Protein AF-0000000076581219 (afdb_homodimer)

Foldseek 3Di:
DVLLVVLLVLCCQFPVVLDDPDPDDLVPHDPSNNVCVFCSLVLSVQCVVCLVQDAAAFAEEEEQDDPSNVSSCCVRRVHLYEYAYQDDDQDWDWTAGNVVRDIDTHHYHHDNLQPDQDPAAFQAGQEYEAEAPQQLDPHDCLSSLLSVLRRHHAQHKYKYKHFACLALQLLVQVVVVHHSDPWDCQPQDPVNDNDSGGPDGYHPVRVCVSLVLQQWDKDKAAAARGPVQVVVVVCCVVCVPPVSVVSLVPDDPVCNDPRRNYRMIIIIITRHGHRHDDPPCVRVPDPVQQDPVRAGPPPDVVCVVVRPDPDPDPPPPPPPPPPPPPPPD/DVLLVVLLVLCCQFPVVLDDPDPDDLVPHDPSNNVCVFCSLVLSVLCVVCLVQAAAAFAEEEEQDDPSNQSSCCVRRVYLYAYAYQDDDQDWDWTAGNVVRDIDTHHYHHHNLQPDQDPAAFQAGQEYEAEAPQQLDPHDCLSSLLSVLRRHHAQHKYKYKHFACLALQLLVQVVVVHHSDPFDCQPQPPVNPNDSGGPDGYHPVRVCVSLVLSQWDKDKAAAARGPVQVVVVVCCVVCVPPVSVVSLVPDDPVCNDPRRNYRMIIIIITRHGHRHDDPDCVNVPDPVQQDPVRAGPPPPVVCVVVRPPPDPDPPPPPPPPPPPPPPPD

Radius of gyration: 28.24 Å; Cα contacts (8 Å, |Δi|>4): 1259; chains: 2; bounding box: 70×116×66 Å

InterPro domains:
  IPR013216 Methyltransferase type 11 [PF08241] (100-160)
  IPR029063 S-adenosyl-L-methionine-dependent methyltransferase superfamily [G3DSA:3.40.50.150] (95-247)
  IPR029063 S-adenosyl-L-methionine-dependent methyltransferase superfamily [SSF53335] (112-271)

Organism: Tetradesmus obliquus (NCBI:txid3088)

Nearest PDB structures (foldseek):
  2p7h-assembly1_A  TM=6.861E-01  e=8.259E-11  Pectobacterium atrosepticum SCRI1043
  2avn-assembly1_A  TM=5.942E-01  e=3.278E-08  Thermotoga maritima MSB8
  2yui-assembly1_A  TM=5.449E-01  e=2.267E-05  Homo sapiens
  3bwb-assembly1_A  TM=5.546E-01  e=1.443E-04  Trypanosoma cruzi strain CL Brener
  5e72-assembly1_A  TM=6.462E-01  e=2.047E-03  Thermococcus kodakarensis KOD1

Secondary structure (DSSP, 8-state):
-HHHHHHHHHHHHH-GGGSPPTT--GGGS-HHHHHHHHHHHHHHHHHHHHGGG--TT-EEEEES--SHHHHHHHHHH--EEEEEESSS--EEEEEEETTTTEEEEEEEEE--TTTS--SS-TT-EEEEEEES-GGG-SS-HHHHHHHHHHHEEEEEEEEEEEEBTTSHHHHHHHHTTS---SS-TT---TTSS-----S--B-HHHHHHHHHHTTEEEEEEEE--SHHHHHHHHHHHHS--HHHHHHHHHS-GGG-SHHHHSSEEEEEEEE-S----SS-HHHHS-GGGB-TTSSB---SHHHHTTTS---------------------/-HHHHHHHHHHHHH-GGGSPPTT--GGGS-HHHHHHHHHHHHHHHHHHHHGGG--TT-EEEEES--SHHHHHHHHHH--EEEEEESSS--EEEEEEETTTTEEEEEEEEE--TTTS--SS-TT-EEEEEEES-GGG-SS-HHHHHHHHHHHEEEEEEEEEEEEBTTSHHHHHHHHTTS---SS-TT---TTSS-----S--B-HHHHHHHHHHTTEEEEEEEE--SHHHHHHHHHHHHS--HHHHHHHHHS-GGG-SHHHHSSEEEEEEEE-S----SS-HHHHS-GGGB-TTSSB---SHHHHTTTS---------------------

Structure (mmCIF, N/CA/C/O backbone):
data_AF-0000000076581219-model_v1
#
loop_
_entity.id
_entity.type
_entity.pdbx_description
1 polymer 'Methyltransferase type 11 domain-containing protein'
#
loop_
_atom_site.group_PDB
_atom_site.id
_atom_site.type_symbol
_atom_site.label_atom_id
_atom_site.label_alt_id
_atom_site.label_comp_id
_atom_site.label_asym_id
_atom_site.label_entity_id
_atom_site.label_seq_id
_atom_site.pdbx_PDB_ins_code
_atom_site.Cartn_x
_atom_site.Cartn_y
_atom_site.Cartn_z
_atom_site.occupancy
_atom_site.B_iso_or_equiv
_atom_site.auth_seq_id
_atom_site.auth_comp_id
_atom_site.auth_asym_id
_atom_site.auth_atom_id
_atom_site.pdbx_PDB_model_num
ATOM 1 N N . MET A 1 1 ? 17.453 -29.234 -6.227 1 62.38 1 MET A N 1
ATOM 2 C CA . MET A 1 1 ? 18.578 -28.906 -7.105 1 62.38 1 MET A CA 1
ATOM 3 C C . MET A 1 1 ? 18.281 -29.344 -8.539 1 62.38 1 MET A C 1
ATOM 5 O O . MET A 1 1 ? 18.469 -28.562 -9.477 1 62.38 1 MET A O 1
ATOM 9 N N . GLN A 1 2 ? 17.609 -30.5 -8.656 1 74.69 2 GLN A N 1
ATOM 10 C CA . GLN A 1 2 ? 17.375 -31.047 -9.984 1 74.69 2 GLN A CA 1
ATOM 11 C C . GLN A 1 2 ? 16.312 -30.234 -10.727 1 74.69 2 GLN A C 1
ATOM 13 O O . GLN A 1 2 ? 16.453 -29.969 -11.93 1 74.69 2 GLN A O 1
ATOM 18 N N . TYR A 1 3 ? 15.414 -29.719 -9.953 1 81.75 3 TYR A N 1
ATOM 19 C CA . TYR A 1 3 ? 14.344 -28.969 -10.609 1 81.75 3 TYR A CA 1
ATOM 20 C C . TYR A 1 3 ? 14.82 -27.609 -11.078 1 81.75 3 TYR A C 1
ATOM 22 O O . TYR A 1 3 ? 14.445 -27.141 -12.156 1 81.75 3 TYR A O 1
ATOM 30 N N . TYR A 1 4 ? 15.75 -27.031 -10.375 1 84.12 4 TYR A N 1
ATOM 31 C CA . TYR A 1 4 ? 16.359 -25.766 -10.766 1 84.12 4 TYR A CA 1
ATOM 32 C C . TYR A 1 4 ? 17.109 -25.906 -12.078 1 84.12 4 TYR A C 1
ATOM 34 O O . TYR A 1 4 ? 16.969 -25.078 -12.977 1 84.12 4 TYR A O 1
ATOM 42 N N . ALA A 1 5 ? 17.812 -26.984 -12.141 1 85.75 5 ALA A N 1
ATOM 43 C CA . ALA A 1 5 ? 18.609 -27.234 -13.344 1 85.75 5 ALA A CA 1
ATOM 44 C C . ALA A 1 5 ? 17.703 -27.438 -14.555 1 85.75 5 ALA A C 1
ATOM 46 O O . ALA A 1 5 ? 18.031 -26.984 -15.664 1 85.75 5 ALA A O 1
ATOM 47 N N . LYS A 1 6 ? 16.641 -28.109 -14.312 1 89.5 6 LYS A N 1
ATOM 48 C CA . LYS A 1 6 ? 15.68 -28.328 -15.383 1 89.5 6 LYS A CA 1
ATOM 49 C C . LYS A 1 6 ? 15.125 -27.016 -15.914 1 89.5 6 LYS A C 1
ATOM 51 O O . LYS A 1 6 ? 15.094 -26.797 -17.125 1 89.5 6 LYS A O 1
ATOM 56 N N . LEU A 1 7 ? 14.742 -26.125 -15.023 1 91.38 7 LEU A N 1
ATOM 57 C CA . LEU A 1 7 ? 14.195 -24.844 -15.438 1 91.38 7 LEU A CA 1
ATOM 58 C C . LEU A 1 7 ? 15.25 -23.984 -16.125 1 91.38 7 LEU A C 1
ATOM 60 O O . LEU A 1 7 ? 14.961 -23.328 -17.125 1 91.38 7 LEU A O 1
ATOM 64 N N . GLU A 1 8 ? 16.422 -24.047 -15.609 1 90.5 8 GLU A N 1
ATOM 65 C CA . GLU A 1 8 ? 17.531 -23.312 -16.234 1 90.5 8 GLU A CA 1
ATOM 66 C C . GLU A 1 8 ? 17.766 -23.781 -17.656 1 90.5 8 GLU A C 1
ATOM 68 O O . GLU A 1 8 ? 18.016 -22.984 -18.562 1 90.5 8 GLU A O 1
ATOM 73 N N . SER A 1 9 ? 17.75 -25.078 -17.781 1 91.38 9 SER A N 1
ATOM 74 C CA . SER A 1 9 ? 17.953 -25.656 -19.109 1 91.38 9 SER A CA 1
ATOM 75 C C . SER A 1 9 ? 16.875 -25.172 -20.078 1 91.38 9 SER A C 1
ATOM 77 O O . SER A 1 9 ? 17.172 -24.812 -21.219 1 91.38 9 SER A O 1
ATOM 79 N N . ILE A 1 10 ? 15.672 -25.125 -19.672 1 89.5 10 ILE A N 1
ATOM 80 C CA . ILE A 1 10 ? 14.562 -24.688 -20.516 1 89.5 10 ILE A CA 1
ATOM 81 C C . ILE A 1 10 ? 14.742 -23.219 -20.859 1 89.5 10 ILE A C 1
ATOM 83 O O . ILE A 1 10 ? 14.641 -22.828 -22.031 1 89.5 10 ILE A O 1
ATOM 87 N N . LEU A 1 11 ? 15.008 -22.422 -19.844 1 91.44 11 LEU A N 1
ATOM 88 C CA . LEU A 1 11 ? 15.172 -20.984 -20.078 1 91.44 11 LEU A CA 1
ATOM 89 C C . LEU A 1 11 ? 16.344 -20.719 -21 1 91.44 11 LEU A C 1
ATOM 91 O O . LEU A 1 11 ? 16.297 -19.812 -21.828 1 91.44 11 LEU A O 1
ATOM 95 N N . SER A 1 12 ? 17.375 -21.562 -20.906 1 92.12 12 SER A N 1
ATOM 96 C CA . SER A 1 12 ? 18.547 -21.406 -21.766 1 92.12 12 SER A CA 1
ATOM 97 C C . SER A 1 12 ? 18.203 -21.703 -23.219 1 92.12 12 SER A C 1
ATOM 99 O O . SER A 1 12 ? 18.797 -21.109 -24.125 1 92.12 12 SER A O 1
ATOM 101 N N . ARG A 1 13 ? 17.266 -22.578 -23.406 1 91.5 13 ARG A N 1
ATOM 102 C CA . ARG A 1 13 ? 16.844 -22.953 -24.75 1 91.5 13 ARG A CA 1
ATOM 103 C C . ARG A 1 13 ? 16.047 -21.828 -25.406 1 91.5 13 ARG A C 1
ATOM 105 O O . ARG A 1 13 ? 16.219 -21.562 -26.594 1 91.5 13 ARG A O 1
ATOM 112 N N . TYR A 1 14 ? 15.289 -21.125 -24.641 1 88.88 14 TYR A N 1
ATOM 113 C CA . TYR A 1 14 ? 14.359 -20.156 -25.219 1 88.88 14 TYR A CA 1
ATOM 114 C C . TYR A 1 14 ? 14.906 -18.75 -25.094 1 88.88 14 TYR A C 1
ATOM 116 O O . TYR A 1 14 ? 14.586 -17.875 -25.906 1 88.88 14 TYR A O 1
ATOM 124 N N . PHE A 1 15 ? 15.719 -18.5 -24.016 1 90.56 15 PHE A N 1
ATOM 125 C CA . PHE A 1 15 ? 16.234 -17.156 -23.766 1 90.56 15 PHE A CA 1
ATOM 126 C C . PHE A 1 15 ? 17.734 -17.203 -23.484 1 90.56 15 PHE A C 1
ATOM 128 O O . PHE A 1 15 ? 18.188 -16.672 -22.469 1 90.56 15 PHE A O 1
ATOM 135 N N . PRO A 1 16 ? 18.516 -17.688 -24.391 1 91.19 16 PRO A N 1
ATOM 136 C CA . PRO A 1 16 ? 19.938 -17.859 -24.125 1 91.19 16 PRO A CA 1
ATOM 137 C C . PRO A 1 16 ? 20.641 -16.547 -23.781 1 91.19 16 PRO A C 1
ATOM 139 O O . PRO A 1 16 ? 21.516 -16.516 -22.906 1 91.19 16 PRO A O 1
ATOM 142 N N . ALA A 1 17 ? 20.266 -15.43 -24.328 1 90 17 ALA A N 1
ATOM 143 C CA . ALA A 1 17 ? 20.922 -14.148 -24.141 1 90 17 ALA A CA 1
ATOM 144 C C . ALA A 1 17 ? 20.578 -13.539 -22.781 1 90 17 ALA A C 1
ATOM 146 O O . ALA A 1 17 ? 21.266 -12.633 -22.312 1 90 17 ALA A O 1
ATOM 147 N N . GLU A 1 18 ? 19.516 -14.055 -22.219 1 90.75 18 GLU A N 1
ATOM 148 C CA . GLU A 1 18 ? 19.047 -13.469 -20.969 1 90.75 18 GLU A CA 1
ATOM 149 C C . GLU A 1 18 ? 19.547 -14.258 -19.766 1 90.75 18 GLU A C 1
ATOM 151 O O . GLU A 1 18 ? 19.344 -13.859 -18.625 1 90.75 18 GLU A O 1
ATOM 156 N N . MET A 1 19 ? 20.219 -15.336 -20.016 1 92.69 19 MET A N 1
ATOM 157 C CA . MET A 1 19 ? 20.703 -16.172 -18.906 1 92.69 19 MET A CA 1
ATOM 158 C C . MET A 1 19 ? 21.906 -15.523 -18.219 1 92.69 19 MET A C 1
ATOM 160 O O . MET A 1 19 ? 22.844 -15.094 -18.891 1 92.69 19 MET A O 1
ATOM 164 N N . PRO A 1 20 ? 21.797 -15.438 -16.906 1 90.62 20 PRO A N 1
ATOM 165 C CA . PRO A 1 20 ? 22.953 -14.883 -16.203 1 90.62 20 PRO A CA 1
ATOM 166 C C . PRO A 1 20 ? 24.141 -15.836 -16.203 1 90.62 20 PRO A C 1
ATOM 168 O O . PRO A 1 20 ? 23.984 -17.031 -15.977 1 90.62 20 PRO A O 1
ATOM 171 N N . PRO A 1 21 ? 25.359 -15.188 -16.516 1 88.94 21 PRO A N 1
ATOM 172 C CA . PRO A 1 21 ? 26.547 -16.016 -16.312 1 88.94 21 PRO A CA 1
ATOM 173 C C . PRO A 1 21 ? 26.672 -16.516 -14.883 1 88.94 21 PRO A C 1
ATOM 175 O O . PRO A 1 21 ? 26.312 -15.805 -13.938 1 88.94 21 PRO A O 1
ATOM 178 N N . LYS A 1 22 ? 27.281 -17.672 -14.906 1 81 22 LYS A N 1
ATOM 179 C CA . LYS A 1 22 ? 27.453 -18.266 -13.586 1 81 22 LYS A CA 1
ATOM 180 C C . LYS A 1 22 ? 28.359 -17.391 -12.711 1 81 22 LYS A C 1
ATOM 182 O O . LYS A 1 22 ? 29.359 -16.859 -13.188 1 81 22 LYS A O 1
ATOM 187 N N . ASN A 1 23 ? 28.031 -16.984 -11.477 1 80.69 23 ASN A N 1
ATOM 188 C CA . ASN A 1 23 ? 28.797 -16.328 -10.422 1 80.69 23 ASN A CA 1
ATOM 189 C C . ASN A 1 23 ? 29.016 -14.844 -10.727 1 80.69 23 ASN A C 1
ATOM 191 O O . ASN A 1 23 ? 29.859 -14.203 -10.102 1 80.69 23 ASN A O 1
ATOM 195 N N . ALA A 1 24 ? 28.5 -14.391 -11.867 1 85.19 24 ALA A N 1
ATOM 196 C CA . ALA A 1 24 ? 28.641 -12.961 -12.125 1 85.19 24 ALA A CA 1
ATOM 197 C C . ALA A 1 24 ? 28.062 -12.141 -10.984 1 85.19 24 ALA A C 1
ATOM 199 O O . ALA A 1 24 ? 26.953 -12.414 -10.508 1 85.19 24 ALA A O 1
ATOM 200 N N . PRO A 1 25 ? 28.891 -11.203 -10.578 1 79.69 25 PRO A N 1
ATOM 201 C CA . PRO A 1 25 ? 28.328 -10.32 -9.547 1 79.69 25 PRO A CA 1
ATOM 202 C C . PRO A 1 25 ? 27.094 -9.562 -10.031 1 79.69 25 PRO A C 1
ATOM 204 O O . PRO A 1 25 ? 26.984 -9.234 -11.219 1 79.69 25 PRO A O 1
ATOM 207 N N . PRO A 1 26 ? 26.172 -9.312 -9.164 1 74.94 26 PRO A N 1
ATOM 208 C CA . PRO A 1 26 ? 24.906 -8.664 -9.531 1 74.94 26 PRO A CA 1
ATOM 209 C C . PRO A 1 26 ? 25.125 -7.363 -10.305 1 74.94 26 PRO A C 1
ATOM 211 O O . PRO A 1 26 ? 24.359 -7.047 -11.219 1 74.94 26 PRO A O 1
ATOM 214 N N . ALA A 1 27 ? 26.094 -6.672 -9.953 1 71.62 27 ALA A N 1
ATOM 215 C CA . ALA A 1 27 ? 26.359 -5.367 -10.555 1 71.62 27 ALA A CA 1
ATOM 216 C C . ALA A 1 27 ? 26.688 -5.5 -12.039 1 71.62 27 ALA A C 1
ATOM 218 O O . ALA A 1 27 ? 26.547 -4.539 -12.797 1 71.62 27 ALA A O 1
ATOM 219 N N . GLN A 1 28 ? 27.062 -6.594 -12.477 1 82.5 28 GLN A N 1
ATOM 220 C CA . GLN A 1 28 ? 27.484 -6.797 -13.859 1 82.5 28 GLN A CA 1
ATOM 221 C C . GLN A 1 28 ? 26.359 -7.387 -14.703 1 82.5 28 GLN A C 1
ATOM 223 O O . GLN A 1 28 ? 26.5 -7.527 -15.922 1 82.5 28 GLN A O 1
ATOM 228 N N . LEU A 1 29 ? 25.344 -7.645 -14.102 1 84.62 29 LEU A N 1
ATOM 229 C CA . LEU A 1 29 ? 24.234 -8.281 -14.805 1 84.62 29 LEU A CA 1
ATOM 230 C C . LEU A 1 29 ? 23.328 -7.238 -15.453 1 84.62 29 LEU A C 1
ATOM 232 O O . LEU A 1 29 ? 23.078 -6.18 -14.867 1 84.62 29 LEU A O 1
ATOM 236 N N . SER A 1 30 ? 22.938 -7.609 -16.625 1 81.88 30 SER A N 1
ATOM 237 C CA . SER A 1 30 ? 21.859 -6.812 -17.219 1 81.88 30 SER A CA 1
ATOM 238 C C . SER A 1 30 ? 20.562 -6.953 -16.422 1 81.88 30 SER A C 1
ATOM 240 O O . SER A 1 30 ? 20.453 -7.824 -15.555 1 81.88 30 SER A O 1
ATOM 242 N N . ASN A 1 31 ? 19.578 -6.172 -16.719 1 75.75 31 ASN A N 1
ATOM 243 C CA . ASN A 1 31 ? 18.297 -6.223 -16.016 1 75.75 31 ASN A CA 1
ATOM 244 C C . ASN A 1 31 ? 17.609 -7.562 -16.219 1 75.75 31 ASN A C 1
ATOM 246 O O . ASN A 1 31 ? 17.047 -8.125 -15.281 1 75.75 31 ASN A O 1
ATOM 250 N N . LYS A 1 32 ? 17.75 -8.062 -17.422 1 81.88 32 LYS A N 1
ATOM 251 C CA . LYS A 1 32 ? 17.094 -9.336 -17.719 1 81.88 32 LYS A CA 1
ATOM 252 C C . LYS A 1 32 ? 17.812 -10.5 -17.031 1 81.88 32 LYS A C 1
ATOM 254 O O . LYS A 1 32 ? 17.156 -11.414 -16.531 1 81.88 32 LYS A O 1
ATOM 259 N N . GLN A 1 33 ? 19.094 -10.406 -17.016 1 85.38 33 GLN A N 1
ATOM 260 C CA . GLN A 1 33 ? 19.875 -11.43 -16.328 1 85.38 33 GLN A CA 1
ATOM 261 C C . GLN A 1 33 ? 19.609 -11.422 -14.836 1 85.38 33 GLN A C 1
ATOM 263 O O . GLN A 1 33 ? 19.438 -12.477 -14.219 1 85.38 33 GLN A O 1
ATOM 268 N N . ARG A 1 34 ? 19.531 -10.25 -14.328 1 80.69 34 ARG A N 1
ATOM 269 C CA . ARG A 1 34 ? 19.234 -10.102 -12.906 1 80.69 34 ARG A CA 1
ATOM 270 C C . ARG A 1 34 ? 17.844 -10.625 -12.578 1 80.69 34 ARG A C 1
ATOM 272 O O . ARG A 1 34 ? 17.641 -11.258 -11.531 1 80.69 34 ARG A O 1
ATOM 279 N N . TYR A 1 35 ? 16.984 -10.352 -13.43 1 83.12 35 TYR A N 1
ATOM 280 C CA . TYR A 1 35 ? 15.617 -10.805 -13.211 1 83.12 35 TYR A CA 1
ATOM 281 C C . TYR A 1 35 ? 15.555 -12.328 -13.133 1 83.12 35 TYR A C 1
ATOM 283 O O . TYR A 1 35 ? 14.961 -12.883 -12.203 1 83.12 35 TYR A O 1
ATOM 291 N N . ILE A 1 36 ? 16.156 -13 -14.086 1 84.88 36 ILE A N 1
ATOM 292 C CA . ILE A 1 36 ? 16.125 -14.461 -14.117 1 84.88 36 ILE A CA 1
ATOM 293 C C . ILE A 1 36 ? 16.812 -15.016 -12.867 1 84.88 36 ILE A C 1
ATOM 295 O O . ILE A 1 36 ? 16.281 -15.906 -12.203 1 84.88 36 ILE A O 1
ATOM 299 N N . ARG A 1 37 ? 17.953 -14.469 -12.547 1 82.75 37 ARG A N 1
ATOM 300 C CA . ARG A 1 37 ? 18.672 -14.938 -11.375 1 82.75 37 ARG A CA 1
ATOM 301 C C . ARG A 1 37 ? 17.844 -14.773 -10.109 1 82.75 37 ARG A C 1
ATOM 303 O O . ARG A 1 37 ? 17.797 -15.672 -9.266 1 82.75 37 ARG A O 1
ATOM 310 N N . THR A 1 38 ? 17.188 -13.641 -9.992 1 77.56 38 THR A N 1
ATOM 311 C CA . THR A 1 38 ? 16.422 -13.305 -8.797 1 77.56 38 THR A CA 1
ATOM 312 C C . THR A 1 38 ? 15.156 -14.164 -8.703 1 77.56 38 THR A C 1
ATOM 314 O O . THR A 1 38 ? 14.758 -14.578 -7.617 1 77.56 38 THR A O 1
ATOM 317 N N . HIS A 1 39 ? 14.578 -14.5 -9.828 1 84.25 39 HIS A N 1
ATOM 318 C CA . HIS A 1 39 ? 13.227 -15.039 -9.781 1 84.25 39 HIS A CA 1
ATOM 319 C C . HIS A 1 39 ? 13.227 -16.531 -10.102 1 84.25 39 HIS A C 1
ATOM 321 O O . HIS A 1 39 ? 12.203 -17.203 -9.922 1 84.25 39 HIS A O 1
ATOM 327 N N . LEU A 1 40 ? 14.344 -17.078 -10.492 1 85.44 40 LEU A N 1
ATOM 328 C CA . LEU A 1 40 ? 14.414 -18.5 -10.805 1 85.44 40 LEU A CA 1
ATOM 329 C C . LEU A 1 40 ? 13.969 -19.344 -9.609 1 85.44 40 LEU A C 1
ATOM 331 O O . LEU A 1 40 ? 13.211 -20.312 -9.773 1 85.44 40 LEU A O 1
ATOM 335 N N . PRO A 1 41 ? 14.391 -18.984 -8.391 1 81.69 41 PRO A N 1
ATOM 336 C CA . PRO A 1 41 ? 13.891 -19.766 -7.25 1 81.69 41 PRO A CA 1
ATOM 337 C C . PRO A 1 41 ? 12.367 -19.703 -7.117 1 81.69 41 PRO A C 1
ATOM 339 O O . PRO A 1 41 ? 11.734 -20.703 -6.777 1 81.69 41 PRO A O 1
ATOM 342 N N . ARG A 1 42 ? 11.797 -18.609 -7.34 1 84.88 42 ARG A N 1
ATOM 343 C CA . ARG A 1 42 ? 10.344 -18.469 -7.273 1 84.88 42 ARG A CA 1
ATOM 344 C C . ARG A 1 42 ? 9.664 -19.328 -8.344 1 84.88 42 ARG A C 1
ATOM 346 O O . ARG A 1 42 ? 8.664 -19.984 -8.07 1 84.88 42 ARG A O 1
ATOM 353 N N . PHE A 1 43 ? 10.219 -19.297 -9.57 1 86.94 43 PHE A N 1
ATOM 354 C CA . PHE A 1 43 ? 9.695 -20.156 -10.633 1 86.94 43 PHE A CA 1
ATOM 355 C C . PHE A 1 43 ? 9.719 -21.609 -10.219 1 86.94 43 PHE A C 1
ATOM 357 O O . PHE A 1 43 ? 8.727 -22.328 -10.367 1 86.94 43 PHE A O 1
ATOM 364 N N . ALA A 1 44 ? 10.836 -21.969 -9.664 1 85.62 44 ALA A N 1
ATOM 365 C CA . ALA A 1 44 ? 11.031 -23.375 -9.297 1 85.62 44 ALA A CA 1
ATOM 366 C C . ALA A 1 44 ? 10.039 -23.797 -8.219 1 85.62 44 ALA A C 1
ATOM 368 O O . ALA A 1 44 ? 9.383 -24.844 -8.352 1 85.62 44 ALA A O 1
ATOM 369 N N . HIS A 1 45 ? 9.914 -23 -7.203 1 83.06 45 HIS A N 1
ATOM 370 C CA . HIS A 1 45 ? 9.023 -23.344 -6.098 1 83.06 45 HIS A CA 1
ATOM 371 C C . HIS A 1 45 ? 7.566 -23.391 -6.562 1 83.06 45 HIS A C 1
ATOM 373 O O . HIS A 1 45 ? 6.824 -24.297 -6.184 1 83.06 45 HIS A O 1
ATOM 379 N N . THR A 1 46 ? 7.191 -22.453 -7.383 1 87 46 THR A N 1
ATOM 380 C CA . THR A 1 46 ? 5.812 -22.359 -7.84 1 87 46 THR A CA 1
ATOM 381 C C . THR A 1 46 ? 5.48 -23.5 -8.797 1 87 46 THR A C 1
ATOM 383 O O . THR A 1 46 ? 4.477 -24.188 -8.625 1 87 46 THR A O 1
ATOM 386 N N . LEU A 1 47 ? 6.348 -23.781 -9.758 1 87.12 47 LEU A N 1
ATOM 387 C CA . LEU A 1 47 ? 6.043 -24.75 -10.805 1 87.12 47 LEU A CA 1
ATOM 388 C C . LEU A 1 47 ? 6.18 -26.172 -10.273 1 87.12 47 LEU A C 1
ATOM 390 O O . LEU A 1 47 ? 5.441 -27.062 -10.695 1 87.12 47 LEU A O 1
ATOM 394 N N . LEU A 1 48 ? 7.121 -26.375 -9.367 1 85.62 48 LEU A N 1
ATOM 395 C CA . LEU A 1 48 ? 7.238 -27.688 -8.727 1 85.62 48 LEU A CA 1
ATOM 396 C C . LEU A 1 48 ? 5.949 -28.047 -7.996 1 85.62 48 LEU A C 1
ATOM 398 O O . LEU A 1 48 ? 5.496 -29.188 -8.062 1 85.62 48 LEU A O 1
ATOM 402 N N . ARG A 1 49 ? 5.355 -27.125 -7.344 1 85.75 49 ARG A N 1
ATOM 403 C CA . ARG A 1 49 ? 4.148 -27.359 -6.559 1 85.75 49 ARG A CA 1
ATOM 404 C C . ARG A 1 49 ? 2.918 -27.453 -7.461 1 85.75 49 ARG A C 1
ATOM 406 O O . ARG A 1 49 ? 1.95 -28.141 -7.129 1 85.75 49 ARG A O 1
ATOM 413 N N . ALA A 1 50 ? 2.992 -26.781 -8.578 1 88.69 50 ALA A N 1
ATOM 414 C CA . ALA A 1 50 ? 1.854 -26.75 -9.492 1 88.69 50 ALA A CA 1
ATOM 415 C C . ALA A 1 50 ? 1.786 -28.031 -10.32 1 88.69 50 ALA A C 1
ATOM 417 O O . ALA A 1 50 ? 0.699 -28.5 -10.68 1 88.69 50 ALA A O 1
ATOM 418 N N . GLN A 1 51 ? 2.871 -28.625 -10.625 1 86.44 51 GLN A N 1
ATOM 419 C CA . GLN A 1 51 ? 3.023 -29.688 -11.617 1 86.44 51 GLN A CA 1
ATOM 420 C C . GLN A 1 51 ? 2.1 -30.859 -11.312 1 86.44 51 GLN A C 1
ATOM 422 O O . GLN A 1 51 ? 1.41 -31.359 -12.203 1 86.44 51 GLN A O 1
ATOM 427 N N . PRO A 1 52 ? 1.978 -31.266 -10 1 86.69 52 PRO A N 1
ATOM 428 C CA . PRO A 1 52 ? 1.128 -32.406 -9.711 1 86.69 52 PRO A CA 1
ATOM 429 C C . PRO A 1 52 ? -0.351 -32.156 -9.969 1 86.69 52 PRO A C 1
ATOM 431 O O . PRO A 1 52 ? -1.153 -33.094 -10.039 1 86.69 52 PRO A O 1
ATOM 434 N N . HIS A 1 53 ? -0.683 -30.938 -10.203 1 89.12 53 HIS A N 1
ATOM 435 C CA . HIS A 1 53 ? -2.088 -30.562 -10.32 1 89.12 53 HIS A CA 1
ATOM 436 C C . HIS A 1 53 ? -2.473 -30.312 -11.773 1 89.12 53 HIS A C 1
ATOM 438 O O . HIS A 1 53 ? -3.613 -29.953 -12.07 1 89.12 53 HIS A O 1
ATOM 444 N N . ILE A 1 54 ? -1.538 -30.469 -12.688 1 87.5 54 ILE A N 1
ATOM 445 C CA . ILE A 1 54 ? -1.788 -30.203 -14.102 1 87.5 54 ILE A CA 1
ATOM 446 C C . ILE A 1 54 ? -1.62 -31.484 -14.914 1 87.5 54 ILE A C 1
ATOM 448 O O . ILE A 1 54 ? -0.549 -32.094 -14.906 1 87.5 54 ILE A O 1
ATOM 452 N N . LYS A 1 55 ? -2.58 -31.797 -15.664 1 82.12 55 LYS A N 1
ATOM 453 C CA . LYS A 1 55 ? -2.539 -32.969 -16.531 1 82.12 55 LYS A CA 1
ATOM 454 C C . LYS A 1 55 ? -2.062 -32.594 -17.938 1 82.12 55 LYS A C 1
ATOM 456 O O . LYS A 1 55 ? -2.293 -31.469 -18.391 1 82.12 55 LYS A O 1
ATOM 461 N N . PRO A 1 56 ? -1.393 -33.5 -18.531 1 77.69 56 PRO A N 1
ATOM 462 C CA . PRO A 1 56 ? -1.041 -33.25 -19.938 1 77.69 56 PRO A CA 1
ATOM 463 C C . PRO A 1 56 ? -2.254 -32.906 -20.797 1 77.69 56 PRO A C 1
ATOM 465 O O . PRO A 1 56 ? -3.328 -33.5 -20.609 1 77.69 56 PRO A O 1
ATOM 468 N N . GLY A 1 57 ? -2.107 -31.953 -21.641 1 78.06 57 GLY A N 1
ATOM 469 C CA . GLY A 1 57 ? -3.188 -31.562 -22.531 1 78.06 57 GLY A CA 1
ATOM 470 C C . GLY A 1 57 ? -4.125 -30.547 -21.922 1 78.06 57 GLY A C 1
ATOM 471 O O . GLY A 1 57 ? -5.082 -30.109 -22.562 1 78.06 57 GLY A O 1
ATOM 472 N N . SER A 1 58 ? -3.879 -30.219 -20.672 1 86.56 58 SER A N 1
ATOM 473 C CA . SER A 1 58 ? -4.711 -29.219 -20 1 86.56 58 SER A CA 1
ATOM 474 C C . SER A 1 58 ? -4.691 -27.891 -20.75 1 86.56 58 SER A C 1
ATOM 476 O O . SER A 1 58 ? -3.662 -27.5 -21.328 1 86.56 58 SER A O 1
ATOM 478 N N . ARG A 1 59 ? -5.844 -27.297 -20.797 1 87.56 59 ARG A N 1
ATOM 479 C CA . ARG A 1 59 ? -5.91 -25.922 -21.266 1 87.56 59 ARG A CA 1
ATOM 480 C C . ARG A 1 59 ? -5.496 -24.953 -20.156 1 87.56 59 ARG A C 1
ATOM 482 O O . ARG A 1 59 ? -6.156 -24.859 -19.125 1 87.56 59 ARG A O 1
ATOM 489 N N . ILE A 1 60 ? -4.375 -24.234 -20.438 1 89.19 60 ILE A N 1
ATOM 490 C CA . ILE A 1 60 ? -3.789 -23.375 -19.422 1 89.19 60 ILE A CA 1
ATOM 491 C C . ILE A 1 60 ? -3.793 -21.922 -19.891 1 89.19 60 ILE A C 1
ATOM 493 O O . ILE A 1 60 ? -3.498 -21.656 -21.062 1 89.19 60 ILE A O 1
ATOM 497 N N . VAL A 1 61 ? -4.172 -21.031 -18.969 1 86.62 61 VAL A N 1
ATOM 498 C CA . VAL A 1 61 ? -4.082 -19.594 -19.219 1 86.62 61 VAL A CA 1
ATOM 499 C C . VAL A 1 61 ? -3.121 -18.953 -18.219 1 86.62 61 VAL A C 1
ATOM 501 O O . VAL A 1 61 ? -3.211 -19.203 -17.016 1 86.62 61 VAL A O 1
ATOM 504 N N . ALA A 1 62 ? -2.148 -18.234 -18.703 1 87.25 62 ALA A N 1
ATOM 505 C CA . ALA A 1 62 ? -1.27 -17.422 -17.859 1 87.25 62 ALA A CA 1
ATOM 506 C C . ALA A 1 62 ? -1.602 -15.938 -18 1 87.25 62 ALA A C 1
ATOM 508 O O . ALA A 1 62 ? -1.511 -15.375 -19.094 1 87.25 62 ALA A O 1
ATOM 509 N N . LEU A 1 63 ? -1.967 -15.352 -16.875 1 85.38 63 LEU A N 1
ATOM 510 C CA . LEU A 1 63 ? -2.354 -13.945 -16.891 1 85.38 63 LEU A CA 1
ATOM 511 C C . LEU A 1 63 ? -1.206 -13.062 -16.422 1 85.38 63 LEU A C 1
ATOM 513 O O . LEU A 1 63 ? -0.61 -13.312 -15.367 1 85.38 63 LEU A O 1
ATOM 517 N N . GLY A 1 64 ? -0.938 -12 -17.141 1 79.25 64 GLY A N 1
ATOM 518 C CA . GLY A 1 64 ? 0.017 -10.977 -16.766 1 79.25 64 GLY A CA 1
ATOM 519 C C . GLY A 1 64 ? 1.456 -11.453 -16.797 1 79.25 64 GLY A C 1
ATOM 520 O O . GLY A 1 64 ? 2.342 -10.82 -16.219 1 79.25 64 GLY A O 1
ATOM 521 N N . GLU A 1 65 ? 1.84 -12.531 -17.328 1 70.69 65 GLU A N 1
ATOM 522 C CA . GLU A 1 65 ? 3.182 -13.102 -17.281 1 70.69 65 GLU A CA 1
ATOM 523 C C . GLU A 1 65 ? 4.004 -12.688 -18.5 1 70.69 65 GLU A C 1
ATOM 525 O O . GLU A 1 65 ? 3.453 -12.484 -19.578 1 70.69 65 GLU A O 1
ATOM 530 N N . LYS A 1 66 ? 5.246 -12.562 -18.094 1 70.88 66 LYS A N 1
ATOM 531 C CA . LYS A 1 66 ? 6.223 -12.312 -19.141 1 70.88 66 LYS A CA 1
ATOM 532 C C . LYS A 1 66 ? 6.598 -13.602 -19.875 1 70.88 66 LYS A C 1
ATOM 534 O O . LYS A 1 66 ? 6.07 -14.672 -19.547 1 70.88 66 LYS A O 1
ATOM 539 N N . GLY A 1 67 ? 7.375 -13.547 -20.922 1 75.62 67 GLY A N 1
ATOM 540 C CA . GLY A 1 67 ? 7.777 -14.625 -21.812 1 75.62 67 GLY A CA 1
ATOM 541 C C . GLY A 1 67 ? 8.406 -15.797 -21.094 1 75.62 67 GLY A C 1
ATOM 542 O O . GLY A 1 67 ? 8.328 -16.938 -21.562 1 75.62 67 GLY A O 1
ATOM 543 N N . HIS A 1 68 ? 8.93 -15.672 -19.875 1 84.31 68 HIS A N 1
ATOM 544 C CA . HIS A 1 68 ? 9.641 -16.75 -19.188 1 84.31 68 HIS A CA 1
ATOM 545 C C . HIS A 1 68 ? 8.664 -17.797 -18.656 1 84.31 68 HIS A C 1
ATOM 547 O O . HIS A 1 68 ? 8.828 -18.984 -18.906 1 84.31 68 HIS A O 1
ATOM 553 N N . VAL A 1 69 ? 7.637 -17.281 -18.031 1 83.94 69 VAL A N 1
ATOM 554 C CA . VAL A 1 69 ? 6.699 -18.219 -17.422 1 83.94 69 VAL A CA 1
ATOM 555 C C . VAL A 1 69 ? 5.934 -18.969 -18.5 1 83.94 69 VAL A C 1
ATOM 557 O O . VAL A 1 69 ? 5.871 -20.203 -18.484 1 83.94 69 VAL A O 1
ATOM 560 N N . PRO A 1 70 ? 5.461 -18.297 -19.469 1 82.31 70 PRO A N 1
ATOM 561 C CA . PRO A 1 70 ? 4.797 -19.031 -20.547 1 82.31 70 PRO A CA 1
ATOM 562 C C . PRO A 1 70 ? 5.707 -20.078 -21.203 1 82.31 70 PRO A C 1
ATOM 564 O O . PRO A 1 70 ? 5.254 -21.156 -21.562 1 82.31 70 PRO A O 1
ATOM 567 N N . ALA A 1 71 ? 6.941 -19.734 -21.422 1 84.19 71 ALA A N 1
ATOM 568 C CA . ALA A 1 71 ? 7.887 -20.672 -22.016 1 84.19 71 ALA A CA 1
ATOM 569 C C . ALA A 1 71 ? 8.078 -21.906 -21.125 1 84.19 71 ALA A C 1
ATOM 571 O O . ALA A 1 71 ? 8.102 -23.031 -21.609 1 84.19 71 ALA A O 1
ATOM 572 N N . LEU A 1 72 ? 8.211 -21.688 -19.859 1 87.38 72 LEU A N 1
ATOM 573 C CA . LEU A 1 72 ? 8.359 -22.781 -18.922 1 87.38 72 LEU A CA 1
ATOM 574 C C . LEU A 1 72 ? 7.113 -23.672 -18.906 1 87.38 72 LEU A C 1
ATOM 576 O O . LEU A 1 72 ? 7.219 -24.891 -18.922 1 87.38 72 LEU A O 1
ATOM 580 N N . LEU A 1 73 ? 5.992 -23.031 -18.906 1 84.69 73 LEU A N 1
ATOM 581 C CA . LEU A 1 73 ? 4.734 -23.766 -18.906 1 84.69 73 LEU A CA 1
ATOM 582 C C . LEU A 1 73 ? 4.602 -24.609 -20.172 1 84.69 73 LEU A C 1
ATOM 584 O O . LEU A 1 73 ? 4.18 -25.766 -20.094 1 84.69 73 LEU A O 1
ATOM 588 N N . HIS A 1 74 ? 4.969 -24.016 -21.25 1 83.19 74 HIS A N 1
ATOM 589 C CA . HIS A 1 74 ? 4.902 -24.766 -22.516 1 83.19 74 HIS A CA 1
ATOM 590 C C . HIS A 1 74 ? 5.824 -25.969 -22.484 1 83.19 74 HIS A C 1
ATOM 592 O O . HIS A 1 74 ? 5.418 -27.078 -22.859 1 83.19 74 HIS A O 1
ATOM 598 N N . ALA A 1 75 ? 6.992 -25.75 -22.094 1 84.06 75 ALA A N 1
ATOM 599 C CA . ALA A 1 75 ? 7.992 -26.812 -22.094 1 84.06 75 ALA A CA 1
ATOM 600 C C . ALA A 1 75 ? 7.609 -27.922 -21.125 1 84.06 75 ALA A C 1
ATOM 602 O O . ALA A 1 75 ? 7.867 -29.094 -21.375 1 84.06 75 ALA A O 1
ATOM 603 N N . LEU A 1 76 ? 6.941 -27.516 -20.047 1 83.75 76 LEU A N 1
ATOM 604 C CA . LEU A 1 76 ? 6.66 -28.484 -18.984 1 83.75 76 LEU A CA 1
ATOM 605 C C . LEU A 1 76 ? 5.352 -29.219 -19.266 1 83.75 76 LEU A C 1
ATOM 607 O O . LEU A 1 76 ? 5.227 -30.406 -18.938 1 83.75 76 LEU A O 1
ATOM 611 N N . PHE A 1 77 ? 4.387 -28.453 -19.922 1 79.25 77 PHE A N 1
ATOM 612 C CA . PHE A 1 77 ? 3.049 -29.031 -19.938 1 79.25 77 PHE A CA 1
ATOM 613 C C . PHE A 1 77 ? 2.49 -29.094 -21.344 1 79.25 77 PHE A C 1
ATOM 615 O O . PHE A 1 77 ? 1.42 -29.656 -21.578 1 79.25 77 PHE A O 1
ATOM 622 N N . GLN A 1 78 ? 3.131 -28.594 -22.297 1 68.56 78 GLN A N 1
ATOM 623 C CA . GLN A 1 78 ? 2.693 -28.562 -23.688 1 68.56 78 GLN A CA 1
ATOM 624 C C . GLN A 1 78 ? 1.227 -28.156 -23.797 1 68.56 78 GLN A C 1
ATOM 626 O O . GLN A 1 78 ? 0.438 -28.844 -24.453 1 68.56 78 GLN A O 1
ATOM 631 N N . PRO A 1 79 ? 0.905 -27.062 -23.016 1 59.72 79 PRO A N 1
ATOM 632 C CA . PRO A 1 79 ? -0.496 -26.641 -23 1 59.72 79 PRO A CA 1
ATOM 633 C C . PRO A 1 79 ? -0.846 -25.734 -24.188 1 59.72 79 PRO A C 1
ATOM 635 O O . PRO A 1 79 ? 0.048 -25.25 -24.875 1 59.72 79 PRO A O 1
ATOM 638 N N . SER A 1 80 ? -2.145 -25.703 -24.641 1 53.31 80 SER A N 1
ATOM 639 C CA . SER A 1 80 ? -2.594 -24.516 -25.375 1 53.31 80 SER A CA 1
ATOM 640 C C . SER A 1 80 ? -2.559 -23.281 -24.484 1 53.31 80 SER A C 1
ATOM 642 O O . SER A 1 80 ? -3.133 -23.266 -23.391 1 53.31 80 SER A O 1
ATOM 644 N N . LEU A 1 81 ? -1.383 -22.656 -24.344 1 54.88 81 LEU A N 1
ATOM 645 C CA . LEU A 1 81 ? -1.188 -21.547 -23.422 1 54.88 81 LEU A CA 1
ATOM 646 C C . LEU A 1 81 ? -1.692 -20.234 -24.016 1 54.88 81 LEU A C 1
ATOM 648 O O . LEU A 1 81 ? -1.442 -19.953 -25.188 1 54.88 81 LEU A O 1
ATOM 652 N N . LEU A 1 82 ? -2.92 -19.594 -23.578 1 48.28 82 LEU A N 1
ATOM 653 C CA . LEU A 1 82 ? -3.299 -18.219 -23.859 1 48.28 82 LEU A CA 1
ATOM 654 C C . LEU A 1 82 ? -2.82 -17.281 -22.766 1 48.28 82 LEU A C 1
ATOM 656 O O . LEU A 1 82 ? -2.846 -17.641 -21.578 1 48.28 82 LEU A O 1
ATOM 660 N N . LYS A 1 83 ? -1.79 -16.375 -23.109 1 50.88 83 LYS A N 1
ATOM 661 C CA . LYS A 1 83 ? -1.356 -15.352 -22.172 1 50.88 83 LYS A CA 1
ATOM 662 C C . LYS A 1 83 ? -2.23 -14.102 -22.266 1 50.88 83 LYS A C 1
ATOM 664 O O . LYS A 1 83 ? -2.553 -13.648 -23.359 1 50.88 83 LYS A O 1
ATOM 669 N N . VAL A 1 84 ? -3.191 -13.828 -21.328 1 45 84 VAL A N 1
ATOM 670 C CA . VAL A 1 84 ? -3.936 -12.57 -21.281 1 45 84 VAL A CA 1
ATOM 671 C C . VAL A 1 84 ? -3.156 -11.547 -20.453 1 45 84 VAL A C 1
ATOM 673 O O . VAL A 1 84 ? -2.758 -11.828 -19.312 1 45 84 VAL A O 1
ATOM 676 N N . THR A 1 85 ? -2.359 -10.727 -21.062 1 48.88 85 THR A N 1
ATOM 677 C CA . THR A 1 85 ? -1.644 -9.688 -20.344 1 48.88 85 THR A CA 1
ATOM 678 C C . THR A 1 85 ? -2.527 -8.453 -20.156 1 48.88 85 THR A C 1
ATOM 680 O O . THR A 1 85 ? -3.336 -8.125 -21.031 1 48.88 85 THR A O 1
ATOM 683 N N . THR A 1 86 ? -3.016 -8.273 -19.031 1 46.5 86 THR A N 1
ATOM 684 C CA . THR A 1 86 ? -3.699 -6.992 -18.922 1 46.5 86 THR A CA 1
ATOM 685 C C . THR A 1 86 ? -2.984 -5.926 -19.75 1 46.5 86 THR A C 1
ATOM 687 O O . THR A 1 86 ? -3.539 -4.855 -20 1 46.5 86 THR A O 1
ATOM 690 N N . MET A 1 87 ? -1.712 -5.664 -19.547 1 42.03 87 MET A N 1
ATOM 691 C CA . MET A 1 87 ? -1.098 -4.492 -20.156 1 42.03 87 MET A CA 1
ATOM 692 C C . MET A 1 87 ? -0.876 -4.715 -21.656 1 42.03 87 MET A C 1
ATOM 694 O O . MET A 1 87 ? -1.064 -5.824 -22.156 1 42.03 87 MET A O 1
ATOM 698 N N . GLU A 1 88 ? 0.287 -4.262 -22.328 1 42 88 GLU A N 1
ATOM 699 C CA . GLU A 1 88 ? 0.48 -3.703 -23.656 1 42 88 GLU A CA 1
ATOM 700 C C . GLU A 1 88 ? 0.427 -4.793 -24.719 1 42 88 GLU A C 1
ATOM 702 O O . GLU A 1 88 ? -0.309 -4.676 -25.703 1 42 88 GLU A O 1
ATOM 707 N N . TYR A 1 89 ? 1.248 -5.691 -25.094 1 41.03 89 TYR A N 1
ATOM 708 C CA . TYR A 1 89 ? 1.659 -5.926 -26.469 1 41.03 89 TYR A CA 1
ATOM 709 C C . TYR A 1 89 ? 0.897 -7.102 -27.062 1 41.03 89 TYR A C 1
ATOM 711 O O . TYR A 1 89 ? 1.319 -8.25 -26.938 1 41.03 89 TYR A O 1
ATOM 719 N N . PRO A 1 90 ? -0.365 -6.762 -27.594 1 52.19 90 PRO A N 1
ATOM 720 C CA . PRO A 1 90 ? -1.034 -7.816 -28.344 1 52.19 90 PRO A CA 1
ATOM 721 C C . PRO A 1 90 ? -0.121 -8.469 -29.391 1 52.19 90 PRO A C 1
ATOM 723 O O . PRO A 1 90 ? 0.849 -7.848 -29.828 1 52.19 90 PRO A O 1
ATOM 726 N N . GLY A 1 91 ? -0.117 -9.672 -29.594 1 57.81 91 GLY A N 1
ATOM 727 C CA . GLY A 1 91 ? 0.543 -10.438 -30.641 1 57.81 91 GLY A CA 1
ATOM 728 C C . GLY A 1 91 ? 0.96 -11.828 -30.203 1 57.81 91 GLY A C 1
ATOM 729 O O . GLY A 1 91 ? 0.319 -12.43 -29.344 1 57.81 91 GLY A O 1
ATOM 730 N N . ALA A 1 92 ? 1.72 -12.508 -30.969 1 57.84 92 ALA A N 1
ATOM 731 C CA . ALA A 1 92 ? 2.232 -13.852 -30.703 1 57.84 92 ALA A CA 1
ATOM 732 C C . ALA A 1 92 ? 3.635 -13.797 -30.094 1 57.84 92 ALA A C 1
ATOM 734 O O . ALA A 1 92 ? 4.473 -13 -30.531 1 57.84 92 ALA A O 1
ATOM 735 N N . LEU A 1 93 ? 3.639 -14.43 -28.859 1 63.25 93 LEU A N 1
ATOM 736 C CA . LEU A 1 93 ? 4.98 -14.672 -28.344 1 63.25 93 LEU A CA 1
ATOM 737 C C . LEU A 1 93 ? 5.645 -15.836 -29.078 1 63.25 93 LEU A C 1
ATOM 739 O O . LEU A 1 93 ? 5.18 -16.984 -28.984 1 63.25 93 LEU A O 1
ATOM 743 N N . VAL A 1 94 ? 6.555 -15.586 -29.953 1 70.5 94 VAL A N 1
ATOM 744 C CA . VAL A 1 94 ? 7.277 -16.625 -30.672 1 70.5 94 VAL A CA 1
ATOM 745 C C . VAL A 1 94 ? 8.516 -17.031 -29.875 1 70.5 94 VAL A C 1
ATOM 747 O O . VAL A 1 94 ? 9.375 -16.203 -29.578 1 70.5 94 VAL A O 1
ATOM 750 N N . LEU A 1 95 ? 8.453 -18.234 -29.438 1 74.25 95 LEU A N 1
ATOM 751 C CA . LEU A 1 95 ? 9.594 -18.797 -28.734 1 74.25 95 LEU A CA 1
ATOM 752 C C . LEU A 1 95 ? 10.422 -19.688 -29.656 1 74.25 95 LEU A C 1
ATOM 754 O O . LEU A 1 95 ? 9.906 -20.641 -30.234 1 74.25 95 LEU A O 1
ATOM 758 N N . ASN A 1 96 ? 11.617 -19.266 -29.781 1 77.69 96 ASN A N 1
ATOM 759 C CA . ASN A 1 96 ? 12.547 -20.062 -30.562 1 77.69 96 ASN A CA 1
ATOM 760 C C . ASN A 1 96 ? 13.375 -21 -29.688 1 77.69 96 ASN A C 1
ATOM 762 O O . ASN A 1 96 ? 14.008 -20.547 -28.719 1 77.69 96 ASN A O 1
ATOM 766 N N . ASP A 1 97 ? 13.234 -22.234 -30.062 1 78.5 97 ASP A N 1
ATOM 767 C CA . ASP A 1 97 ? 13.992 -23.25 -29.328 1 78.5 97 ASP A CA 1
ATOM 768 C C . ASP A 1 97 ? 15.359 -23.469 -29.969 1 78.5 97 ASP A C 1
ATOM 770 O O . ASP A 1 97 ? 15.453 -24.031 -31.062 1 78.5 97 ASP A O 1
ATOM 774 N N . THR A 1 98 ? 16.391 -23.188 -29.312 1 82.62 98 THR A N 1
ATOM 775 C CA . THR A 1 98 ? 17.734 -23.234 -29.875 1 82.62 98 THR A CA 1
ATOM 776 C C . THR A 1 98 ? 18.234 -24.672 -29.984 1 82.62 98 THR A C 1
ATOM 778 O O . THR A 1 98 ? 19.156 -24.969 -30.75 1 82.62 98 THR A O 1
ATOM 781 N N . LEU A 1 99 ? 17.672 -25.531 -29.172 1 80.06 99 LEU A N 1
ATOM 782 C CA . LEU A 1 99 ? 18.109 -26.922 -29.188 1 80.06 99 LEU A CA 1
ATOM 783 C C . LEU A 1 99 ? 17.547 -27.656 -30.391 1 80.06 99 LEU A C 1
ATOM 785 O O . LEU A 1 99 ? 18.266 -28.406 -31.047 1 80.06 99 LEU A O 1
ATOM 789 N N . THR A 1 100 ? 16.297 -27.328 -30.641 1 79.62 100 THR A N 1
ATOM 790 C CA . THR A 1 100 ? 15.641 -28.078 -31.703 1 79.62 100 THR A CA 1
ATOM 791 C C . THR A 1 100 ? 15.531 -27.234 -32.969 1 79.62 100 THR A C 1
ATOM 793 O O . THR A 1 100 ? 15.117 -27.719 -34.031 1 79.62 100 THR A O 1
ATOM 796 N N . ASN A 1 101 ? 15.953 -26.031 -32.844 1 82.75 101 ASN A N 1
ATOM 797 C CA . ASN A 1 101 ? 15.812 -25.094 -33.969 1 82.75 101 ASN A CA 1
ATOM 798 C C . ASN A 1 101 ? 14.375 -25.031 -34.469 1 82.75 101 ASN A C 1
ATOM 800 O O . ASN A 1 101 ? 14.125 -25.094 -35.656 1 82.75 101 ASN A O 1
ATOM 804 N N . SER A 1 102 ? 13.516 -25.125 -33.5 1 81.5 102 SER A N 1
ATOM 805 C CA . SER A 1 102 ? 12.086 -25.016 -33.781 1 81.5 102 SER A CA 1
ATOM 806 C C . SER A 1 102 ? 11.484 -23.812 -33.062 1 81.5 102 SER A C 1
ATOM 808 O O . SER A 1 102 ? 12.148 -23.188 -32.219 1 81.5 102 SER A O 1
ATOM 810 N N . SER A 1 103 ? 10.305 -23.484 -33.562 1 81.44 103 SER A N 1
ATOM 811 C CA . SER A 1 103 ? 9.617 -22.359 -32.938 1 81.44 103 SER A CA 1
ATOM 812 C C . SER A 1 103 ? 8.219 -22.734 -32.469 1 81.44 103 SER A C 1
ATOM 814 O O . SER A 1 103 ? 7.59 -23.625 -33.062 1 81.44 103 SER A O 1
ATOM 816 N N . VAL A 1 104 ? 7.965 -22.219 -31.375 1 75.62 104 VAL A N 1
ATOM 817 C CA . VAL A 1 104 ? 6.609 -22.375 -30.859 1 75.62 104 VAL A CA 1
ATOM 818 C C . VAL A 1 104 ? 5.941 -21.016 -30.734 1 75.62 104 VAL A C 1
ATOM 820 O O . VAL A 1 104 ? 6.586 -20.031 -30.359 1 75.62 104 VAL A O 1
ATOM 823 N N . SER A 1 105 ? 4.66 -21.094 -31.078 1 73.5 105 SER A N 1
ATOM 824 C CA . SER A 1 105 ? 3.893 -19.859 -30.984 1 73.5 105 SER A CA 1
ATOM 825 C C . SER A 1 105 ? 2.85 -19.938 -29.875 1 73.5 105 SER A C 1
ATOM 827 O O . SER A 1 105 ? 2.055 -20.875 -29.828 1 73.5 105 SER A O 1
ATOM 829 N N . ILE A 1 106 ? 3.059 -19.062 -29 1 73.44 106 ILE A N 1
ATOM 830 C CA . ILE A 1 106 ? 2.076 -18.953 -27.922 1 73.44 106 ILE A CA 1
ATOM 831 C C . ILE A 1 106 ? 1.177 -17.734 -28.188 1 73.44 106 ILE A C 1
ATOM 833 O O . ILE A 1 106 ? 1.665 -16.641 -28.453 1 73.44 106 ILE A O 1
ATOM 837 N N . GLN A 1 107 ? -0.081 -18.031 -28.125 1 72.38 107 GLN A N 1
ATOM 838 C CA . GLN A 1 107 ? -1.022 -16.938 -28.359 1 72.38 107 GLN A CA 1
ATOM 839 C C . GLN A 1 107 ? -1 -15.938 -27.203 1 72.38 107 GLN A C 1
ATOM 841 O O . GLN A 1 107 ? -1.029 -16.328 -26.031 1 72.38 107 GLN A O 1
ATOM 846 N N . GLN A 1 108 ? -0.764 -14.727 -27.562 1 73.19 108 GLN A N 1
ATOM 847 C CA . GLN A 1 108 ? -0.837 -13.633 -26.594 1 73.19 108 GLN A CA 1
ATOM 848 C C . GLN A 1 108 ? -2.018 -12.711 -26.906 1 73.19 108 GLN A C 1
ATOM 850 O O . GLN A 1 108 ? -2.219 -12.312 -28.047 1 73.19 108 GLN A O 1
ATOM 855 N N . LEU A 1 109 ? -2.83 -12.57 -25.938 1 72.81 109 LEU A N 1
ATOM 856 C CA . LEU A 1 109 ? -3.979 -11.68 -26.062 1 72.81 109 LEU A CA 1
ATOM 857 C C . LEU A 1 109 ? -3.809 -10.453 -25.188 1 72.81 109 LEU A C 1
ATOM 859 O O . LEU A 1 109 ? -3.32 -10.555 -24.047 1 72.81 109 LEU A O 1
ATOM 863 N N . GLN A 1 110 ? -4.031 -9.359 -25.766 1 73.5 110 GLN A N 1
ATOM 864 C CA . GLN A 1 110 ? -4.148 -8.148 -24.969 1 73.5 110 GLN A CA 1
ATOM 865 C C . GLN A 1 110 ? -5.555 -8 -24.391 1 73.5 110 GLN A C 1
ATOM 867 O O . GLN A 1 110 ? -6.535 -7.969 -25.141 1 73.5 110 GLN A O 1
ATOM 872 N N . HIS A 1 111 ? -5.598 -8.047 -23.156 1 77.06 111 HIS A N 1
ATOM 873 C CA . HIS A 1 111 ? -6.891 -7.992 -22.5 1 77.06 111 HIS A CA 1
ATOM 874 C C . HIS A 1 111 ? -6.777 -7.301 -21.141 1 77.06 111 HIS A C 1
ATOM 876 O O . HIS A 1 111 ? -5.805 -7.504 -20.406 1 77.06 111 HIS A O 1
ATOM 882 N N . ASN A 1 112 ? -7.734 -6.465 -20.828 1 79.38 112 ASN A N 1
ATOM 883 C CA . ASN A 1 112 ? -7.801 -5.84 -19.516 1 79.38 112 ASN A CA 1
ATOM 884 C C . ASN A 1 112 ? -8.562 -6.711 -18.516 1 79.38 112 ASN A C 1
ATOM 886 O O . ASN A 1 112 ? -9.781 -6.574 -18.375 1 79.38 112 ASN A O 1
ATOM 890 N N . ALA A 1 113 ? -7.84 -7.512 -17.828 1 82.06 113 ALA A N 1
ATOM 891 C CA . ALA A 1 113 ? -8.445 -8.469 -16.922 1 82.06 113 ALA A CA 1
ATOM 892 C C . ALA A 1 113 ? -9.055 -7.77 -15.711 1 82.06 113 ALA A C 1
ATOM 894 O O . ALA A 1 113 ? -9.82 -8.375 -14.953 1 82.06 113 ALA A O 1
ATOM 895 N N . GLU A 1 114 ? -8.758 -6.492 -15.492 1 80.94 114 GLU A N 1
ATOM 896 C CA . GLU A 1 114 ? -9.281 -5.762 -14.336 1 80.94 114 GLU A CA 1
ATOM 897 C C . GLU A 1 114 ? -10.688 -5.23 -14.602 1 80.94 114 GLU A C 1
ATOM 899 O O . GLU A 1 114 ? -11.43 -4.934 -13.672 1 80.94 114 GLU A O 1
ATOM 904 N N . MET A 1 115 ? -10.969 -5.09 -15.875 1 78.62 115 MET A N 1
ATOM 905 C CA . MET A 1 115 ? -12.195 -4.363 -16.172 1 78.62 115 MET A CA 1
ATOM 906 C C . MET A 1 115 ? -13.07 -5.152 -17.141 1 78.62 115 MET A C 1
ATOM 908 O O . MET A 1 115 ? -14.273 -4.898 -17.25 1 78.62 115 MET A O 1
ATOM 912 N N . GLU A 1 116 ? -12.453 -6.059 -17.844 1 83.5 116 GLU A N 1
ATOM 913 C CA . GLU A 1 116 ? -13.18 -6.789 -18.875 1 83.5 116 GLU A CA 1
ATOM 914 C C . GLU A 1 116 ? -13.258 -8.281 -18.547 1 83.5 116 GLU A C 1
ATOM 916 O O . GLU A 1 116 ? -12.297 -8.859 -18.031 1 83.5 116 GLU A O 1
ATOM 921 N N . PRO A 1 117 ? -14.438 -8.859 -18.938 1 88.56 117 PRO A N 1
ATOM 922 C CA . PRO A 1 117 ? -14.5 -10.32 -18.797 1 88.56 117 PRO A CA 1
ATOM 923 C C . PRO A 1 117 ? -13.43 -11.039 -19.609 1 88.56 117 PRO A C 1
ATOM 925 O O . PRO A 1 117 ? -13.141 -10.641 -20.75 1 88.56 117 PRO A O 1
ATOM 928 N N . LEU A 1 118 ? -12.82 -12.008 -18.969 1 88.06 118 LEU A N 1
ATOM 929 C CA . LEU A 1 118 ? -11.844 -12.789 -19.719 1 88.06 118 LEU A CA 1
ATOM 930 C C . LEU A 1 118 ? -12.477 -13.383 -20.969 1 88.06 118 LEU A C 1
ATOM 932 O O . LEU A 1 118 ? -13.633 -13.82 -20.938 1 88.06 118 LEU A O 1
ATOM 936 N N . PRO A 1 119 ? -11.773 -13.383 -22.062 1 86.56 119 PRO A N 1
ATOM 937 C CA . PRO A 1 119 ? -12.328 -13.828 -23.344 1 86.56 119 PRO A CA 1
ATOM 938 C C . PRO A 1 119 ? -12.352 -15.352 -23.484 1 86.56 119 PRO A C 1
ATOM 940 O O . PRO A 1 119 ? -11.906 -15.883 -24.5 1 86.56 119 PRO A O 1
ATOM 943 N N . PHE A 1 120 ? -12.828 -16.078 -22.547 1 88.88 120 PHE A N 1
ATOM 944 C CA . PHE A 1 120 ? -12.984 -17.531 -22.516 1 88.88 120 PHE A CA 1
ATOM 945 C C . PHE A 1 120 ? -14.375 -17.906 -22.016 1 88.88 120 PHE A C 1
ATOM 947 O O . PHE A 1 120 ? -14.961 -17.188 -21.203 1 88.88 120 PHE A O 1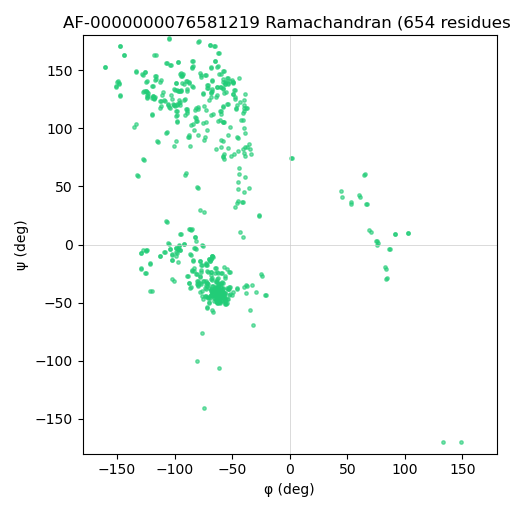
ATOM 954 N N . GLN A 1 121 ? -14.859 -18.984 -22.484 1 93.38 121 GLN A N 1
ATOM 955 C CA . GLN A 1 121 ? -16.156 -19.484 -22.031 1 93.38 121 GLN A CA 1
ATOM 956 C C . GLN A 1 121 ? -16.078 -19.953 -20.578 1 93.38 121 GLN A C 1
ATOM 958 O O . GLN A 1 121 ? -15.031 -20.391 -20.109 1 93.38 121 GLN A O 1
ATOM 963 N N . SER A 1 122 ? -17.25 -19.844 -19.938 1 96.19 122 SER A N 1
ATOM 964 C CA . SER A 1 122 ? -17.328 -20.359 -18.578 1 96.19 122 SER A CA 1
ATOM 965 C C . SER A 1 122 ? -16.969 -21.844 -18.531 1 96.19 122 SER A C 1
ATOM 967 O O . SER A 1 122 ? -17.359 -22.625 -19.391 1 96.19 122 SER A O 1
ATOM 969 N N . GLY A 1 123 ? -16.156 -22.172 -17.578 1 96.12 123 GLY A N 1
ATOM 970 C CA . GLY A 1 123 ? -15.828 -23.562 -17.328 1 96.12 123 GLY A CA 1
ATOM 971 C C . GLY A 1 123 ? -15.031 -24.203 -18.469 1 96.12 123 GLY A C 1
ATOM 972 O O . GLY A 1 123 ? -15.227 -25.375 -18.781 1 96.12 123 GLY A O 1
ATOM 973 N N . SER A 1 124 ? -14.18 -23.5 -19.125 1 93.25 124 SER A N 1
ATOM 974 C CA . SER A 1 124 ? -13.5 -24.016 -20.312 1 93.25 124 SER A CA 1
ATOM 975 C C . SER A 1 124 ? -12.008 -24.203 -20.062 1 93.25 124 SER A C 1
ATOM 977 O O . SER A 1 124 ? -11.312 -24.812 -20.875 1 93.25 124 SER A O 1
ATOM 979 N N . ILE A 1 125 ? -11.5 -23.719 -18.969 1 92.88 125 ILE A N 1
ATOM 980 C CA . ILE A 1 125 ? -10.07 -23.719 -18.688 1 92.88 125 ILE A CA 1
ATOM 981 C C . ILE A 1 125 ? -9.758 -24.672 -17.547 1 92.88 125 ILE A C 1
ATOM 983 O O . ILE A 1 125 ? -10.492 -24.719 -16.547 1 92.88 125 ILE A O 1
ATOM 987 N N . ASP A 1 126 ? -8.633 -25.391 -17.656 1 92.81 126 ASP A N 1
ATOM 988 C CA . ASP A 1 126 ? -8.25 -26.344 -16.625 1 92.81 126 ASP A CA 1
ATOM 989 C C . ASP A 1 126 ? -7.449 -25.672 -15.516 1 92.81 126 ASP A C 1
ATOM 991 O O . ASP A 1 126 ? -7.59 -26.016 -14.344 1 92.81 126 ASP A O 1
ATOM 995 N N . ALA A 1 127 ? -6.637 -24.75 -15.938 1 93.31 127 ALA A N 1
ATOM 996 C CA . ALA A 1 127 ? -5.762 -24.094 -14.961 1 93.31 127 ALA A CA 1
ATOM 997 C C . ALA A 1 127 ? -5.473 -22.656 -15.359 1 93.31 127 ALA A C 1
ATOM 999 O O . ALA A 1 127 ? -5.27 -22.359 -16.531 1 93.31 127 ALA A O 1
ATOM 1000 N N . VAL A 1 128 ? -5.449 -21.766 -14.367 1 92.62 128 VAL A N 1
ATOM 1001 C CA . VAL A 1 128 ? -5.055 -20.375 -14.555 1 92.62 128 VAL A CA 1
ATOM 1002 C C . VAL A 1 128 ? -3.83 -20.062 -13.695 1 92.62 128 VAL A C 1
ATOM 1004 O O . VAL A 1 128 ? -3.789 -20.422 -12.516 1 92.62 128 VAL A O 1
ATOM 1007 N N . PHE A 1 129 ? -2.811 -19.516 -14.312 1 91.31 129 PHE A N 1
ATOM 1008 C CA . PHE A 1 129 ? -1.647 -19.016 -13.602 1 91.31 129 PHE A CA 1
ATOM 1009 C C . PHE A 1 129 ? -1.719 -17.5 -13.461 1 91.31 129 PHE A C 1
ATOM 1011 O O . PHE A 1 129 ? -1.835 -16.781 -14.453 1 91.31 129 PHE A O 1
ATOM 1018 N N . PHE A 1 130 ? -1.724 -17.031 -12.25 1 90.88 130 PHE A N 1
ATOM 1019 C CA . PHE A 1 130 ? -1.774 -15.617 -11.867 1 90.88 130 PHE A CA 1
ATOM 1020 C C . PHE A 1 130 ? -0.646 -15.281 -10.898 1 90.88 130 PHE A C 1
ATOM 1022 O O . PHE A 1 130 ? -0.887 -15.039 -9.711 1 90.88 130 PHE A O 1
ATOM 1029 N N . LEU A 1 131 ? 0.565 -15.211 -11.453 1 90.75 131 LEU A N 1
ATOM 1030 C CA . LEU A 1 131 ? 1.783 -15.148 -10.648 1 90.75 131 LEU A CA 1
ATOM 1031 C C . LEU A 1 131 ? 2.361 -13.742 -10.648 1 90.75 131 LEU A C 1
ATOM 1033 O O . LEU A 1 131 ? 2.775 -13.227 -11.688 1 90.75 131 LEU A O 1
ATOM 1037 N N . GLU A 1 132 ? 2.422 -13.141 -9.445 1 88.62 132 GLU A N 1
ATOM 1038 C CA . GLU A 1 132 ? 3.016 -11.82 -9.25 1 88.62 132 GLU A CA 1
ATOM 1039 C C . GLU A 1 132 ? 2.289 -10.766 -10.078 1 88.62 132 GLU A C 1
ATOM 1041 O O . GLU A 1 132 ? 2.926 -9.945 -10.742 1 88.62 132 GLU A O 1
ATOM 1046 N N . VAL A 1 133 ? 1.013 -10.82 -10.109 1 87.44 133 VAL A N 1
ATOM 1047 C CA . VAL A 1 133 ? 0.194 -9.898 -10.898 1 87.44 133 VAL A CA 1
ATOM 1048 C C . VAL A 1 133 ? -0.77 -9.156 -9.977 1 87.44 133 VAL A C 1
ATOM 1050 O O . VAL A 1 133 ? -0.95 -7.941 -10.109 1 87.44 133 VAL A O 1
ATOM 1053 N N . LEU A 1 134 ? -1.314 -9.836 -9.023 1 89.88 134 LEU A N 1
ATOM 1054 C CA . LEU A 1 134 ? -2.359 -9.32 -8.148 1 89.88 134 LEU A CA 1
ATOM 1055 C C . LEU A 1 134 ? -1.94 -7.992 -7.527 1 89.88 134 LEU A C 1
ATOM 1057 O O . LEU A 1 134 ? -2.744 -7.059 -7.445 1 89.88 134 LEU A O 1
ATOM 1061 N N . GLU A 1 135 ? -0.718 -7.852 -7.066 1 88.06 135 GLU A N 1
ATOM 1062 C CA . GLU A 1 135 ? -0.206 -6.688 -6.348 1 88.06 135 GLU A CA 1
ATOM 1063 C C . GLU A 1 135 ? -0.116 -5.469 -7.262 1 88.06 135 GLU A C 1
ATOM 1065 O O . GLU A 1 135 ? 0.018 -4.34 -6.785 1 88.06 135 GLU A O 1
ATOM 1070 N N . HIS A 1 136 ? -0.256 -5.73 -8.5 1 84.12 136 HIS A N 1
ATOM 1071 C CA . HIS A 1 136 ? -0.112 -4.637 -9.453 1 84.12 136 HIS A CA 1
ATOM 1072 C C . HIS A 1 136 ? -1.472 -4.152 -9.945 1 84.12 136 HIS A C 1
ATOM 1074 O O . HIS A 1 136 ? -1.557 -3.15 -10.664 1 84.12 136 HIS A O 1
ATOM 1080 N N . LEU A 1 137 ? -2.504 -4.836 -9.617 1 81.75 137 LEU A N 1
ATOM 1081 C CA . LEU A 1 137 ? -3.824 -4.441 -10.094 1 81.75 137 LEU A CA 1
ATOM 1082 C C . LEU A 1 137 ? -4.211 -3.07 -9.547 1 81.75 137 LEU A C 1
ATOM 1084 O O . LEU A 1 137 ? -4.027 -2.801 -8.359 1 81.75 137 LEU A O 1
ATOM 1088 N N . GLN A 1 138 ? -4.73 -2.318 -10.469 1 76.56 138 GLN A N 1
ATOM 1089 C CA . GLN A 1 138 ? -5.098 -0.954 -10.102 1 76.56 138 GLN A CA 1
ATOM 1090 C C . GLN A 1 138 ? -6.523 -0.892 -9.562 1 76.56 138 GLN A C 1
ATOM 1092 O O . GLN A 1 138 ? -6.867 0.017 -8.805 1 76.56 138 GLN A O 1
ATOM 1097 N N . LYS A 1 139 ? -7.281 -1.793 -10 1 78.94 139 LYS A N 1
ATOM 1098 C CA . LYS A 1 139 ? -8.688 -1.822 -9.609 1 78.94 139 LYS A CA 1
ATOM 1099 C C . LYS A 1 139 ? -8.945 -2.92 -8.578 1 78.94 139 LYS A C 1
ATOM 1101 O O . LYS A 1 139 ? -8.031 -3.646 -8.195 1 78.94 139 LYS A O 1
ATOM 1106 N N . ASP A 1 140 ? -10.18 -2.924 -8.164 1 78.44 140 ASP A N 1
ATOM 1107 C CA . ASP A 1 140 ? -10.586 -3.979 -7.238 1 78.44 140 ASP A CA 1
ATOM 1108 C C . ASP A 1 140 ? -10.258 -5.359 -7.809 1 78.44 140 ASP A C 1
ATOM 1110 O O . ASP A 1 140 ? -10.766 -5.734 -8.867 1 78.44 140 ASP A O 1
ATOM 1114 N N . PRO A 1 141 ? -9.461 -6.125 -7.102 1 82.44 141 PRO A N 1
ATOM 1115 C CA . PRO A 1 141 ? -9 -7.406 -7.645 1 82.44 141 PRO A CA 1
ATOM 1116 C C . PRO A 1 141 ? -10.102 -8.461 -7.68 1 82.44 141 PRO A C 1
ATOM 1118 O O . PRO A 1 141 ? -9.938 -9.508 -8.32 1 82.44 141 PRO A O 1
ATOM 1121 N N . PHE A 1 142 ? -11.164 -8.242 -6.969 1 85.75 142 PHE A N 1
ATOM 1122 C CA . PHE A 1 142 ? -12.188 -9.273 -6.848 1 85.75 142 PHE A CA 1
ATOM 1123 C C . PHE A 1 142 ? -12.812 -9.578 -8.203 1 85.75 142 PHE A C 1
ATOM 1125 O O . PHE A 1 142 ? -13.164 -10.727 -8.492 1 85.75 142 PHE A O 1
ATOM 1132 N N . PHE A 1 143 ? -12.992 -8.57 -9.039 1 86.25 143 PHE A N 1
ATOM 1133 C CA . PHE A 1 143 ? -13.523 -8.797 -10.375 1 86.25 143 PHE A CA 1
ATOM 1134 C C . PHE A 1 143 ? -12.672 -9.812 -11.133 1 86.25 143 PHE A C 1
ATOM 1136 O O . PHE A 1 143 ? -13.195 -10.773 -11.695 1 86.25 143 PHE A O 1
ATOM 1143 N N . ALA A 1 144 ? -11.391 -9.57 -11.156 1 88.5 144 ALA A N 1
ATOM 1144 C CA . ALA A 1 144 ? -10.477 -10.477 -11.852 1 88.5 144 ALA A CA 1
ATOM 1145 C C . ALA A 1 144 ? -10.547 -11.883 -11.258 1 88.5 144 ALA A C 1
ATOM 1147 O O . ALA A 1 144 ? -10.516 -12.867 -12 1 88.5 144 ALA A O 1
ATOM 1148 N N . ILE A 1 145 ? -10.586 -12.008 -9.945 1 92.31 145 ILE A N 1
ATOM 1149 C CA . ILE A 1 145 ? -10.641 -13.297 -9.266 1 92.31 145 ILE A CA 1
ATOM 1150 C C . ILE A 1 145 ? -11.922 -14.031 -9.648 1 92.31 145 ILE A C 1
ATOM 1152 O O . ILE A 1 145 ? -11.898 -15.227 -9.938 1 92.31 145 ILE A O 1
ATOM 1156 N N . LEU A 1 146 ? -13 -13.312 -9.734 1 93.88 146 LEU A N 1
ATOM 1157 C CA . LEU A 1 146 ? -14.273 -13.914 -10.117 1 93.88 146 LEU A CA 1
ATOM 1158 C C . LEU A 1 146 ? -14.242 -14.375 -11.57 1 93.88 146 LEU A C 1
ATOM 1160 O O . LEU A 1 146 ? -14.82 -15.406 -11.906 1 93.88 146 LEU A O 1
ATOM 1164 N N . GLU A 1 147 ? -13.656 -13.578 -12.367 1 93.06 147 GLU A N 1
ATOM 1165 C CA . GLU A 1 147 ? -13.539 -13.961 -13.773 1 93.06 147 GLU A CA 1
ATOM 1166 C C . GLU A 1 147 ? -12.688 -15.227 -13.93 1 93.06 147 GLU A C 1
ATOM 1168 O O . GLU A 1 147 ? -13.008 -16.094 -14.742 1 93.06 147 GLU A O 1
ATOM 1173 N N . MET A 1 148 ? -11.625 -15.344 -13.195 1 95 148 MET A N 1
ATOM 1174 C CA . MET A 1 148 ? -10.828 -16.562 -13.227 1 95 148 MET A CA 1
ATOM 1175 C C . MET A 1 148 ? -11.633 -17.75 -12.734 1 95 148 MET A C 1
ATOM 1177 O O . MET A 1 148 ? -11.531 -18.859 -13.289 1 95 148 MET A O 1
ATOM 1181 N N . HIS A 1 149 ? -12.422 -17.5 -11.688 1 97.12 149 HIS A N 1
ATOM 1182 C CA . HIS A 1 149 ? -13.336 -18.547 -11.227 1 97.12 149 HIS A CA 1
ATOM 1183 C C . HIS A 1 149 ? -14.305 -18.953 -12.328 1 97.12 149 HIS A C 1
ATOM 1185 O O . HIS A 1 149 ? -14.516 -20.156 -12.555 1 97.12 149 HIS A O 1
ATOM 1191 N N . ARG A 1 150 ? -14.867 -18.016 -13 1 96.62 150 ARG A N 1
ATOM 1192 C CA . ARG A 1 150 ? -15.859 -18.281 -14.031 1 96.62 150 ARG A CA 1
ATOM 1193 C C . ARG A 1 150 ? -15.281 -19.156 -15.133 1 96.62 150 ARG A C 1
ATOM 1195 O O . ARG A 1 150 ? -15.922 -20.125 -15.562 1 96.62 150 ARG A O 1
ATOM 1202 N N . VAL A 1 151 ? -14.141 -18.906 -15.602 1 95.12 151 VAL A N 1
ATOM 1203 C CA . VAL A 1 151 ? -13.617 -19.578 -16.797 1 95.12 151 VAL A CA 1
ATOM 1204 C C . VAL A 1 151 ? -13.07 -20.953 -16.422 1 95.12 151 VAL A C 1
ATOM 1206 O O . VAL A 1 151 ? -12.93 -21.828 -17.281 1 95.12 151 VAL A O 1
ATOM 1209 N N . LEU A 1 152 ? -12.672 -21.125 -15.195 1 97.19 152 LEU A N 1
ATOM 1210 C CA . LEU A 1 152 ? -12.148 -22.422 -14.758 1 97.19 152 LEU A CA 1
ATOM 1211 C C . LEU A 1 152 ? -13.25 -23.484 -14.758 1 97.19 152 LEU A C 1
ATOM 1213 O O . LEU A 1 152 ? -14.391 -23.203 -14.383 1 97.19 152 LEU A O 1
ATOM 1217 N N . LYS A 1 153 ? -12.93 -24.688 -15.164 1 96.19 153 LYS A N 1
ATOM 1218 C CA . LYS A 1 153 ? -13.797 -25.844 -15 1 96.19 153 LYS A CA 1
ATOM 1219 C C . LYS A 1 153 ? -14.055 -26.141 -13.523 1 96.19 153 LYS A C 1
ATOM 1221 O O . LYS A 1 153 ? -13.258 -25.75 -12.664 1 96.19 153 LYS A O 1
ATOM 1226 N N . PRO A 1 154 ? -15.211 -26.766 -13.273 1 96.69 154 PRO A N 1
ATOM 1227 C CA . PRO A 1 154 ? -15.312 -27.297 -11.922 1 96.69 154 PRO A CA 1
ATOM 1228 C C . PRO A 1 154 ? -14.086 -28.125 -11.516 1 96.69 154 PRO A C 1
ATOM 1230 O O . PRO A 1 154 ? -13.617 -28.953 -12.297 1 96.69 154 PRO A O 1
ATOM 1233 N N . ASN A 1 155 ? -13.523 -27.859 -10.422 1 95.69 155 ASN A N 1
ATOM 1234 C CA . ASN A 1 155 ? -12.32 -28.5 -9.898 1 95.69 155 ASN A CA 1
ATOM 1235 C C . ASN A 1 155 ? -11.07 -28 -10.625 1 95.69 155 ASN A C 1
ATOM 1237 O O . ASN A 1 155 ? -9.977 -28.547 -10.43 1 95.69 155 ASN A O 1
ATOM 1241 N N . GLY A 1 156 ? -11.297 -27.047 -11.531 1 96.5 156 GLY A N 1
ATOM 1242 C CA . GLY A 1 156 ? -10.117 -26.391 -12.086 1 96.5 156 GLY A CA 1
ATOM 1243 C C . GLY A 1 156 ? -9.297 -25.656 -11.039 1 96.5 156 GLY A C 1
ATOM 1244 O O . GLY A 1 156 ? -9.742 -25.469 -9.906 1 96.5 156 GLY A O 1
ATOM 1245 N N . THR A 1 157 ? -8.055 -25.297 -11.398 1 96.12 157 THR A N 1
ATOM 1246 C CA . THR A 1 157 ? -7.137 -24.812 -10.375 1 96.12 157 THR A CA 1
ATOM 1247 C C . THR A 1 157 ? -6.586 -23.438 -10.742 1 96.12 157 THR A C 1
ATOM 1249 O O . THR A 1 157 ? -6.195 -23.203 -11.891 1 96.12 157 THR A O 1
ATOM 1252 N N . LEU A 1 158 ? -6.633 -22.531 -9.781 1 96.56 158 LEU A N 1
ATOM 1253 C CA . LEU A 1 158 ? -5.93 -21.25 -9.844 1 96.56 158 LEU A CA 1
ATOM 1254 C C . LEU A 1 158 ? -4.613 -21.312 -9.078 1 96.56 158 LEU A C 1
ATOM 1256 O O . LEU A 1 158 ? -4.598 -21.688 -7.898 1 96.56 158 LEU A O 1
ATOM 1260 N N . PHE A 1 159 ? -3.525 -21.078 -9.766 1 94.62 159 PHE A N 1
ATOM 1261 C CA . PHE A 1 159 ? -2.221 -20.891 -9.141 1 94.62 159 PHE A CA 1
ATOM 1262 C C . PHE A 1 159 ? -1.887 -19.422 -8.992 1 94.62 159 PHE A C 1
ATOM 1264 O O . PHE A 1 159 ? -1.748 -18.703 -9.984 1 94.62 159 PHE A O 1
ATOM 1271 N N . LEU A 1 160 ? -1.792 -18.953 -7.711 1 94.88 160 LEU A N 1
ATOM 1272 C CA . LEU A 1 160 ? -1.61 -17.547 -7.422 1 94.88 160 LEU A CA 1
ATOM 1273 C C . LEU A 1 160 ? -0.372 -17.312 -6.562 1 94.88 160 LEU A C 1
ATOM 1275 O O . LEU A 1 160 ? -0.166 -18.016 -5.566 1 94.88 160 LEU A O 1
ATOM 1279 N N . SER A 1 161 ? 0.512 -16.453 -7.016 1 92.69 161 SER A N 1
ATOM 1280 C CA . SER A 1 161 ? 1.605 -16.016 -6.152 1 92.69 161 SER A CA 1
ATOM 1281 C C . SER A 1 161 ? 1.68 -14.492 -6.082 1 92.69 161 SER A C 1
ATOM 1283 O O . SER A 1 161 ? 1.305 -13.797 -7.031 1 92.69 161 SER A O 1
ATOM 1285 N N . THR A 1 162 ? 2.039 -13.977 -5.02 1 92.12 162 THR A N 1
ATOM 1286 C CA . THR A 1 162 ? 2.242 -12.555 -4.77 1 92.12 162 THR A CA 1
ATOM 1287 C C . THR A 1 162 ? 3.129 -12.336 -3.545 1 92.12 162 THR A C 1
ATOM 1289 O O . THR A 1 162 ? 3.256 -13.227 -2.701 1 92.12 162 THR A O 1
ATOM 1292 N N . PRO A 1 163 ? 3.84 -11.242 -3.477 1 88.94 163 PRO A N 1
ATOM 1293 C CA . PRO A 1 163 ? 4.539 -10.977 -2.217 1 88.94 163 PRO A CA 1
ATOM 1294 C C . PRO A 1 163 ? 3.627 -11.117 -0.998 1 88.94 163 PRO A C 1
ATOM 1296 O O . PRO A 1 163 ? 2.457 -10.734 -1.051 1 88.94 163 PRO A O 1
ATOM 1299 N N . ASN A 1 164 ? 4.172 -11.695 0.036 1 89.94 164 ASN A N 1
ATOM 1300 C CA . ASN A 1 164 ? 3.412 -11.938 1.258 1 89.94 164 ASN A CA 1
ATOM 1301 C C . ASN A 1 164 ? 3.668 -10.852 2.299 1 89.94 164 ASN A C 1
ATOM 1303 O O . ASN A 1 164 ? 4.648 -10.914 3.041 1 89.94 164 ASN A O 1
ATOM 1307 N N . LEU A 1 165 ? 2.703 -10 2.457 1 90.38 165 LEU A N 1
ATOM 1308 C CA . LEU A 1 165 ? 2.824 -8.906 3.414 1 90.38 165 LEU A CA 1
ATOM 1309 C C . LEU A 1 165 ? 2.732 -9.422 4.848 1 90.38 165 LEU A C 1
ATOM 1311 O O . LEU A 1 165 ? 3.096 -8.719 5.789 1 90.38 165 LEU A O 1
ATOM 1315 N N . GLY A 1 166 ? 2.258 -10.555 5.035 1 86.75 166 GLY A N 1
ATOM 1316 C CA . GLY A 1 166 ? 2.172 -11.164 6.352 1 86.75 166 GLY A CA 1
ATOM 1317 C C . GLY A 1 166 ? 3.385 -12.008 6.699 1 86.75 166 GLY A C 1
ATOM 1318 O O . GLY A 1 166 ? 3.406 -12.68 7.734 1 86.75 166 GLY A O 1
ATOM 1319 N N . GLY A 1 167 ? 4.34 -12.094 5.836 1 84.06 167 GLY A N 1
ATOM 1320 C CA . GLY A 1 167 ? 5.547 -12.867 6.078 1 84.06 167 GLY A CA 1
ATOM 1321 C C . GLY A 1 167 ? 6.438 -12.266 7.152 1 84.06 167 GLY A C 1
ATOM 1322 O O . GLY A 1 167 ? 6.211 -11.141 7.594 1 84.06 167 GLY A O 1
ATOM 1323 N N . PHE A 1 168 ? 7.395 -13.016 7.484 1 79.19 168 PHE A N 1
ATOM 1324 C CA . PHE A 1 168 ? 8.266 -12.641 8.594 1 79.19 168 PHE A CA 1
ATOM 1325 C C . PHE A 1 168 ? 9 -11.344 8.289 1 79.19 168 PHE A C 1
ATOM 1327 O O . PHE A 1 168 ? 9.172 -10.5 9.172 1 79.19 168 PHE A O 1
ATOM 1334 N N . SER A 1 169 ? 9.477 -11.18 7.117 1 78 169 SER A N 1
ATOM 1335 C CA . SER A 1 169 ? 10.211 -9.977 6.75 1 78 169 SER A CA 1
ATOM 1336 C C . SER A 1 169 ? 9.359 -8.727 6.926 1 78 169 SER A C 1
ATOM 1338 O O . SER A 1 169 ? 9.828 -7.707 7.434 1 78 169 SER A O 1
ATOM 1340 N N . ALA A 1 170 ? 8.133 -8.766 6.484 1 83.81 170 ALA A N 1
ATOM 1341 C CA . ALA A 1 170 ? 7.219 -7.637 6.633 1 83.81 170 ALA A CA 1
ATOM 1342 C C . ALA A 1 170 ? 6.949 -7.336 8.102 1 83.81 170 ALA A C 1
ATOM 1344 O O . ALA A 1 170 ? 6.973 -6.18 8.523 1 83.81 170 ALA A O 1
ATOM 1345 N N . LEU A 1 171 ? 6.695 -8.383 8.859 1 83.56 171 LEU A N 1
ATOM 1346 C CA . LEU A 1 171 ? 6.465 -8.25 10.289 1 83.56 171 LEU A CA 1
ATOM 1347 C C . LEU A 1 171 ? 7.66 -7.594 10.977 1 83.56 171 LEU A C 1
ATOM 1349 O O . LEU A 1 171 ? 7.492 -6.664 11.766 1 83.56 171 LEU A O 1
ATOM 1353 N N . ALA A 1 172 ? 8.812 -8.086 10.688 1 78.44 172 ALA A N 1
ATOM 1354 C CA . ALA A 1 172 ? 10.039 -7.574 11.297 1 78.44 172 ALA A CA 1
ATOM 1355 C C . ALA A 1 172 ? 10.266 -6.105 10.938 1 78.44 172 ALA A C 1
ATOM 1357 O O . ALA A 1 172 ? 10.664 -5.309 11.781 1 78.44 172 ALA A O 1
ATOM 1358 N N . ARG A 1 173 ? 10.023 -5.75 9.75 1 81.31 173 ARG A N 1
ATOM 1359 C CA . ARG A 1 173 ? 10.195 -4.367 9.32 1 81.31 173 ARG A CA 1
ATOM 1360 C C . ARG A 1 173 ? 9.25 -3.439 10.078 1 81.31 173 ARG A C 1
ATOM 1362 O O . ARG A 1 173 ? 9.664 -2.4 10.594 1 81.31 173 ARG A O 1
ATOM 1369 N N . LEU A 1 174 ? 8.023 -3.836 10.07 1 85.25 174 LEU A N 1
ATOM 1370 C CA . LEU A 1 174 ? 7.043 -2.988 10.742 1 85.25 174 LEU A CA 1
ATOM 1371 C C . LEU A 1 174 ? 7.352 -2.877 12.234 1 85.25 174 LEU A C 1
ATOM 1373 O O . LEU A 1 174 ? 7.184 -1.81 12.828 1 85.25 174 LEU A O 1
ATOM 1377 N N . HIS A 1 175 ? 7.828 -3.93 12.812 1 80.94 175 HIS A N 1
ATOM 1378 C CA . HIS A 1 175 ? 8.211 -3.922 14.219 1 80.94 175 HIS A CA 1
ATOM 1379 C C . HIS A 1 175 ? 9.352 -2.941 14.477 1 80.94 175 HIS A C 1
ATOM 1381 O O . HIS A 1 175 ? 9.453 -2.373 15.562 1 80.94 175 HIS A O 1
ATOM 1387 N N . ASN A 1 176 ? 10.117 -2.781 13.492 1 78.94 176 ASN A N 1
ATOM 1388 C CA . ASN A 1 176 ? 11.242 -1.87 13.633 1 78.94 176 ASN A CA 1
ATOM 1389 C C . ASN A 1 176 ? 10.906 -0.471 13.133 1 78.94 176 ASN A C 1
ATOM 1391 O O . ASN A 1 176 ? 11.789 0.371 12.977 1 78.94 176 ASN A O 1
ATOM 1395 N N . GLY A 1 177 ? 9.656 -0.231 12.828 1 81.44 177 GLY A N 1
ATOM 1396 C CA . GLY A 1 177 ? 9.18 1.107 12.508 1 81.44 177 GLY A CA 1
ATOM 1397 C C . GLY A 1 177 ? 9.234 1.429 11.031 1 81.44 177 GLY A C 1
ATOM 1398 O O . GLY A 1 177 ? 8.984 2.564 10.625 1 81.44 177 GLY A O 1
ATOM 1399 N N . TRP A 1 178 ? 9.523 0.431 10.195 1 83.5 178 TRP A N 1
ATOM 1400 C CA . TRP A 1 178 ? 9.617 0.667 8.766 1 83.5 178 TRP A CA 1
ATOM 1401 C C . TRP A 1 178 ? 8.414 0.085 8.031 1 83.5 178 TRP A C 1
ATOM 1403 O O . TRP A 1 178 ? 7.75 -0.82 8.539 1 83.5 178 TRP A O 1
ATOM 1413 N N . GLY A 1 179 ? 8.164 0.669 6.844 1 86.44 179 GLY A N 1
ATOM 1414 C CA . GLY A 1 179 ? 7.082 0.126 6.035 1 86.44 179 GLY A CA 1
ATOM 1415 C C . GLY A 1 179 ? 7.246 -1.352 5.734 1 86.44 179 GLY A C 1
ATOM 1416 O O . GLY A 1 179 ? 8.352 -1.815 5.453 1 86.44 179 GLY A O 1
ATOM 1417 N N . PRO A 1 180 ? 6.191 -2.096 5.809 1 87.25 180 PRO A N 1
ATOM 1418 C CA . PRO A 1 180 ? 6.281 -3.547 5.637 1 87.25 180 PRO A CA 1
ATOM 1419 C C . PRO A 1 180 ? 6.305 -3.967 4.168 1 87.25 180 PRO A C 1
ATOM 1421 O O . PRO A 1 180 ? 6.363 -5.16 3.863 1 87.25 180 PRO A O 1
ATOM 1424 N N . TYR A 1 181 ? 6.371 -3.062 3.27 1 82.06 181 TYR A N 1
ATOM 1425 C CA . TYR A 1 181 ? 6.219 -3.332 1.846 1 82.06 181 TYR A CA 1
ATOM 1426 C C . TYR A 1 181 ? 7.43 -4.074 1.295 1 82.06 181 TYR A C 1
ATOM 1428 O O . TYR A 1 181 ? 8.57 -3.781 1.668 1 82.06 181 TYR A O 1
ATOM 1436 N N . ALA A 1 182 ? 7.152 -5.066 0.466 1 72.69 182 ALA A N 1
ATOM 1437 C CA . ALA A 1 182 ? 8.227 -5.77 -0.226 1 72.69 182 ALA A CA 1
ATOM 1438 C C . ALA A 1 182 ? 8.898 -4.871 -1.26 1 72.69 182 ALA A C 1
ATOM 1440 O O . ALA A 1 182 ? 10.117 -4.898 -1.42 1 72.69 182 ALA A O 1
ATOM 1441 N N . TYR A 1 183 ? 8.07 -4.18 -1.971 1 69.56 183 TYR A N 1
ATOM 1442 C CA . TYR A 1 183 ? 8.57 -3.273 -2.998 1 69.56 183 TYR A CA 1
ATOM 1443 C C . TYR A 1 183 ? 7.992 -1.873 -2.816 1 69.56 183 TYR A C 1
ATOM 1445 O O . TYR A 1 183 ? 6.812 -1.717 -2.494 1 69.56 183 TYR A O 1
ATOM 1453 N N . SER A 1 184 ? 8.969 -0.985 -2.869 1 61.25 184 SER A N 1
ATOM 1454 C CA . SER A 1 184 ? 8.523 0.396 -2.717 1 61.25 184 SER A CA 1
ATOM 1455 C C . SER A 1 184 ? 7.68 0.838 -3.908 1 61.25 184 SER A C 1
ATOM 1457 O O . SER A 1 184 ? 7.961 0.467 -5.051 1 61.25 184 SER A O 1
ATOM 1459 N N . LYS A 1 185 ? 6.578 1.463 -3.541 1 62.59 185 LYS A N 1
ATOM 1460 C CA . LYS A 1 185 ? 5.715 2.031 -4.57 1 62.59 185 LYS A CA 1
ATOM 1461 C C . LYS A 1 185 ? 6.484 3.012 -5.453 1 62.59 185 LYS A C 1
ATOM 1463 O O . LYS A 1 185 ? 6.113 3.238 -6.609 1 62.59 185 LYS A O 1
ATOM 1468 N N . TYR A 1 186 ? 7.473 3.586 -4.914 1 60.84 186 TYR A N 1
ATOM 1469 C CA . TYR A 1 186 ? 8.125 4.652 -5.664 1 60.84 186 TYR A CA 1
ATOM 1470 C C . TYR A 1 186 ? 9.484 4.195 -6.195 1 60.84 186 TYR A C 1
ATOM 1472 O O . TYR A 1 186 ? 10.344 5.02 -6.5 1 60.84 186 TYR A O 1
ATOM 1480 N N . LEU A 1 187 ? 9.625 2.883 -6.262 1 53.66 187 LEU A N 1
ATOM 1481 C CA . LEU A 1 187 ? 10.875 2.395 -6.84 1 53.66 187 LEU A CA 1
ATOM 1482 C C . LEU A 1 187 ? 11.039 2.895 -8.273 1 53.66 187 LEU A C 1
ATOM 1484 O O . LEU A 1 187 ? 10.094 2.861 -9.055 1 53.66 187 LEU A O 1
ATOM 1488 N N . SER A 1 188 ? 11.688 4.086 -8.422 1 48.06 188 SER A N 1
ATOM 1489 C CA . SER A 1 188 ? 12.039 4.523 -9.773 1 48.06 188 SER A CA 1
ATOM 1490 C C . SER A 1 188 ? 12.922 3.502 -10.477 1 48.06 188 SER A C 1
ATOM 1492 O O . SER A 1 188 ? 13.805 2.908 -9.859 1 48.06 188 SER A O 1
ATOM 1494 N N . ASN A 1 189 ? 12.344 2.801 -11.375 1 46.12 189 ASN A N 1
ATOM 1495 C CA . ASN A 1 189 ? 13.312 2.125 -12.234 1 46.12 189 ASN A CA 1
ATOM 1496 C C . ASN A 1 189 ? 14.5 3.025 -12.555 1 46.12 189 ASN A C 1
ATOM 1498 O O . ASN A 1 189 ? 14.367 4.25 -12.586 1 46.12 189 ASN A O 1
ATOM 1502 N N . GLU A 1 190 ? 15.648 2.645 -12.203 1 44.44 190 GLU A N 1
ATOM 1503 C CA . GLU A 1 190 ? 16.859 3.354 -12.578 1 44.44 190 GLU A CA 1
ATOM 1504 C C . GLU A 1 190 ? 16.641 4.223 -13.812 1 44.44 190 GLU A C 1
ATOM 1506 O O . GLU A 1 190 ? 17.25 5.281 -13.953 1 44.44 190 GLU A O 1
ATOM 1511 N N . ASP A 1 191 ? 15.977 3.713 -14.797 1 39.91 191 ASP A N 1
ATOM 1512 C CA . ASP A 1 191 ? 15.93 4.383 -16.094 1 39.91 191 ASP A CA 1
ATOM 1513 C C . ASP A 1 191 ? 14.797 5.406 -16.141 1 39.91 191 ASP A C 1
ATOM 1515 O O . ASP A 1 191 ? 14.531 5.992 -17.188 1 39.91 191 ASP A O 1
ATOM 1519 N N . GLY A 1 192 ? 14.219 5.754 -15.008 1 43.19 192 GLY A N 1
ATOM 1520 C CA . GLY A 1 192 ? 13.227 6.816 -15.031 1 43.19 192 GLY A CA 1
ATOM 1521 C C . GLY A 1 192 ? 11.844 6.332 -15.43 1 43.19 192 GLY A C 1
ATOM 1522 O O . GLY A 1 192 ? 10.914 7.133 -15.57 1 43.19 192 GLY A O 1
ATOM 1523 N N . THR A 1 193 ? 11.727 5.195 -16.062 1 42.25 193 THR A N 1
ATOM 1524 C CA . THR A 1 193 ? 10.453 4.742 -16.609 1 42.25 193 THR A CA 1
ATOM 1525 C C . THR A 1 193 ? 9.523 4.266 -15.5 1 42.25 193 THR A C 1
ATOM 1527 O O . THR A 1 193 ? 9.969 3.639 -14.539 1 42.25 193 THR A O 1
ATOM 1530 N N . GLY A 1 194 ? 8.773 5.02 -14.961 1 46.59 194 GLY A N 1
ATOM 1531 C CA . GLY A 1 194 ? 7.695 4.789 -14.008 1 46.59 194 GLY A CA 1
ATOM 1532 C C . GLY A 1 194 ? 7.543 3.332 -13.617 1 46.59 194 GLY A C 1
ATOM 1533 O O . GLY A 1 194 ? 7.504 2.453 -14.484 1 46.59 194 GLY A O 1
ATOM 1534 N N . SER A 1 195 ? 8.359 2.701 -12.812 1 49 195 SER A N 1
ATOM 1535 C CA . SER A 1 195 ? 8.391 1.305 -12.391 1 49 195 SER A CA 1
ATOM 1536 C C . SER A 1 195 ? 7.012 0.82 -11.961 1 49 195 SER A C 1
ATOM 1538 O O . SER A 1 195 ? 6.18 1.613 -11.523 1 49 195 SER A O 1
ATOM 1540 N N . ILE A 1 196 ? 6.648 -0.307 -12.602 1 55.06 196 ILE A N 1
ATOM 1541 C CA . ILE A 1 196 ? 5.523 -1.113 -12.141 1 55.06 196 ILE A CA 1
ATOM 1542 C C . ILE A 1 196 ? 5.598 -1.285 -10.625 1 55.06 196 ILE A C 1
ATOM 1544 O O . ILE A 1 196 ? 6.582 -1.815 -10.102 1 55.06 196 ILE A O 1
ATOM 1548 N N . THR A 1 197 ? 4.988 -0.44 -9.875 1 68.5 197 THR A N 1
ATOM 1549 C CA . THR A 1 197 ? 5.012 -0.521 -8.422 1 68.5 197 THR A CA 1
ATOM 1550 C C . THR A 1 197 ? 3.807 -1.297 -7.902 1 68.5 197 THR A C 1
ATOM 1552 O O . THR A 1 197 ? 2.846 -1.528 -8.641 1 68.5 197 THR A O 1
ATOM 1555 N N . HIS A 1 198 ? 4.121 -2.004 -6.832 1 81.06 198 HIS A N 1
ATOM 1556 C CA . HIS A 1 198 ? 3.008 -2.664 -6.156 1 81.06 198 HIS A CA 1
ATOM 1557 C C . HIS A 1 198 ? 1.95 -1.656 -5.723 1 81.06 198 HIS A C 1
ATOM 1559 O O . HIS A 1 198 ? 2.264 -0.674 -5.047 1 81.06 198 HIS A O 1
ATOM 1565 N N . VAL A 1 199 ? 0.829 -1.867 -6.27 1 79.62 199 VAL A N 1
ATOM 1566 C CA . VAL A 1 199 ? -0.302 -1.023 -5.902 1 79.62 199 VAL A CA 1
ATOM 1567 C C . VAL A 1 199 ? -0.779 -1.386 -4.496 1 79.62 199 VAL A C 1
ATOM 1569 O O . VAL A 1 199 ? -1.035 -0.503 -3.674 1 79.62 199 VAL A O 1
ATOM 1572 N N . ARG A 1 200 ? -0.864 -2.59 -4.254 1 84.88 200 ARG A N 1
ATOM 1573 C CA . ARG A 1 200 ? -1.214 -3.107 -2.938 1 84.88 200 ARG A CA 1
ATOM 1574 C C . ARG A 1 200 ? -0.589 -4.48 -2.703 1 84.88 200 ARG A C 1
ATOM 1576 O O . ARG A 1 200 ? -0.577 -5.324 -3.602 1 84.88 200 ARG A O 1
ATOM 1583 N N . GLU A 1 201 ? -0.081 -4.645 -1.595 1 89.38 201 GLU A N 1
ATOM 1584 C CA . GLU A 1 201 ? 0.378 -5.969 -1.186 1 89.38 201 GLU A CA 1
ATOM 1585 C C . GLU A 1 201 ? -0.594 -6.609 -0.199 1 89.38 201 GLU A C 1
ATOM 1587 O O . GLU A 1 201 ? -1.334 -5.91 0.495 1 89.38 201 GLU A O 1
ATOM 1592 N N . TYR A 1 202 ? -0.581 -7.945 -0.181 1 90.38 202 TYR A N 1
ATOM 1593 C CA . TYR A 1 202 ? -1.592 -8.703 0.552 1 90.38 202 TYR A CA 1
ATOM 1594 C C . TYR A 1 202 ? -0.944 -9.68 1.522 1 90.38 202 TYR A C 1
ATOM 1596 O O . TYR A 1 202 ? 0.153 -10.18 1.268 1 90.38 202 TYR A O 1
ATOM 1604 N N . THR A 1 203 ? -1.67 -9.898 2.641 1 89.94 203 THR A N 1
ATOM 1605 C CA . THR A 1 203 ? -1.25 -10.969 3.539 1 89.94 203 THR A CA 1
ATOM 1606 C C . THR A 1 203 ? -1.818 -12.312 3.084 1 89.94 203 THR A C 1
ATOM 1608 O O . THR A 1 203 ? -2.795 -12.352 2.334 1 89.94 203 THR A O 1
ATOM 1611 N N . TRP A 1 204 ? -1.131 -13.344 3.539 1 89.06 204 TRP A N 1
ATOM 1612 C CA . TRP A 1 204 ? -1.618 -14.688 3.246 1 89.06 204 TRP A CA 1
ATOM 1613 C C . TRP A 1 204 ? -3.068 -14.844 3.689 1 89.06 204 TRP A C 1
ATOM 1615 O O . TRP A 1 204 ? -3.859 -15.508 3.014 1 89.06 204 TRP A O 1
ATOM 1625 N N . ARG A 1 205 ? -3.463 -14.289 4.781 1 86.94 205 ARG A N 1
ATOM 1626 C CA . ARG A 1 205 ? -4.816 -14.422 5.309 1 86.94 205 ARG A CA 1
ATOM 1627 C C . ARG A 1 205 ? -5.828 -13.719 4.41 1 86.94 205 ARG A C 1
ATOM 1629 O O . ARG A 1 205 ? -6.934 -14.219 4.195 1 86.94 205 ARG A O 1
ATOM 1636 N N . GLU A 1 206 ? -5.477 -12.562 4.004 1 87.38 206 GLU A N 1
ATOM 1637 C CA . GLU A 1 206 ? -6.34 -11.852 3.064 1 87.38 206 GLU A CA 1
ATOM 1638 C C . GLU A 1 206 ? -6.559 -12.664 1.791 1 87.38 206 GLU A C 1
ATOM 1640 O O . GLU A 1 206 ? -7.676 -12.734 1.278 1 87.38 206 GLU A O 1
ATOM 1645 N N . LEU A 1 207 ? -5.484 -13.234 1.292 1 91.75 207 LEU A N 1
ATOM 1646 C CA . LEU A 1 207 ? -5.555 -14.031 0.073 1 91.75 207 LEU A CA 1
ATOM 1647 C C . LEU A 1 207 ? -6.469 -15.234 0.268 1 91.75 207 LEU A C 1
ATOM 1649 O O . LEU A 1 207 ? -7.309 -15.531 -0.588 1 91.75 207 LEU A O 1
ATOM 1653 N N . GLU A 1 208 ? -6.258 -15.922 1.351 1 89.5 208 GLU A N 1
ATOM 1654 C CA . GLU A 1 208 ? -7.121 -17.062 1.647 1 89.5 208 GLU A CA 1
ATOM 1655 C C . GLU A 1 208 ? -8.586 -16.641 1.701 1 89.5 208 GLU A C 1
ATOM 1657 O O . GLU A 1 208 ? -9.453 -17.312 1.136 1 89.5 208 GLU A O 1
ATOM 1662 N N . ARG A 1 209 ? -8.805 -15.547 2.352 1 85.81 209 ARG A N 1
ATOM 1663 C CA . ARG A 1 209 ? -10.18 -15.078 2.498 1 85.81 209 ARG A CA 1
ATOM 1664 C C . ARG A 1 209 ? -10.773 -14.711 1.146 1 85.81 209 ARG A C 1
ATOM 1666 O O . ARG A 1 209 ? -11.914 -15.086 0.841 1 85.81 209 ARG A O 1
ATOM 1673 N N . PHE A 1 210 ? -10.047 -13.992 0.272 1 88.19 210 PHE A N 1
ATOM 1674 C CA . PHE A 1 210 ? -10.477 -13.633 -1.074 1 88.19 210 PHE A CA 1
ATOM 1675 C C . PHE A 1 210 ? -10.883 -14.875 -1.861 1 88.19 210 PHE A C 1
ATOM 1677 O O . PHE A 1 210 ? -11.961 -14.914 -2.461 1 88.19 210 PHE A O 1
ATOM 1684 N N . LEU A 1 211 ? -10.016 -15.805 -1.834 1 93.88 211 LEU A N 1
ATOM 1685 C CA . LEU A 1 211 ? -10.219 -16.984 -2.658 1 93.88 211 LEU A CA 1
ATOM 1686 C C . LEU A 1 211 ? -11.383 -17.828 -2.133 1 93.88 211 LEU A C 1
ATOM 1688 O O . LEU A 1 211 ? -12.172 -18.344 -2.914 1 93.88 211 LEU A O 1
ATOM 1692 N N . GLU A 1 212 ? -11.484 -17.891 -0.775 1 91.75 212 GLU A N 1
ATOM 1693 C CA . GLU A 1 212 ? -12.586 -18.641 -0.18 1 91.75 212 GLU A CA 1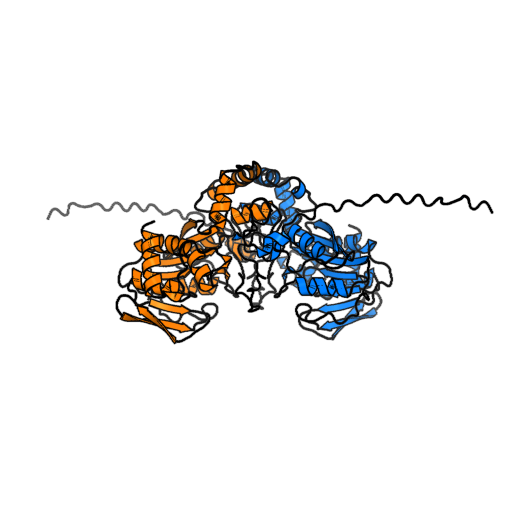
ATOM 1694 C C . GLU A 1 212 ? -13.938 -18.078 -0.588 1 91.75 212 GLU A C 1
ATOM 1696 O O . GLU A 1 212 ? -14.812 -18.797 -1.058 1 91.75 212 GLU A O 1
ATOM 1701 N N . VAL A 1 213 ? -14.039 -16.828 -0.447 1 89.19 213 VAL A N 1
ATOM 1702 C CA . VAL A 1 213 ? -15.336 -16.203 -0.714 1 89.19 213 VAL A CA 1
ATOM 1703 C C . VAL A 1 213 ? -15.617 -16.219 -2.217 1 89.19 213 VAL A C 1
ATOM 1705 O O . VAL A 1 213 ? -16.766 -16.141 -2.641 1 89.19 213 VAL A O 1
ATOM 1708 N N . ALA A 1 214 ? -14.609 -16.297 -3.047 1 94.12 214 ALA A N 1
ATOM 1709 C CA . ALA A 1 214 ? -14.75 -16.344 -4.5 1 94.12 214 ALA A CA 1
ATOM 1710 C C . ALA A 1 214 ? -15.078 -17.75 -4.977 1 94.12 214 ALA A C 1
ATOM 1712 O O . ALA A 1 214 ? -15.281 -17.984 -6.176 1 94.12 214 ALA A O 1
ATOM 1713 N N . GLY A 1 215 ? -15.117 -18.719 -4.047 1 95.75 215 GLY A N 1
ATOM 1714 C CA . GLY A 1 215 ? -15.57 -20.062 -4.402 1 95.75 215 GLY A CA 1
ATOM 1715 C C . GLY A 1 215 ? -14.43 -21.047 -4.562 1 95.75 215 GLY A C 1
ATOM 1716 O O . GLY A 1 215 ? -14.633 -22.156 -5.07 1 95.75 215 GLY A O 1
ATOM 1717 N N . PHE A 1 216 ? -13.266 -20.641 -4.172 1 96.94 216 PHE A N 1
ATOM 1718 C CA . PHE A 1 216 ? -12.117 -21.531 -4.254 1 96.94 216 PHE A CA 1
ATOM 1719 C C . PHE A 1 216 ? -11.852 -22.203 -2.91 1 96.94 216 PHE A C 1
ATOM 1721 O O . PHE A 1 216 ? -12.352 -21.75 -1.877 1 96.94 216 PHE A O 1
ATOM 1728 N N . ALA A 1 217 ? -11.172 -23.344 -2.932 1 94.5 217 ALA A N 1
ATOM 1729 C CA . ALA A 1 217 ? -10.547 -23.984 -1.777 1 94.5 217 ALA A CA 1
ATOM 1730 C C . ALA A 1 217 ? -9.031 -23.828 -1.83 1 94.5 217 ALA A C 1
ATOM 1732 O O . ALA A 1 217 ? -8.344 -24.641 -2.475 1 94.5 217 ALA A O 1
ATOM 1733 N N . PRO A 1 218 ? -8.516 -22.828 -1.128 1 91.5 218 PRO A N 1
ATOM 1734 C CA . PRO A 1 218 ? -7.086 -22.547 -1.25 1 91.5 218 PRO A CA 1
ATOM 1735 C C . PRO A 1 218 ? -6.227 -23.406 -0.334 1 91.5 218 PRO A C 1
ATOM 1737 O O . PRO A 1 218 ? -6.637 -23.734 0.786 1 91.5 218 PRO A O 1
ATOM 1740 N N . THR A 1 219 ? -5.18 -23.875 -0.882 1 84.38 219 THR A N 1
ATOM 1741 C CA . THR A 1 219 ? -4.062 -24.391 -0.102 1 84.38 219 THR A CA 1
ATOM 1742 C C . THR A 1 219 ? -2.859 -23.453 -0.193 1 84.38 219 THR A C 1
ATOM 1744 O O . THR A 1 219 ? -2.402 -23.141 -1.29 1 84.38 219 THR A O 1
ATOM 1747 N N . LEU A 1 220 ? -2.461 -23.078 1.009 1 79 220 LEU A N 1
ATOM 1748 C CA . LEU A 1 220 ? -1.414 -22.078 1.089 1 79 220 LEU A CA 1
ATOM 1749 C C . LEU A 1 220 ? -0.04 -22.719 1.232 1 79 220 LEU A C 1
ATOM 1751 O O . LEU A 1 220 ? 0.116 -23.703 1.967 1 79 220 LEU A O 1
ATOM 1755 N N . ALA A 1 221 ? 0.857 -22.219 0.434 1 73.06 221 ALA A N 1
ATOM 1756 C CA . ALA A 1 221 ? 2.279 -22.5 0.62 1 73.06 221 ALA A CA 1
ATOM 1757 C C . ALA A 1 221 ? 3.109 -21.234 0.483 1 73.06 221 ALA A C 1
ATOM 1759 O O . ALA A 1 221 ? 3.311 -20.734 -0.626 1 73.06 221 ALA A O 1
ATOM 1760 N N . CYS A 1 222 ? 3.486 -20.719 1.664 1 74.62 222 CYS A N 1
ATOM 1761 C CA . CYS A 1 222 ? 4.379 -19.578 1.594 1 74.62 222 CYS A CA 1
ATOM 1762 C C . CYS A 1 222 ? 5.836 -20.016 1.577 1 74.62 222 CYS A C 1
ATOM 1764 O O . CYS A 1 222 ? 6.191 -21.031 2.178 1 74.62 222 CYS A O 1
ATOM 1766 N N . PHE A 1 223 ? 6.598 -19.328 0.785 1 69.5 223 PHE A N 1
ATOM 1767 C CA . PHE A 1 223 ? 8.023 -19.625 0.724 1 69.5 223 PHE A CA 1
ATOM 1768 C C . PHE A 1 223 ? 8.836 -18.359 0.544 1 69.5 223 PHE A C 1
ATOM 1770 O O . PHE A 1 223 ? 8.273 -17.266 0.394 1 69.5 223 PHE A O 1
ATOM 1777 N N . SER A 1 224 ? 10.172 -18.438 0.833 1 62.34 224 SER A N 1
ATOM 1778 C CA . SER A 1 224 ? 11.094 -17.312 0.725 1 62.34 224 SER A CA 1
ATOM 1779 C C . SER A 1 224 ? 12.141 -17.562 -0.361 1 62.34 224 SER A C 1
ATOM 1781 O O . SER A 1 224 ? 13.227 -18.062 -0.079 1 62.34 224 SER A O 1
ATOM 1783 N N . PRO A 1 225 ? 11.758 -17.141 -1.533 1 57.38 225 PRO A N 1
ATOM 1784 C CA . PRO A 1 225 ? 12.625 -17.531 -2.652 1 57.38 225 PRO A CA 1
ATOM 1785 C C . PRO A 1 225 ? 13.773 -16.547 -2.869 1 57.38 225 PRO A C 1
ATOM 1787 O O . PRO A 1 225 ? 14.703 -16.828 -3.625 1 57.38 225 PRO A O 1
ATOM 1790 N N . TYR A 1 226 ? 13.703 -15.477 -2.162 1 62.56 226 TYR A N 1
ATOM 1791 C CA . TYR A 1 226 ? 14.648 -14.43 -2.521 1 62.56 226 TYR A CA 1
ATOM 1792 C C . TYR A 1 226 ? 15.859 -14.438 -1.588 1 62.56 226 TYR A C 1
ATOM 1794 O O . TYR A 1 226 ? 15.734 -14.781 -0.411 1 62.56 226 TYR A O 1
ATOM 1802 N N . PRO A 1 227 ? 16.984 -14.234 -2.213 1 52.19 227 PRO A N 1
ATOM 1803 C CA . PRO A 1 227 ? 18.203 -14.25 -1.403 1 52.19 227 PRO A CA 1
ATOM 1804 C C . PRO A 1 227 ? 18.078 -13.438 -0.119 1 52.19 227 PRO A C 1
ATOM 1806 O O . PRO A 1 227 ? 18.578 -13.844 0.931 1 52.19 227 PRO A O 1
ATOM 1809 N N . GLY A 1 228 ? 17.406 -12.336 -0.238 1 54.03 228 GLY A N 1
ATOM 1810 C CA . GLY A 1 228 ? 17.219 -11.539 0.968 1 54.03 228 GLY A CA 1
ATOM 1811 C C . GLY A 1 228 ? 16.438 -12.258 2.047 1 54.03 228 GLY A C 1
ATOM 1812 O O . GLY A 1 228 ? 16.641 -12.008 3.238 1 54.03 228 GLY A O 1
ATOM 1813 N N . ASP A 1 229 ? 15.68 -13.18 1.541 1 58.88 229 ASP A N 1
ATOM 1814 C CA . ASP A 1 229 ? 14.891 -13.969 2.48 1 58.88 229 ASP A CA 1
ATOM 1815 C C . ASP A 1 229 ? 15.781 -14.891 3.305 1 58.88 229 ASP A C 1
ATOM 1817 O O . ASP A 1 229 ? 15.594 -15.031 4.516 1 58.88 229 ASP A O 1
ATOM 1821 N N . LYS A 1 230 ? 16.594 -15.578 2.479 1 52.88 230 LYS A N 1
ATOM 1822 C CA . LYS A 1 230 ? 17.531 -16.453 3.176 1 52.88 230 LYS A CA 1
ATOM 1823 C C . LYS A 1 230 ? 18.328 -15.695 4.227 1 52.88 230 LYS A C 1
ATOM 1825 O O . LYS A 1 230 ? 18.516 -16.172 5.344 1 52.88 230 LYS A O 1
ATOM 1830 N N . GLU A 1 231 ? 18.812 -14.57 3.756 1 48.34 231 GLU A N 1
ATOM 1831 C CA . GLU A 1 231 ? 19.609 -13.758 4.676 1 48.34 231 GLU A CA 1
ATOM 1832 C C . GLU A 1 231 ? 18.797 -13.375 5.91 1 48.34 231 GLU A C 1
ATOM 1834 O O . GLU A 1 231 ? 19.297 -13.398 7.027 1 48.34 231 GLU A O 1
ATOM 1839 N N . PHE A 1 232 ? 17.625 -13.094 5.613 1 50.06 232 PHE A N 1
ATOM 1840 C CA . PHE A 1 232 ? 16.734 -12.82 6.738 1 50.06 232 PHE A CA 1
ATOM 1841 C C . PHE A 1 232 ? 16.609 -14.039 7.641 1 50.06 232 PHE A C 1
ATOM 1843 O O . PHE A 1 232 ? 16.766 -13.93 8.859 1 50.06 232 PHE A O 1
ATOM 1850 N N . TRP A 1 233 ? 16.406 -15.156 6.949 1 51.19 233 TRP A N 1
ATOM 1851 C CA . TRP A 1 233 ? 16.188 -16.375 7.727 1 51.19 233 TRP A CA 1
ATOM 1852 C C . TRP A 1 233 ? 17.469 -16.781 8.453 1 51.19 233 TRP A C 1
ATOM 1854 O O . TRP A 1 233 ? 17.422 -17.25 9.594 1 51.19 233 TRP A O 1
ATOM 1864 N N . ASP A 1 234 ? 18.516 -16.594 7.695 1 50.56 234 ASP A N 1
ATOM 1865 C CA . ASP A 1 234 ? 19.797 -16.875 8.336 1 50.56 234 ASP A CA 1
ATOM 1866 C C . ASP A 1 234 ? 20.031 -15.93 9.516 1 50.56 234 ASP A C 1
ATOM 1868 O O . ASP A 1 234 ? 20.516 -16.359 10.57 1 50.56 234 ASP A O 1
ATOM 1872 N N . PHE A 1 235 ? 19.828 -14.742 9.172 1 44.66 235 PHE A N 1
ATOM 1873 C CA . PHE A 1 235 ? 19.953 -13.758 10.242 1 44.66 235 PHE A CA 1
ATOM 1874 C C . PHE A 1 235 ? 19.016 -14.094 11.406 1 44.66 235 PHE A C 1
ATOM 1876 O O . PHE A 1 235 ? 19.438 -14.07 12.562 1 44.66 235 PHE A O 1
ATOM 1883 N N . ALA A 1 236 ? 17.797 -14.359 11.039 1 47.94 236 ALA A N 1
ATOM 1884 C CA . ALA A 1 236 ? 16.844 -14.75 12.062 1 47.94 236 ALA A CA 1
ATOM 1885 C C . ALA A 1 236 ? 17.312 -15.984 12.82 1 47.94 236 ALA A C 1
ATOM 1887 O O . ALA A 1 236 ? 17.078 -16.109 14.023 1 47.94 236 ALA A O 1
ATOM 1888 N N . ALA A 1 237 ? 17.922 -16.875 12.031 1 48.22 237 ALA A N 1
ATOM 1889 C CA . ALA A 1 237 ? 18.422 -18.109 12.633 1 48.22 237 ALA A CA 1
ATOM 1890 C C . ALA A 1 237 ? 19.641 -17.828 13.5 1 48.22 237 ALA A C 1
ATOM 1892 O O . ALA A 1 237 ? 19.844 -18.5 14.523 1 48.22 237 ALA A O 1
ATOM 1893 N N . GLN A 1 238 ? 20.594 -17.203 12.883 1 44.34 238 GLN A N 1
ATOM 1894 C CA . GLN A 1 238 ? 21.859 -16.984 13.586 1 44.34 238 GLN A CA 1
ATOM 1895 C C . GLN A 1 238 ? 21.688 -16.031 14.758 1 44.34 238 GLN A C 1
ATOM 1897 O O . GLN A 1 238 ? 22.406 -16.125 15.75 1 44.34 238 GLN A O 1
ATOM 1902 N N . GLN A 1 239 ? 21.266 -14.984 14.5 1 40.34 239 GLN A N 1
ATOM 1903 C CA . GLN A 1 239 ? 21.094 -14.039 15.594 1 40.34 239 GLN A CA 1
ATOM 1904 C C . GLN A 1 239 ? 19.703 -14.148 16.203 1 40.34 239 GLN A C 1
ATOM 1906 O O . GLN A 1 239 ? 18.766 -13.5 15.742 1 40.34 239 GLN A O 1
ATOM 1911 N N . PRO A 1 240 ? 19.375 -15.195 16.672 1 46.03 240 PRO A N 1
ATOM 1912 C CA . PRO A 1 240 ? 18.109 -15.336 17.391 1 46.03 240 PRO A CA 1
ATOM 1913 C C . PRO A 1 240 ? 17.641 -14.023 18.016 1 46.03 240 PRO A C 1
ATOM 1915 O O . PRO A 1 240 ? 17.578 -13.906 19.234 1 46.03 240 PRO A O 1
ATOM 1918 N N . LYS A 1 241 ? 18.031 -12.82 17.531 1 51.12 241 LYS A N 1
ATOM 1919 C CA . LYS A 1 241 ? 17.906 -11.695 18.453 1 51.12 241 LYS A CA 1
ATOM 1920 C C . LYS A 1 241 ? 16.547 -11.719 19.156 1 51.12 241 LYS A C 1
ATOM 1922 O O . LYS A 1 241 ? 15.562 -12.203 18.609 1 51.12 241 LYS A O 1
ATOM 1927 N N . GLN A 1 242 ? 16.703 -11.812 20.422 1 57.88 242 GLN A N 1
ATOM 1928 C CA . GLN A 1 242 ? 15.641 -11.82 21.422 1 57.88 242 GLN A CA 1
ATOM 1929 C C . GLN A 1 242 ? 14.391 -11.109 20.922 1 57.88 242 GLN A C 1
ATOM 1931 O O . GLN A 1 242 ? 13.273 -11.578 21.141 1 57.88 242 GLN A O 1
ATOM 1936 N N . GLN A 1 243 ? 14.719 -10.227 20 1 61.41 243 GLN A N 1
ATOM 1937 C CA . GLN A 1 243 ? 13.578 -9.43 19.578 1 61.41 243 GLN A CA 1
ATOM 1938 C C . GLN A 1 243 ? 12.727 -10.188 18.562 1 61.41 243 GLN A C 1
ATOM 1940 O O . GLN A 1 243 ? 11.5 -10.141 18.609 1 61.41 243 GLN A O 1
ATOM 1945 N N . TYR A 1 244 ? 13.328 -10.984 17.734 1 66.62 244 TYR A N 1
ATOM 1946 C CA . TYR A 1 244 ? 12.562 -11.695 16.719 1 66.62 244 TYR A CA 1
ATOM 1947 C C . TYR A 1 244 ? 11.867 -12.922 17.312 1 66.62 244 TYR A C 1
ATOM 1949 O O . TYR A 1 244 ? 10.758 -13.273 16.922 1 66.62 244 TYR A O 1
ATOM 1957 N N . GLN A 1 245 ? 12.602 -13.469 18.234 1 69.31 245 GLN A N 1
ATOM 1958 C CA . GLN A 1 245 ? 11.945 -14.555 18.953 1 69.31 245 GLN A CA 1
ATOM 1959 C C . GLN A 1 245 ? 10.703 -14.055 19.672 1 69.31 245 GLN A C 1
ATOM 1961 O O . GLN A 1 245 ? 9.672 -14.734 19.703 1 69.31 245 GLN A O 1
ATOM 1966 N N . GLN A 1 246 ? 10.938 -12.898 20.188 1 72.44 246 GLN A N 1
ATOM 1967 C CA . GLN A 1 246 ? 9.797 -12.312 20.875 1 72.44 246 GLN A CA 1
ATOM 1968 C C . GLN A 1 246 ? 8.68 -11.961 19.906 1 72.44 246 GLN A C 1
ATOM 1970 O O . GLN A 1 246 ? 7.496 -12.133 20.219 1 72.44 246 GLN A O 1
ATOM 1975 N N . LEU A 1 247 ? 9.148 -11.539 18.75 1 75.75 247 LEU A N 1
ATOM 1976 C CA . LEU A 1 247 ? 8.156 -11.227 17.734 1 75.75 247 LEU A CA 1
ATOM 1977 C C . LEU A 1 247 ? 7.398 -12.477 17.297 1 75.75 247 LEU A C 1
ATOM 1979 O O . LEU A 1 247 ? 6.168 -12.469 17.234 1 75.75 247 LEU A O 1
ATOM 1983 N N . LEU A 1 248 ? 8.141 -13.516 17.062 1 74.25 248 LEU A N 1
ATOM 1984 C CA . LEU A 1 248 ? 7.523 -14.766 16.656 1 74.25 248 LEU A CA 1
ATOM 1985 C C . LEU A 1 248 ? 6.637 -15.328 17.766 1 74.25 248 LEU A C 1
ATOM 1987 O O . LEU A 1 248 ? 5.551 -15.844 17.5 1 74.25 248 LEU A O 1
ATOM 1991 N N . ALA A 1 249 ? 7.125 -15.141 18.969 1 72.81 249 ALA A N 1
ATOM 1992 C CA . ALA A 1 249 ? 6.387 -15.664 20.109 1 72.81 249 ALA A CA 1
ATOM 1993 C C . ALA A 1 249 ? 5.074 -14.906 20.312 1 72.81 249 ALA A C 1
ATOM 1995 O O . ALA A 1 249 ? 4.125 -15.445 20.875 1 72.81 249 ALA A O 1
ATOM 1996 N N . ALA A 1 250 ? 5.07 -13.75 19.828 1 73.56 250 ALA A N 1
ATOM 1997 C CA . ALA A 1 250 ? 3.889 -12.914 20.016 1 73.56 250 ALA A CA 1
ATOM 1998 C C . ALA A 1 250 ? 2.83 -13.211 18.953 1 73.56 250 ALA A C 1
ATOM 2000 O O . ALA A 1 250 ? 1.668 -12.828 19.109 1 73.56 250 ALA A O 1
ATOM 2001 N N . LEU A 1 251 ? 3.275 -13.938 17.938 1 74.62 251 LEU A N 1
ATOM 2002 C CA . LEU A 1 251 ? 2.318 -14.281 16.891 1 74.62 251 LEU A CA 1
ATOM 2003 C C . LEU A 1 251 ? 1.34 -15.344 17.375 1 74.62 251 LEU A C 1
ATOM 2005 O O . LEU A 1 251 ? 1.702 -16.203 18.172 1 74.62 251 LEU A O 1
ATOM 2009 N N . PRO A 1 252 ? 0.103 -15.172 16.844 1 69.06 252 PRO A N 1
ATOM 2010 C CA . PRO A 1 252 ? -0.77 -16.328 17.078 1 69.06 252 PRO A CA 1
ATOM 2011 C C . PRO A 1 252 ? -0.156 -17.641 16.609 1 69.06 252 PRO A C 1
ATOM 2013 O O . PRO A 1 252 ? 0.554 -17.672 15.609 1 69.06 252 PRO A O 1
ATOM 2016 N N . GLN A 1 253 ? -0.428 -18.656 17.391 1 65.38 253 GLN A N 1
ATOM 2017 C CA . GLN A 1 253 ? 0.175 -19.953 17.141 1 65.38 253 GLN A CA 1
ATOM 2018 C C . GLN A 1 253 ? -0.065 -20.406 15.703 1 65.38 253 GLN A C 1
ATOM 2020 O O . GLN A 1 253 ? 0.834 -20.953 15.055 1 65.38 253 GLN A O 1
ATOM 2025 N N . GLN A 1 254 ? -1.224 -20.125 15.195 1 64.75 254 GLN A N 1
ATOM 2026 C CA . GLN A 1 254 ? -1.59 -20.562 13.852 1 64.75 254 GLN A CA 1
ATOM 2027 C C . GLN A 1 254 ? -0.784 -19.828 12.789 1 64.75 254 GLN A C 1
ATOM 2029 O O . GLN A 1 254 ? -0.705 -20.266 11.641 1 64.75 254 GLN A O 1
ATOM 2034 N N . HIS A 1 255 ? -0.149 -18.734 13.281 1 68.88 255 HIS A N 1
ATOM 2035 C CA . HIS A 1 255 ? 0.585 -17.906 12.328 1 68.88 255 HIS A CA 1
ATOM 2036 C C . HIS A 1 255 ? 2.074 -18.234 12.344 1 68.88 255 HIS A C 1
ATOM 2038 O O . HIS A 1 255 ? 2.828 -17.766 11.492 1 68.88 255 HIS A O 1
ATOM 2044 N N . GLN A 1 256 ? 2.385 -19.062 13.281 1 64.06 256 GLN A N 1
ATOM 2045 C CA . GLN A 1 256 ? 3.803 -19.297 13.531 1 64.06 256 GLN A CA 1
ATOM 2046 C C . GLN A 1 256 ? 4.348 -20.375 12.617 1 64.06 256 GLN A C 1
ATOM 2048 O O . GLN A 1 256 ? 5.492 -20.812 12.773 1 64.06 256 GLN A O 1
ATOM 2053 N N . THR A 1 257 ? 3.582 -20.766 11.586 1 63.41 257 THR A N 1
ATOM 2054 C CA . THR A 1 257 ? 4.09 -21.828 10.719 1 63.41 257 THR A CA 1
ATOM 2055 C C . THR A 1 257 ? 4.867 -21.234 9.547 1 63.41 257 THR A C 1
ATOM 2057 O O . THR A 1 257 ? 4.527 -20.156 9.055 1 63.41 257 THR A O 1
ATOM 2060 N N . LEU A 1 258 ? 5.941 -21.891 9.289 1 60.75 258 LEU A N 1
ATOM 2061 C CA . LEU A 1 258 ? 6.828 -21.469 8.211 1 60.75 258 LEU A CA 1
ATOM 2062 C C . LEU A 1 258 ? 6.055 -21.297 6.91 1 60.75 258 LEU A C 1
ATOM 2064 O O . LEU A 1 258 ? 6.434 -20.484 6.062 1 60.75 258 LEU A O 1
ATOM 2068 N N . ASP A 1 259 ? 4.961 -21.984 6.863 1 67.06 259 ASP A N 1
ATOM 2069 C CA . ASP A 1 259 ? 4.203 -21.953 5.617 1 67.06 259 ASP A CA 1
ATOM 2070 C C . ASP A 1 259 ? 3.449 -20.641 5.469 1 67.06 259 ASP A C 1
ATOM 2072 O O . ASP A 1 259 ? 2.926 -20.328 4.395 1 67.06 259 ASP A O 1
ATOM 2076 N N . ARG A 1 260 ? 3.609 -19.812 6.473 1 78.88 260 ARG A N 1
ATOM 2077 C CA . ARG A 1 260 ? 2.881 -18.562 6.379 1 78.88 260 ARG A CA 1
ATOM 2078 C C . ARG A 1 260 ? 3.836 -17.375 6.426 1 78.88 260 ARG A C 1
ATOM 2080 O O . ARG A 1 260 ? 3.488 -16.266 5.996 1 78.88 260 ARG A O 1
ATOM 2087 N N . LEU A 1 261 ? 5.02 -17.656 6.875 1 78.94 261 LEU A N 1
ATOM 2088 C CA . LEU A 1 261 ? 5.922 -16.547 7.195 1 78.94 261 LEU A CA 1
ATOM 2089 C C . LEU A 1 261 ? 6.863 -16.266 6.031 1 78.94 261 LEU A C 1
ATOM 2091 O O . LEU A 1 261 ? 7.656 -15.32 6.086 1 78.94 261 LEU A O 1
ATOM 2095 N N . GLY A 1 262 ? 6.75 -17.031 4.953 1 80.62 262 GLY A N 1
ATOM 2096 C CA . GLY A 1 262 ? 7.57 -16.75 3.783 1 80.62 262 GLY A CA 1
ATOM 2097 C C . GLY A 1 262 ? 7.246 -15.414 3.135 1 80.62 262 GLY A C 1
ATOM 2098 O O . GLY A 1 262 ? 6.156 -14.875 3.32 1 80.62 262 GLY A O 1
ATOM 2099 N N . SER A 1 263 ? 8.172 -14.867 2.383 1 82.81 263 SER A N 1
ATOM 2100 C CA . SER A 1 263 ? 8.031 -13.547 1.78 1 82.81 263 SER A CA 1
ATOM 2101 C C . SER A 1 263 ? 7.145 -13.594 0.543 1 82.81 263 SER A C 1
ATOM 2103 O O . SER A 1 263 ? 6.707 -12.555 0.044 1 82.81 263 SER A O 1
ATOM 2105 N N . THR A 1 264 ? 6.922 -14.773 0.08 1 87.81 264 THR A N 1
ATOM 2106 C CA . THR A 1 264 ? 6.039 -14.969 -1.065 1 87.81 264 THR A CA 1
ATOM 2107 C C . THR A 1 264 ? 4.906 -15.93 -0.719 1 87.81 264 THR A C 1
ATOM 2109 O O . THR A 1 264 ? 5.137 -16.984 -0.127 1 87.81 264 THR A O 1
ATOM 2112 N N . ALA A 1 265 ? 3.73 -15.484 -0.988 1 90.88 265 ALA A N 1
ATOM 2113 C CA . ALA A 1 265 ? 2.574 -16.359 -0.838 1 90.88 265 ALA A CA 1
ATOM 2114 C C . ALA A 1 265 ? 2.266 -17.094 -2.143 1 90.88 265 ALA A C 1
ATOM 2116 O O . ALA A 1 265 ? 2.252 -16.484 -3.215 1 90.88 265 ALA A O 1
ATOM 2117 N N . PHE A 1 266 ? 2.215 -18.375 -2.053 1 91.06 266 PHE A N 1
ATOM 2118 C CA . PHE A 1 266 ? 1.759 -19.203 -3.162 1 91.06 266 PHE A CA 1
ATOM 2119 C C . PHE A 1 266 ? 0.527 -20.016 -2.766 1 91.06 266 PHE A C 1
ATOM 2121 O O . PHE A 1 266 ? 0.531 -20.688 -1.742 1 91.06 266 PHE A O 1
ATOM 2128 N N . LEU A 1 267 ? -0.514 -19.891 -3.545 1 93.75 267 LEU A N 1
ATOM 2129 C CA . LEU A 1 267 ? -1.761 -20.594 -3.25 1 93.75 267 LEU A CA 1
ATOM 2130 C C . LEU A 1 267 ? -2.191 -21.453 -4.43 1 93.75 267 LEU A C 1
ATOM 2132 O O . LEU A 1 267 ? -2.084 -21.031 -5.586 1 93.75 267 LEU A O 1
ATOM 2136 N N . ILE A 1 268 ? -2.498 -22.641 -4.156 1 94.5 268 ILE A N 1
ATOM 2137 C CA . ILE A 1 268 ? -3.217 -23.531 -5.062 1 94.5 268 ILE A CA 1
ATOM 2138 C C . ILE A 1 268 ? -4.699 -23.562 -4.691 1 94.5 268 ILE A C 1
ATOM 2140 O O . ILE A 1 268 ? -5.074 -24.078 -3.633 1 94.5 268 ILE A O 1
ATOM 2144 N N . ALA A 1 269 ? -5.484 -22.984 -5.57 1 96.81 269 ALA A N 1
ATOM 2145 C CA . ALA A 1 269 ? -6.895 -22.781 -5.234 1 96.81 269 ALA A CA 1
ATOM 2146 C C . ALA A 1 269 ? -7.805 -23.516 -6.211 1 96.81 269 ALA A C 1
ATOM 2148 O O . ALA A 1 269 ? -7.926 -23.125 -7.375 1 96.81 269 ALA A O 1
ATOM 2149 N N . ARG A 1 270 ? -8.469 -24.516 -5.738 1 96.69 270 ARG A N 1
ATOM 2150 C CA . ARG A 1 270 ? -9.375 -25.312 -6.574 1 96.69 270 ARG A CA 1
ATOM 2151 C C . ARG A 1 270 ? -10.781 -24.719 -6.555 1 96.69 270 ARG A C 1
ATOM 2153 O O . ARG A 1 270 ? -11.281 -24.328 -5.5 1 96.69 270 ARG A O 1
ATOM 2160 N N . LYS A 1 271 ? -11.305 -24.625 -7.738 1 97.62 271 LYS A N 1
ATOM 2161 C CA . LYS A 1 271 ? -12.695 -24.203 -7.836 1 97.62 271 LYS A CA 1
ATOM 2162 C C . LYS A 1 271 ? -13.633 -25.281 -7.273 1 97.62 271 LYS A C 1
ATOM 2164 O O . LYS A 1 271 ? -13.828 -26.328 -7.891 1 97.62 271 LYS A O 1
ATOM 2169 N N . MET A 1 272 ? -14.273 -24.953 -6.129 1 95.25 272 MET A N 1
ATOM 2170 C CA . MET A 1 272 ? -15.031 -25.984 -5.441 1 95.25 272 MET A CA 1
ATOM 2171 C C . MET A 1 272 ? -16.469 -25.562 -5.223 1 95.25 272 MET A C 1
ATOM 2173 O O . MET A 1 272 ? -17.344 -26.391 -5.004 1 95.25 272 MET A O 1
ATOM 2177 N N . ARG A 1 273 ? -16.766 -24.281 -5.188 1 94.19 273 ARG A N 1
ATOM 2178 C CA . ARG A 1 273 ? -18.094 -23.766 -4.914 1 94.19 273 ARG A CA 1
ATOM 2179 C C . ARG A 1 273 ? -18.359 -22.469 -5.676 1 94.19 273 ARG A C 1
ATOM 2181 O O . ARG A 1 273 ? -17.469 -21.953 -6.359 1 94.19 273 ARG A O 1
ATOM 2188 N N . ILE A 1 274 ? -19.594 -22.094 -5.602 1 94 274 ILE A N 1
ATOM 2189 C CA . ILE A 1 274 ? -19.938 -20.797 -6.191 1 94 274 ILE A CA 1
ATOM 2190 C C . ILE A 1 274 ? -19.5 -19.672 -5.258 1 94 274 ILE A C 1
ATOM 2192 O O . ILE A 1 274 ? -19.5 -19.844 -4.035 1 94 274 ILE A O 1
ATOM 2196 N N . PRO A 1 275 ? -19.094 -18.578 -5.844 1 92.62 275 PRO A N 1
ATOM 2197 C CA . PRO A 1 275 ? -18.812 -17.422 -4.98 1 92.62 275 PRO A CA 1
ATOM 2198 C C . PRO A 1 275 ? -19.984 -17.094 -4.047 1 92.62 275 PRO A C 1
ATOM 2200 O O . PRO A 1 275 ? -21.141 -17.219 -4.441 1 92.62 275 PRO A O 1
ATOM 2203 N N . TYR A 1 276 ? -19.672 -16.734 -2.854 1 87 276 TYR A N 1
ATOM 2204 C CA . TYR A 1 276 ? -20.781 -16.594 -1.927 1 87 276 TYR A CA 1
ATOM 2205 C C . TYR A 1 276 ? -20.734 -15.25 -1.222 1 87 276 TYR A C 1
ATOM 2207 O O . TYR A 1 276 ? -21.641 -14.914 -0.452 1 87 276 TYR A O 1
ATOM 2215 N N . GLU A 1 277 ? -19.781 -14.469 -1.331 1 79.56 277 GLU A N 1
ATOM 2216 C CA . GLU A 1 277 ? -19.672 -13.125 -0.785 1 79.56 277 GLU A CA 1
ATOM 2217 C C . GLU A 1 277 ? -18.844 -12.219 -1.705 1 79.56 277 GLU A C 1
ATOM 2219 O O . GLU A 1 277 ? -17.781 -12.617 -2.186 1 79.56 277 GLU A O 1
ATOM 2224 N N . ARG A 1 278 ? -19.594 -11.094 -1.94 1 77.56 278 ARG A N 1
ATOM 2225 C CA . ARG A 1 278 ? -18.828 -10.086 -2.676 1 77.56 278 ARG A CA 1
ATOM 2226 C C . ARG A 1 278 ? -18.234 -9.047 -1.729 1 77.56 278 ARG A C 1
ATOM 2228 O O . ARG A 1 278 ? -18.875 -8.656 -0.753 1 77.56 278 ARG A O 1
ATOM 2235 N N . ARG A 1 279 ? -16.984 -8.703 -1.818 1 73.31 279 ARG A N 1
ATOM 2236 C CA . ARG A 1 279 ? -16.297 -7.648 -1.077 1 73.31 279 ARG A CA 1
ATOM 2237 C C . ARG A 1 279 ? -16.25 -7.973 0.413 1 73.31 279 ARG A C 1
ATOM 2239 O O . ARG A 1 279 ? -16.844 -7.258 1.228 1 73.31 279 ARG A O 1
ATOM 2246 N N . PRO A 1 280 ? -15.617 -9.078 0.745 1 72.38 280 PRO A N 1
ATOM 2247 C CA . PRO A 1 280 ? -15.461 -9.352 2.176 1 72.38 280 PRO A CA 1
ATOM 2248 C C . PRO A 1 280 ? -14.93 -8.148 2.951 1 72.38 280 PRO A C 1
ATOM 2250 O O . PRO A 1 280 ? -13.992 -7.488 2.504 1 72.38 280 PRO A O 1
ATOM 2253 N N . TRP A 1 281 ? -15.5 -7.824 4.027 1 65.56 281 TRP A N 1
ATOM 2254 C CA . TRP A 1 281 ? -15.258 -6.59 4.77 1 65.56 281 TRP A CA 1
ATOM 2255 C C . TRP A 1 281 ? -13.789 -6.469 5.16 1 65.56 281 TRP A C 1
ATOM 2257 O O . TRP A 1 281 ? -13.25 -5.363 5.25 1 65.56 281 TRP A O 1
ATOM 2267 N N . GLN A 1 282 ? -13.148 -7.516 5.414 1 64 282 GLN A N 1
ATOM 2268 C CA . GLN A 1 282 ? -11.766 -7.512 5.859 1 64 282 GLN A CA 1
ATOM 2269 C C . GLN A 1 282 ? -10.859 -6.832 4.836 1 64 282 GLN A C 1
ATOM 2271 O O . GLN A 1 282 ? -9.797 -6.312 5.188 1 64 282 GLN A O 1
ATOM 2276 N N . LEU A 1 283 ? -11.352 -6.863 3.627 1 66.88 283 LEU A N 1
ATOM 2277 C CA . LEU A 1 283 ? -10.516 -6.328 2.557 1 66.88 283 LEU A CA 1
ATOM 2278 C C . LEU A 1 283 ? -10.977 -4.93 2.156 1 66.88 283 LEU A C 1
ATOM 2280 O O . LEU A 1 283 ? -10.242 -4.199 1.483 1 66.88 283 LEU A O 1
ATOM 2284 N N . TYR A 1 284 ? -12.172 -4.594 2.635 1 67.56 284 TYR A N 1
ATOM 2285 C CA . TYR A 1 284 ? -12.773 -3.371 2.111 1 67.56 284 TYR A CA 1
ATOM 2286 C C . TYR A 1 284 ? -13.133 -2.41 3.24 1 67.56 284 TYR A C 1
ATOM 2288 O O . TYR A 1 284 ? -13.594 -1.295 2.992 1 67.56 284 TYR A O 1
ATOM 2296 N N . ALA A 1 285 ? -12.938 -2.912 4.461 1 59.12 285 ALA A N 1
ATOM 2297 C CA . ALA A 1 285 ? -13.359 -2.092 5.594 1 59.12 285 ALA A CA 1
ATOM 2298 C C . ALA A 1 285 ? -12.273 -1.086 5.973 1 59.12 285 ALA A C 1
ATOM 2300 O O . ALA A 1 285 ? -11.094 -1.288 5.668 1 59.12 285 ALA A O 1
ATOM 2301 N N . TYR A 1 286 ? -12.844 -0.012 6.555 1 57.09 286 TYR A N 1
ATOM 2302 C CA . TYR A 1 286 ? -11.977 0.959 7.211 1 57.09 286 TYR A CA 1
ATOM 2303 C C . TYR A 1 286 ? -11.336 0.361 8.461 1 57.09 286 TYR A C 1
ATOM 2305 O O . TYR A 1 286 ? -11.938 -0.488 9.125 1 57.09 286 TYR A O 1
ATOM 2313 N N . ALA A 1 287 ? -9.969 0.551 8.516 1 51.72 287 ALA A N 1
ATOM 2314 C CA . ALA A 1 287 ? -9.281 0.089 9.719 1 51.72 287 ALA A CA 1
ATOM 2315 C C . ALA A 1 287 ? -10.125 0.318 10.961 1 51.72 287 ALA A C 1
ATOM 2317 O O . ALA A 1 287 ? -10.094 -0.485 11.898 1 51.72 287 ALA A O 1
ATOM 2318 N N . THR A 1 288 ? -10.867 1.494 10.891 1 46.44 288 THR A N 1
ATOM 2319 C CA . THR A 1 288 ? -11.617 1.837 12.094 1 46.44 288 THR A CA 1
ATOM 2320 C C . THR A 1 288 ? -12.734 0.833 12.336 1 46.44 288 THR A C 1
ATOM 2322 O O . THR A 1 288 ? -13.352 0.828 13.406 1 46.44 288 THR A O 1
ATOM 2325 N N . GLN A 1 289 ? -12.898 0.03 11.312 1 45.34 289 GLN A N 1
ATOM 2326 C CA . GLN A 1 289 ? -14 -0.916 11.438 1 45.34 289 GLN A CA 1
ATOM 2327 C C . GLN A 1 289 ? -13.516 -2.266 11.953 1 45.34 289 GLN A C 1
ATOM 2329 O O . GLN A 1 289 ? -14.297 -3.207 12.086 1 45.34 289 GLN A O 1
ATOM 2334 N N . PHE A 1 290 ? -12.227 -2.393 12.109 1 42.53 290 PHE A N 1
ATOM 2335 C CA . PHE A 1 290 ? -11.703 -3.676 12.562 1 42.53 290 PHE A CA 1
ATOM 2336 C C . PHE A 1 290 ? -11.805 -3.795 14.078 1 42.53 290 PHE A C 1
ATOM 2338 O O . PHE A 1 290 ? -11.492 -2.85 14.805 1 42.53 290 PHE A O 1
ATOM 2345 N N . GLU A 1 291 ? -12.625 -4.582 14.523 1 40.94 291 GLU A N 1
ATOM 2346 C CA . GLU A 1 291 ? -12.5 -4.988 15.922 1 40.94 291 GLU A CA 1
ATOM 2347 C C . GLU A 1 291 ? -11.164 -5.68 16.172 1 40.94 291 GLU A C 1
ATOM 2349 O O . GLU A 1 291 ? -10.703 -6.477 15.352 1 40.94 291 GLU A O 1
ATOM 2354 N N . PHE A 1 292 ? -10.344 -5.176 16.891 1 36.59 292 PHE A N 1
ATOM 2355 C CA . PHE A 1 292 ? -8.984 -5.633 17.156 1 36.59 292 PHE A CA 1
ATOM 2356 C C . PHE A 1 292 ? -8.938 -7.148 17.281 1 36.59 292 PHE A C 1
ATOM 2358 O O . PHE A 1 292 ? -7.898 -7.766 17.031 1 36.59 292 PHE A O 1
ATOM 2365 N N . GLY A 1 293 ? -9.914 -7.727 17.844 1 35.44 293 GLY A N 1
ATOM 2366 C CA . GLY A 1 293 ? -9.898 -9.164 18.094 1 35.44 293 GLY A CA 1
ATOM 2367 C C . GLY A 1 293 ? -10.195 -9.984 16.859 1 35.44 293 GLY A C 1
ATOM 2368 O O . GLY A 1 293 ? -10.594 -11.148 16.969 1 35.44 293 GLY A O 1
ATOM 2369 N N . GLY A 1 294 ? -9.836 -9.438 15.719 1 35.66 294 GLY A N 1
ATOM 2370 C CA . GLY A 1 294 ? -10.117 -10.156 14.492 1 35.66 294 GLY A CA 1
ATOM 2371 C C . GLY A 1 294 ? -11.531 -9.938 13.977 1 35.66 294 GLY A C 1
ATOM 2372 O O . GLY A 1 294 ? -11.891 -10.422 12.906 1 35.66 294 GLY A O 1
ATOM 2373 N N . TYR A 1 295 ? -12.469 -9.703 14.852 1 31.48 295 TYR A N 1
ATOM 2374 C CA . TYR A 1 295 ? -13.883 -9.711 14.477 1 31.48 295 TYR A CA 1
ATOM 2375 C C . TYR A 1 295 ? -14.375 -8.297 14.188 1 31.48 295 TYR A C 1
ATOM 2377 O O . TYR A 1 295 ? -13.844 -7.324 14.734 1 31.48 295 TYR A O 1
ATOM 2385 N N . PRO A 1 296 ? -15.062 -8.125 13.07 1 36.34 296 PRO A N 1
ATOM 2386 C CA . PRO A 1 296 ? -15.695 -6.863 12.695 1 36.34 296 PRO A CA 1
ATOM 2387 C C . PRO A 1 296 ? -16.359 -6.164 13.875 1 36.34 296 PRO A C 1
ATOM 2389 O O . PRO A 1 296 ? -16.953 -6.82 14.727 1 36.34 296 PRO A O 1
ATOM 2392 N N . VAL A 1 297 ? -15.969 -5.16 14.461 1 34.78 297 VAL A N 1
ATOM 2393 C CA . VAL A 1 297 ? -16.922 -4.395 15.25 1 34.78 297 VAL A CA 1
ATOM 2394 C C . VAL A 1 297 ? -18.094 -3.951 14.352 1 34.78 297 VAL A C 1
ATOM 2396 O O . VAL A 1 297 ? -17.891 -3.166 13.422 1 34.78 297 VAL A O 1
ATOM 2399 N N . CYS A 1 298 ? -18.969 -4.742 13.961 1 33.47 298 CYS A N 1
ATOM 2400 C CA . CYS A 1 298 ? -20.172 -4.559 13.164 1 33.47 298 CYS A CA 1
ATOM 2401 C C . CYS A 1 298 ? -20.969 -3.35 13.648 1 33.47 298 CYS A C 1
ATOM 2403 O O . CYS A 1 298 ? -21.906 -3.486 14.438 1 33.47 298 CYS A O 1
ATOM 2405 N N . ARG A 1 299 ? -20.438 -2.381 14.055 1 35.16 299 ARG A N 1
ATOM 2406 C CA . ARG A 1 299 ? -21.438 -1.426 14.516 1 35.16 299 ARG A CA 1
ATOM 2407 C C . ARG A 1 299 ? -22.391 -1.031 13.391 1 35.16 299 ARG A C 1
ATOM 2409 O O . ARG A 1 299 ? -23.344 -0.291 13.609 1 35.16 299 ARG A O 1
ATOM 2416 N N . HIS A 1 300 ? -21.984 -0.881 12.203 1 32.59 300 HIS A N 1
ATOM 2417 C CA . HIS A 1 300 ? -23.047 -0.436 11.32 1 32.59 300 HIS A CA 1
ATOM 2418 C C . HIS A 1 300 ? -24.016 -1.578 10.992 1 32.59 300 HIS A C 1
ATOM 2420 O O . HIS A 1 300 ? -23.578 -2.713 10.773 1 32.59 300 HIS A O 1
ATOM 2426 N N . LYS A 1 301 ? -25.234 -1.496 11.305 1 34 301 LYS A N 1
ATOM 2427 C CA . LYS A 1 301 ? -26.328 -2.426 11.07 1 34 301 LYS A CA 1
ATOM 2428 C C . LYS A 1 301 ? -26.141 -3.186 9.758 1 34 301 LYS A C 1
ATOM 2430 O O . LYS A 1 301 ? -26.516 -4.355 9.656 1 34 301 LYS A O 1
ATOM 2435 N N . ARG A 1 302 ? -25.656 -2.615 8.875 1 32.41 302 ARG A N 1
ATOM 2436 C CA . ARG A 1 302 ? -25.656 -3.316 7.59 1 32.41 302 ARG A CA 1
ATOM 2437 C C . ARG A 1 302 ? -24.719 -4.527 7.641 1 32.41 302 ARG A C 1
ATOM 2439 O O . ARG A 1 302 ? -24.844 -5.434 6.809 1 32.41 302 ARG A O 1
ATOM 2446 N N . HIS A 1 303 ? -23.688 -4.457 8.531 1 33.38 303 HIS A N 1
ATOM 2447 C CA . HIS A 1 303 ? -22.734 -5.562 8.57 1 33.38 303 HIS A CA 1
ATOM 2448 C C . HIS A 1 303 ? -23.078 -6.543 9.688 1 33.38 303 HIS A C 1
ATOM 2450 O O . HIS A 1 303 ? -22.406 -7.559 9.859 1 33.38 303 HIS A O 1
ATOM 2456 N N . GLN A 1 304 ? -23.828 -6.266 10.539 1 31.72 304 GLN A N 1
ATOM 2457 C CA . GLN A 1 304 ? -24.328 -7.25 11.492 1 31.72 304 GLN A CA 1
ATOM 2458 C C . GLN A 1 304 ? -24.844 -8.5 10.773 1 31.72 304 GLN A C 1
ATOM 2460 O O . GLN A 1 304 ? -24.703 -9.617 11.273 1 31.72 304 GLN A O 1
ATOM 2465 N N . GLN A 1 305 ? -25.5 -8.344 9.719 1 30.64 305 GLN A N 1
ATOM 2466 C CA . GLN A 1 305 ? -26 -9.531 9.047 1 30.64 305 GLN A CA 1
ATOM 2467 C C . GLN A 1 305 ? -24.844 -10.367 8.484 1 30.64 305 GLN A C 1
ATOM 2469 O O . GLN A 1 305 ? -24.984 -11.578 8.312 1 30.64 305 GLN A O 1
ATOM 2474 N N . LEU A 1 306 ? -23.844 -9.672 8.188 1 31.42 306 LEU A N 1
ATOM 2475 C CA . LEU A 1 306 ? -22.781 -10.445 7.547 1 31.42 306 LEU A CA 1
ATOM 2476 C C . LEU A 1 306 ? -21.891 -11.109 8.586 1 31.42 306 LEU A C 1
ATOM 2478 O O . LEU A 1 306 ? -21.062 -11.969 8.242 1 31.42 306 LEU A O 1
ATOM 2482 N N . CYS A 1 307 ? -21.906 -10.562 9.781 1 30.59 307 CYS A N 1
ATOM 2483 C CA . CYS A 1 307 ? -21.062 -11.156 10.812 1 30.59 307 CYS A CA 1
ATOM 2484 C C . CYS A 1 307 ? -21.734 -12.383 11.43 1 30.59 307 CYS A C 1
ATOM 2486 O O . CYS A 1 307 ? -21.312 -12.867 12.477 1 30.59 307 CYS A O 1
ATOM 2488 N N . LYS A 1 308 ? -22.859 -12.797 11 1 28.92 308 LYS A N 1
ATOM 2489 C CA . LYS A 1 308 ? -23.312 -14.016 11.672 1 28.92 308 LYS A CA 1
ATOM 2490 C C . LYS A 1 308 ? -22.344 -15.164 11.422 1 28.92 308 LYS A C 1
ATOM 2492 O O . LYS A 1 308 ? -21.969 -15.438 10.273 1 28.92 308 LYS A O 1
ATOM 2497 N N . PRO A 1 309 ? -21.641 -15.453 12.438 1 27.44 309 PRO A N 1
ATOM 2498 C CA . PRO A 1 309 ? -20.938 -16.719 12.18 1 27.44 309 PRO A CA 1
ATOM 2499 C C . PRO A 1 309 ? -21.812 -17.734 11.445 1 27.44 309 PRO A C 1
ATOM 2501 O O . PRO A 1 309 ? -23.031 -17.766 11.648 1 27.44 309 PRO A O 1
ATOM 2504 N N . ALA A 1 310 ? -21.547 -18.125 10.273 1 27.25 310 ALA A N 1
ATOM 2505 C CA . ALA A 1 310 ? -22.234 -19.312 9.789 1 27.25 310 ALA A CA 1
ATOM 2506 C C . ALA A 1 310 ? -22.344 -20.375 10.883 1 27.25 310 ALA A C 1
ATOM 2508 O O . ALA A 1 310 ? -21.328 -20.891 11.359 1 27.25 310 ALA A O 1
ATOM 2509 N N . VAL A 1 311 ? -23.203 -20.297 11.773 1 26.66 311 VAL A N 1
ATOM 2510 C CA . VAL A 1 311 ? -23.531 -21.484 12.531 1 26.66 311 VAL A CA 1
ATOM 2511 C C . VAL A 1 311 ? -23.562 -22.703 11.609 1 26.66 311 VAL A C 1
ATOM 2513 O O . VAL A 1 311 ? -23.953 -22.594 10.445 1 26.66 311 VAL A O 1
ATOM 2516 N N . GLY A 1 312 ? -22.781 -23.734 11.945 1 25.38 312 GLY A N 1
ATOM 2517 C CA . GLY A 1 312 ? -22.844 -25.109 11.461 1 25.38 312 GLY A CA 1
ATOM 2518 C C . GLY A 1 312 ? -24.25 -25.562 11.164 1 25.38 312 GLY A C 1
ATOM 2519 O O . GLY A 1 312 ? -25.125 -25.516 12.039 1 25.38 312 GLY A O 1
ATOM 2520 N N . GLY A 1 313 ? -24.828 -25.203 10.102 1 24.97 313 GLY A N 1
ATOM 2521 C CA . GLY A 1 313 ? -25.984 -26.047 9.852 1 24.97 313 GLY A CA 1
ATOM 2522 C C . GLY A 1 313 ? -25.75 -27.5 10.234 1 24.97 313 GLY A C 1
ATOM 2523 O O . GLY A 1 313 ? -24.625 -27.984 10.18 1 24.97 313 GLY A O 1
ATOM 2524 N N . GLU A 1 314 ? -26.469 -28.016 11.164 1 25.28 314 GLU A N 1
ATOM 2525 C CA . GLU A 1 314 ? -26.672 -29.438 11.406 1 25.28 314 GLU A CA 1
ATOM 2526 C C . GLU A 1 314 ? -26.719 -30.219 10.102 1 25.28 314 GLU A C 1
ATOM 2528 O O . GLU A 1 314 ? -27.531 -29.922 9.219 1 25.28 314 GLU A O 1
ATOM 2533 N N . VAL A 1 315 ? -25.578 -30.656 9.547 1 24.84 315 VAL A N 1
ATOM 2534 C CA . VAL A 1 315 ? -25.672 -31.844 8.695 1 24.84 315 VAL A CA 1
ATOM 2535 C C . VAL A 1 315 ? -26.672 -32.844 9.305 1 24.84 315 VAL A C 1
ATOM 2537 O O . VAL A 1 315 ? -26.453 -33.344 10.406 1 24.84 315 VAL A O 1
ATOM 2540 N N . GLY A 1 316 ? -27.922 -32.562 9.156 1 23 316 GLY A N 1
ATOM 2541 C CA . GLY A 1 316 ? -28.844 -33.656 9.344 1 23 316 GLY A CA 1
ATOM 2542 C C . GLY A 1 316 ? -28.344 -34.969 8.781 1 23 316 GLY A C 1
ATOM 2543 O O . GLY A 1 316 ? -27.906 -35.031 7.633 1 23 316 GLY A O 1
ATOM 2544 N N . SER A 1 317 ? -27.719 -35.844 9.656 1 22.67 317 SER A N 1
ATOM 2545 C CA . SER A 1 317 ? -27.453 -37.281 9.539 1 22.67 317 SER A CA 1
ATOM 2546 C C . SER A 1 317 ? -28.641 -38 8.914 1 22.67 317 SER A C 1
ATOM 2548 O O . SER A 1 317 ? -29.391 -38.719 9.602 1 22.67 317 SER A O 1
ATOM 2550 N N . GLU A 1 318 ? -29.422 -37.5 7.945 1 21.75 318 GLU A N 1
ATOM 2551 C CA . GLU A 1 318 ? -30.266 -38.562 7.449 1 21.75 318 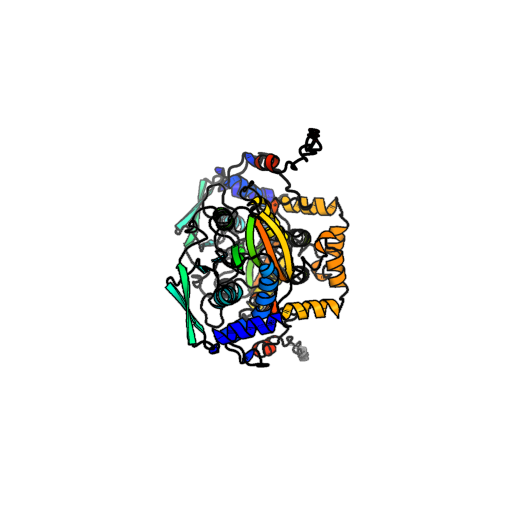GLU A CA 1
ATOM 2552 C C . GLU A 1 318 ? -29.422 -39.719 6.895 1 21.75 318 GLU A C 1
ATOM 2554 O O . GLU A 1 318 ? -28.672 -39.531 5.93 1 21.75 318 GLU A O 1
ATOM 2559 N N . ALA A 1 319 ? -28.953 -40.688 7.859 1 23.06 319 ALA A N 1
ATOM 2560 C CA . ALA A 1 319 ? -28.641 -42.125 7.711 1 23.06 319 ALA A CA 1
ATOM 2561 C C . ALA A 1 319 ? -29.656 -42.812 6.82 1 23.06 319 ALA A C 1
ATOM 2563 O O . ALA A 1 319 ? -30.781 -43.094 7.262 1 23.06 319 ALA A O 1
ATOM 2564 N N . GLY A 1 320 ? -30.062 -42.281 5.66 1 21.12 320 GLY A N 1
ATOM 2565 C CA . GLY A 1 320 ? -30.703 -43.312 4.859 1 21.12 320 GLY A CA 1
ATOM 2566 C C . GLY A 1 320 ? -29.797 -44.5 4.605 1 21.12 320 GLY A C 1
ATOM 2567 O O . GLY A 1 320 ? -28.625 -44.344 4.305 1 21.12 320 GLY A O 1
ATOM 2568 N N . GLY A 1 321 ? -30.016 -45.75 5.316 1 21.92 321 GLY A N 1
ATOM 2569 C CA . GLY A 1 321 ? -29.703 -47.156 5.27 1 21.92 321 GLY A CA 1
ATOM 2570 C C . GLY A 1 321 ? -29.781 -47.75 3.873 1 21.92 321 GLY A C 1
ATOM 2571 O O . GLY A 1 321 ? -30.828 -48.25 3.465 1 21.92 321 GLY A O 1
ATOM 2572 N N . SER A 1 322 ? -29.422 -47.125 2.744 1 20.97 322 SER A N 1
ATOM 2573 C CA . SER A 1 322 ? -29.578 -48.062 1.633 1 20.97 322 SER A CA 1
ATOM 2574 C C . SER A 1 322 ? -28.703 -49.312 1.818 1 20.97 322 SER A C 1
ATOM 2576 O O . SER A 1 322 ? -27.562 -49.188 2.27 1 20.97 322 SER A O 1
ATOM 2578 N N . SER A 1 323 ? -29.375 -50.531 2.043 1 21.78 323 SER A N 1
ATOM 2579 C CA . SER A 1 323 ? -29.141 -51.969 1.929 1 21.78 323 SER A CA 1
ATOM 2580 C C . SER A 1 323 ? -28.453 -52.312 0.612 1 21.78 323 SER A C 1
ATOM 2582 O O . SER A 1 323 ? -29 -52.062 -0.464 1 21.78 323 SER A O 1
ATOM 2584 N N . ILE A 1 324 ? -27.203 -51.781 0.329 1 21.48 324 ILE A N 1
ATOM 2585 C CA . ILE A 1 324 ? -26.516 -52.531 -0.717 1 21.48 324 ILE A CA 1
ATOM 2586 C C . ILE A 1 324 ? -26.578 -54.031 -0.421 1 21.48 324 ILE A C 1
ATOM 2588 O O . ILE A 1 324 ? -26.031 -54.5 0.573 1 21.48 324 ILE A O 1
ATOM 2592 N N . ARG A 1 325 ? -27.797 -54.688 -0.702 1 22.02 325 ARG A N 1
ATOM 2593 C CA . ARG A 1 325 ? -28.031 -56.094 -1.018 1 22.02 325 ARG A CA 1
ATOM 2594 C C . ARG A 1 325 ? -26.938 -56.656 -1.918 1 22.02 325 ARG A C 1
ATOM 2596 O O . ARG A 1 325 ? -26.375 -55.938 -2.732 1 22.02 325 ARG A O 1
ATOM 2603 N N . SER A 1 326 ? -26.375 -57.844 -1.49 1 23.56 326 SER A N 1
ATOM 2604 C CA . SER A 1 326 ? -25.5 -58.906 -1.947 1 23.56 326 SER A CA 1
ATOM 2605 C C . SER A 1 326 ? -25.859 -59.344 -3.365 1 23.56 326 SER A C 1
ATOM 2607 O O . SER A 1 326 ? -26.938 -59.906 -3.604 1 23.56 326 SER A O 1
ATOM 2609 N N . VAL A 1 327 ? -26.062 -58.438 -4.34 1 22.33 327 VAL A N 1
ATOM 2610 C CA . VAL A 1 327 ? -26.375 -59.156 -5.574 1 22.33 327 VAL A CA 1
ATOM 2611 C C . VAL A 1 327 ? -25.281 -60.188 -5.859 1 22.33 327 VAL A C 1
ATOM 2613 O O . VAL A 1 327 ? -24.125 -59.844 -6.078 1 22.33 327 VAL A O 1
ATOM 2616 N N . ARG A 1 328 ? -25.469 -61.438 -5.133 1 22.72 328 ARG A N 1
ATOM 2617 C CA . ARG A 1 328 ? -25.094 -62.812 -5.434 1 22.72 328 ARG A CA 1
ATOM 2618 C C . ARG A 1 328 ? -25.375 -63.188 -6.891 1 22.72 328 ARG A C 1
ATOM 2620 O O . ARG A 1 328 ? -24.906 -64.188 -7.395 1 22.72 328 ARG A O 1
ATOM 2627 N N . ASN A 1 329 ? -25.719 -62.562 -8.008 1 22 329 ASN A N 1
ATOM 2628 C CA . ASN A 1 329 ? -25.453 -63.5 -9.078 1 22 329 ASN A CA 1
ATOM 2629 C C . ASN A 1 329 ? -23.984 -63.531 -9.453 1 22 329 ASN A C 1
ATOM 2631 O O . ASN A 1 329 ? -23.312 -62.5 -9.453 1 22 329 ASN A O 1
ATOM 2635 N N . MET B 1 1 ? -11.469 19.531 26.078 1 62.56 1 MET B N 1
ATOM 2636 C CA . MET B 1 1 ? -12.898 19.719 25.859 1 62.56 1 MET B CA 1
ATOM 2637 C C . MET B 1 1 ? -13.18 21.125 25.328 1 62.56 1 MET B C 1
ATOM 2639 O O . MET B 1 1 ? -13.922 21.281 24.344 1 62.56 1 MET B O 1
ATOM 2643 N N . GLN B 1 2 ? -12.406 22.094 25.828 1 74.62 2 GLN B N 1
ATOM 2644 C CA . GLN B 1 2 ? -12.664 23.469 25.438 1 74.62 2 GLN B CA 1
ATOM 2645 C C . GLN B 1 2 ? -12.242 23.719 23.984 1 74.62 2 GLN B C 1
ATOM 2647 O O . GLN B 1 2 ? -12.938 24.422 23.234 1 74.62 2 GLN B O 1
ATOM 2652 N N . TYR B 1 3 ? -11.227 23.031 23.609 1 81.19 3 TYR B N 1
ATOM 2653 C CA . TYR B 1 3 ? -10.734 23.266 22.266 1 81.19 3 TYR B CA 1
ATOM 2654 C C . TYR B 1 3 ? -11.648 22.641 21.219 1 81.19 3 TYR B C 1
ATOM 2656 O O . TYR B 1 3 ? -11.891 23.219 20.172 1 81.19 3 TYR B O 1
ATOM 2664 N N . TYR B 1 4 ? -12.266 21.547 21.578 1 84.12 4 TYR B N 1
ATOM 2665 C CA . TYR B 1 4 ? -13.242 20.906 20.703 1 84.12 4 TYR B CA 1
ATOM 2666 C C . TYR B 1 4 ? -14.445 21.797 20.469 1 84.12 4 TYR B C 1
ATOM 2668 O O . TYR B 1 4 ? -14.898 21.969 19.328 1 84.12 4 TYR B O 1
ATOM 2676 N N . ALA B 1 5 ? -14.852 22.375 21.531 1 85.62 5 ALA B N 1
ATOM 2677 C CA . ALA B 1 5 ? -16.016 23.266 21.453 1 85.62 5 ALA B CA 1
ATOM 2678 C C . ALA B 1 5 ? -15.719 24.484 20.578 1 85.62 5 ALA B C 1
ATOM 2680 O O . ALA B 1 5 ? -16.578 24.938 19.844 1 85.62 5 ALA B O 1
ATOM 2681 N N . LYS B 1 6 ? -14.547 24.953 20.734 1 88.69 6 LYS B N 1
ATOM 2682 C CA . LYS B 1 6 ? -14.125 26.109 19.938 1 88.69 6 LYS B CA 1
ATOM 2683 C C . LYS B 1 6 ? -14.156 25.766 18.438 1 88.69 6 LYS B C 1
ATOM 2685 O O . LYS B 1 6 ? -14.703 26.531 17.641 1 88.69 6 LYS B O 1
ATOM 2690 N N . LEU B 1 7 ? -13.617 24.625 18.078 1 91.06 7 LEU B N 1
ATOM 2691 C CA . LEU B 1 7 ? -13.602 24.219 16.688 1 91.06 7 LEU B CA 1
ATOM 2692 C C . LEU B 1 7 ? -15.008 23.969 16.172 1 91.06 7 LEU B C 1
ATOM 2694 O O . LEU B 1 7 ? -15.344 24.344 15.039 1 91.06 7 LEU B O 1
ATOM 2698 N N . GLU B 1 8 ? -15.789 23.375 16.984 1 90.31 8 GLU B N 1
ATOM 2699 C CA . GLU B 1 8 ? -17.172 23.125 16.609 1 90.31 8 GLU B CA 1
ATOM 2700 C C . GLU B 1 8 ? -17.922 24.438 16.328 1 90.31 8 GLU B C 1
ATOM 2702 O O . GLU B 1 8 ? -18.703 24.516 15.391 1 90.31 8 GLU B O 1
ATOM 2707 N N . SER B 1 9 ? -17.688 25.359 17.203 1 91 9 SER B N 1
ATOM 2708 C CA . SER B 1 9 ? -18.312 26.656 17.047 1 91 9 SER B CA 1
ATOM 2709 C C . SER B 1 9 ? -17.906 27.297 15.719 1 91 9 SER B C 1
ATOM 2711 O O . SER B 1 9 ? -18.75 27.844 15 1 91 9 SER B O 1
ATOM 2713 N N . ILE B 1 10 ? -16.672 27.234 15.367 1 88.88 10 ILE B N 1
ATOM 2714 C CA . ILE B 1 10 ? -16.172 27.812 14.125 1 88.88 10 ILE B CA 1
ATOM 2715 C C . ILE B 1 10 ? -16.812 27.094 12.938 1 88.88 10 ILE B C 1
ATOM 2717 O O . ILE B 1 10 ? -17.312 27.734 12.008 1 88.88 10 ILE B O 1
ATOM 2721 N N . LEU B 1 11 ? -16.766 25.766 13 1 91.44 11 LEU B N 1
ATOM 2722 C CA . LEU B 1 11 ? -17.328 24.984 11.906 1 91.44 11 LEU B CA 1
ATOM 2723 C C . LEU B 1 11 ? -18.812 25.25 11.75 1 91.44 11 LEU B C 1
ATOM 2725 O O . LEU B 1 11 ? -19.344 25.297 10.633 1 91.44 11 LEU B O 1
ATOM 2729 N N . SER B 1 12 ? -19.484 25.5 12.883 1 92.19 12 SER B N 1
ATOM 2730 C CA . SER B 1 12 ? -20.922 25.781 12.836 1 92.19 12 SER B CA 1
ATOM 2731 C C . SER B 1 12 ? -21.203 27.125 12.172 1 92.19 12 SER B C 1
ATOM 2733 O O . SER B 1 12 ? -22.25 27.297 11.547 1 92.19 12 SER B O 1
ATOM 2735 N N . ARG B 1 13 ? -20.266 28.031 12.305 1 91.25 13 ARG B N 1
ATOM 2736 C CA . ARG B 1 13 ? -20.406 29.344 11.711 1 91.25 13 ARG B CA 1
ATOM 2737 C C . ARG B 1 13 ? -20.25 29.281 10.188 1 91.25 13 ARG B C 1
ATOM 2739 O O . ARG B 1 13 ? -20.984 29.953 9.461 1 91.25 13 ARG B O 1
ATOM 2746 N N . TYR B 1 14 ? -19.406 28.453 9.727 1 88.5 14 TYR B N 1
ATOM 2747 C CA . TYR B 1 14 ? -19.062 28.453 8.305 1 88.5 14 TYR B CA 1
ATOM 2748 C C . TYR B 1 14 ? -19.797 27.359 7.562 1 88.5 14 TYR B C 1
ATOM 2750 O O . TYR B 1 14 ? -20.062 27.469 6.363 1 88.5 14 TYR B O 1
ATOM 2758 N N . PHE B 1 15 ? -20.078 26.219 8.281 1 90.94 15 PHE B N 1
ATOM 2759 C CA . PHE B 1 15 ? -20.719 25.062 7.648 1 90.94 15 PHE B CA 1
ATOM 2760 C C . PHE B 1 15 ? -21.891 24.562 8.484 1 90.94 15 PHE B C 1
ATOM 2762 O O . PHE B 1 15 ? -21.969 23.375 8.805 1 90.94 15 PHE B O 1
ATOM 2769 N N . PRO B 1 16 ? -22.859 25.375 8.734 1 91.56 16 PRO B N 1
ATOM 2770 C CA . PRO B 1 16 ? -23.953 24.984 9.625 1 91.56 16 PRO B CA 1
ATOM 2771 C C . PRO B 1 16 ? -24.703 23.75 9.125 1 91.56 16 PRO B C 1
ATOM 2773 O O . PRO B 1 16 ? -25.094 22.891 9.93 1 91.56 16 PRO B O 1
ATOM 2776 N N . ALA B 1 17 ? -24.859 23.516 7.855 1 90.56 17 ALA B N 1
ATOM 2777 C CA . ALA B 1 17 ? -25.641 22.422 7.297 1 90.56 17 ALA B CA 1
ATOM 2778 C C . ALA B 1 17 ? -24.875 21.109 7.387 1 90.56 17 ALA B C 1
ATOM 2780 O O . ALA B 1 17 ? -25.453 20.031 7.27 1 90.56 17 ALA B O 1
ATOM 2781 N N . GLU B 1 18 ? -23.594 21.234 7.582 1 91.12 18 GLU B N 1
ATOM 2782 C CA . GLU B 1 18 ? -22.766 20.031 7.582 1 91.12 18 GLU B CA 1
ATOM 2783 C C . GLU B 1 18 ? -22.5 19.531 9 1 91.12 18 GLU B C 1
ATOM 2785 O O . GLU B 1 18 ? -21.922 18.469 9.203 1 91.12 18 GLU B O 1
ATOM 2790 N N . MET B 1 19 ? -22.969 20.266 9.977 1 92.81 19 MET B N 1
ATOM 2791 C CA . MET B 1 19 ? -22.719 19.875 11.359 1 92.81 19 MET B CA 1
ATOM 2792 C C . MET B 1 19 ? -23.594 18.703 11.758 1 92.81 19 MET B C 1
ATOM 2794 O O . MET B 1 19 ? -24.812 18.719 11.516 1 92.81 19 MET B O 1
ATOM 2798 N N . PRO B 1 20 ? -22.938 17.703 12.328 1 90.81 20 PRO B N 1
ATOM 2799 C CA . PRO B 1 20 ? -23.766 16.578 12.781 1 90.81 20 PRO B CA 1
ATOM 2800 C C . PRO B 1 20 ? -24.594 16.922 14.016 1 90.81 20 PRO B C 1
ATOM 2802 O O . PRO B 1 20 ? -24.094 17.562 14.945 1 90.81 20 PRO B O 1
ATOM 2805 N N . PRO B 1 21 ? -25.922 16.5 13.906 1 89.12 21 PRO B N 1
ATOM 2806 C CA . PRO B 1 21 ? -26.703 16.625 15.148 1 89.12 21 PRO B CA 1
ATOM 2807 C C . PRO B 1 21 ? -26.078 15.852 16.312 1 89.12 21 PRO B C 1
ATOM 2809 O O . PRO B 1 21 ? -25.5 14.781 16.109 1 89.12 21 PRO B O 1
ATOM 2812 N N . LYS B 1 22 ? -26.375 16.484 17.406 1 81.06 22 LYS B N 1
ATOM 2813 C CA . LYS B 1 22 ? -25.812 15.859 18.594 1 81.06 22 LYS B CA 1
ATOM 2814 C C . LYS B 1 22 ? -26.406 14.461 18.812 1 81.06 22 LYS B C 1
ATOM 2816 O O . LYS B 1 22 ? -27.594 14.258 18.609 1 81.06 22 LYS B O 1
ATOM 2821 N N . ASN B 1 23 ? -25.656 13.367 18.969 1 80.81 23 ASN B N 1
ATOM 2822 C CA . ASN B 1 23 ? -26 12.008 19.359 1 80.81 23 ASN B CA 1
ATOM 2823 C C . ASN B 1 23 ? -26.656 11.234 18.219 1 80.81 23 ASN B C 1
ATOM 2825 O O . ASN B 1 23 ? -27.25 10.18 18.438 1 80.81 23 ASN B O 1
ATOM 2829 N N . ALA B 1 24 ? -26.781 11.883 17.078 1 85.38 24 ALA B N 1
ATOM 2830 C CA . ALA B 1 24 ? -27.328 11.125 15.961 1 85.38 24 ALA B CA 1
ATOM 2831 C C . ALA B 1 24 ? -26.5 9.875 15.68 1 85.38 24 ALA B C 1
ATOM 2833 O O . ALA B 1 24 ? -25.266 9.945 15.633 1 85.38 24 ALA B O 1
ATOM 2834 N N . PRO B 1 25 ? -27.234 8.797 15.586 1 79.94 25 PRO B N 1
ATOM 2835 C CA . PRO B 1 25 ? -26.484 7.598 15.219 1 79.94 25 PRO B CA 1
ATOM 2836 C C . PRO B 1 25 ? -25.781 7.734 13.867 1 79.94 25 PRO B C 1
ATOM 2838 O O . PRO B 1 25 ? -26.281 8.422 12.969 1 79.94 25 PRO B O 1
ATOM 2841 N N . PRO B 1 26 ? -24.656 7.133 13.719 1 75.06 26 PRO B N 1
ATOM 2842 C CA . PRO B 1 26 ? -23.859 7.258 12.492 1 75.06 26 PRO B CA 1
ATOM 2843 C C . PRO B 1 26 ? -24.672 6.945 11.242 1 75.06 26 PRO B C 1
ATOM 2845 O O . PRO B 1 26 ? -24.469 7.578 10.203 1 75.06 26 PRO B O 1
ATOM 2848 N N . ALA B 1 27 ? -25.516 6.043 11.336 1 72.06 27 ALA B N 1
ATOM 2849 C CA . ALA B 1 27 ? -26.297 5.594 10.18 1 72.06 27 ALA B CA 1
ATOM 2850 C C . ALA B 1 27 ? -27.203 6.703 9.664 1 72.06 27 ALA B C 1
ATOM 2852 O O . ALA B 1 27 ? -27.641 6.676 8.508 1 72.06 27 ALA B O 1
ATOM 2853 N N . GLN B 1 28 ? -27.484 7.641 10.414 1 82.81 28 GLN B N 1
ATOM 2854 C CA . GLN B 1 28 ? -28.438 8.695 10.047 1 82.81 28 GLN B CA 1
ATOM 2855 C C . GLN B 1 28 ? -27.703 9.938 9.555 1 82.81 28 GLN B C 1
ATOM 2857 O O . GLN B 1 28 ? -28.328 10.891 9.094 1 82.81 28 GLN B O 1
ATOM 2862 N N . LEU B 1 29 ? -26.5 9.883 9.602 1 84.81 29 LEU B N 1
ATOM 2863 C CA . LEU B 1 29 ? -25.703 11.039 9.219 1 84.81 29 LEU B CA 1
ATOM 2864 C C . LEU B 1 29 ? -25.422 11.047 7.719 1 84.81 29 LEU B C 1
ATOM 2866 O O . LEU B 1 29 ? -25.172 9.992 7.125 1 84.81 29 LEU B O 1
ATOM 2870 N N . SER B 1 30 ? -25.516 12.234 7.207 1 82.31 30 SER B N 1
ATOM 2871 C CA . SER B 1 30 ? -25 12.383 5.848 1 82.31 30 SER B CA 1
ATOM 2872 C C . SER B 1 30 ? -23.5 12.156 5.789 1 82.31 30 SER B C 1
ATOM 2874 O O . SER B 1 30 ? -22.828 12.102 6.824 1 82.31 30 SER B O 1
ATOM 2876 N N . ASN B 1 31 ? -22.938 12.086 4.617 1 76.12 31 ASN B N 1
ATOM 2877 C CA . ASN B 1 31 ? -21.5 11.875 4.445 1 76.12 31 ASN B CA 1
ATOM 2878 C C . ASN B 1 31 ? -20.688 13.031 5.023 1 76.12 31 ASN B C 1
ATOM 2880 O O . ASN B 1 31 ? -19.672 12.812 5.676 1 76.12 31 ASN B O 1
ATOM 2884 N N . LYS B 1 32 ? -21.25 14.219 4.848 1 82.12 32 LYS B N 1
ATOM 2885 C CA . LYS B 1 32 ? -20.531 15.391 5.34 1 82.12 32 LYS B CA 1
ATOM 2886 C C . LYS B 1 32 ? -20.594 15.477 6.859 1 82.12 32 LYS B C 1
ATOM 2888 O O . LYS B 1 32 ? -19.609 15.836 7.508 1 82.12 32 LYS B O 1
ATOM 2893 N N . GLN B 1 33 ? -21.719 15.117 7.375 1 85.88 33 GLN B N 1
ATOM 2894 C CA . GLN B 1 33 ? -21.875 15.109 8.828 1 85.88 33 GLN B CA 1
ATOM 2895 C C . GLN B 1 33 ? -20.984 14.047 9.469 1 85.88 33 GLN B C 1
ATOM 2897 O O . GLN B 1 33 ? -20.344 14.312 10.492 1 85.88 33 GLN B O 1
ATOM 2902 N N . ARG B 1 34 ? -20.938 12.953 8.82 1 80.94 34 ARG B N 1
ATOM 2903 C CA . ARG B 1 34 ? -20.094 11.867 9.312 1 80.94 34 ARG B CA 1
ATOM 2904 C C . ARG B 1 34 ? -18.625 12.258 9.25 1 80.94 34 ARG B C 1
ATOM 2906 O O . ARG B 1 34 ? -17.859 11.922 10.156 1 80.94 34 ARG B O 1
ATOM 2913 N N . TYR B 1 35 ? -18.312 12.883 8.234 1 83.25 35 TYR B N 1
ATOM 2914 C CA . TYR B 1 35 ? -16.938 13.305 8.07 1 83.25 35 TYR B CA 1
ATOM 2915 C C . TYR B 1 35 ? -16.516 14.234 9.211 1 83.25 35 TYR B C 1
ATOM 2917 O O . TYR B 1 35 ? -15.469 14.023 9.828 1 83.25 35 TYR B O 1
ATOM 2925 N N . ILE B 1 36 ? -17.312 15.258 9.484 1 85.06 36 ILE B N 1
ATOM 2926 C CA . ILE B 1 36 ? -16.984 16.219 10.539 1 85.06 36 ILE B CA 1
ATOM 2927 C C . ILE B 1 36 ? -16.906 15.508 11.883 1 85.06 36 ILE B C 1
ATOM 2929 O O . ILE B 1 36 ? -15.961 15.703 12.648 1 85.06 36 ILE B O 1
ATOM 2933 N N . ARG B 1 37 ? -17.875 14.68 12.148 1 82.88 37 ARG B N 1
ATOM 2934 C CA . ARG B 1 37 ? -17.891 13.961 13.414 1 82.88 37 ARG B CA 1
ATOM 2935 C C . ARG B 1 37 ? -16.641 13.094 13.578 1 82.88 37 ARG B C 1
ATOM 2937 O O . ARG B 1 37 ? -16.031 13.055 14.648 1 82.88 37 ARG B O 1
ATOM 2944 N N . THR B 1 38 ? -16.25 12.414 12.516 1 77.56 38 THR B N 1
ATOM 2945 C CA . THR B 1 38 ? -15.133 11.477 12.539 1 77.56 38 THR B CA 1
ATOM 2946 C C . THR B 1 38 ? -13.812 12.227 12.656 1 77.56 38 THR B C 1
ATOM 2948 O O . THR B 1 38 ? -12.891 11.773 13.344 1 77.56 38 THR B O 1
ATOM 2951 N N . HIS B 1 39 ? -13.727 13.391 12.078 1 84.38 39 HIS B N 1
ATOM 2952 C CA . HIS B 1 39 ? -12.406 13.992 11.906 1 84.38 39 HIS B CA 1
ATOM 2953 C C . HIS B 1 39 ? -12.219 15.188 12.836 1 84.38 39 HIS B C 1
ATOM 2955 O O . HIS B 1 39 ? -11.109 15.703 12.977 1 84.38 39 HIS B O 1
ATOM 2961 N N . LEU B 1 40 ? -13.25 15.586 13.539 1 85.5 40 LEU B N 1
ATOM 2962 C CA . LEU B 1 40 ? -13.133 16.719 14.453 1 85.5 40 LEU B CA 1
ATOM 2963 C C . LEU B 1 40 ? -12.039 16.469 15.484 1 85.5 40 LEU B C 1
ATOM 2965 O O . LEU B 1 40 ? -11.242 17.359 15.781 1 85.5 40 LEU B O 1
ATOM 2969 N N . PRO B 1 41 ? -11.945 15.234 16.016 1 81.75 41 PRO B N 1
ATOM 2970 C CA . PRO B 1 41 ? -10.836 15 16.953 1 81.75 41 PRO B CA 1
ATOM 2971 C C . PRO B 1 41 ? -9.469 15.188 16.297 1 81.75 41 PRO B C 1
ATOM 2973 O O . PRO B 1 41 ? -8.547 15.711 16.938 1 81.75 41 PRO B O 1
ATOM 2976 N N . ARG B 1 42 ? -9.305 14.766 15.133 1 84.88 42 ARG B N 1
ATOM 2977 C CA . ARG B 1 42 ? -8.047 14.938 14.422 1 84.88 42 ARG B CA 1
ATOM 2978 C C . ARG B 1 42 ? -7.734 16.422 14.211 1 84.88 42 ARG B C 1
ATOM 2980 O O . ARG B 1 42 ? -6.598 16.859 14.398 1 84.88 42 ARG B O 1
ATOM 2987 N N . PHE B 1 43 ? -8.773 17.188 13.82 1 86.69 43 PHE B N 1
ATOM 2988 C CA . PHE B 1 43 ? -8.602 18.641 13.672 1 86.69 43 PHE B CA 1
ATOM 2989 C C . PHE B 1 43 ? -8.125 19.25 14.977 1 86.69 43 PHE B C 1
ATOM 2991 O O . PHE B 1 43 ? -7.168 20.031 14.984 1 86.69 43 PHE B O 1
ATOM 2998 N N . ALA B 1 44 ? -8.758 18.844 16 1 85.25 44 ALA B N 1
ATOM 2999 C CA . ALA B 1 44 ? -8.461 19.422 17.312 1 85.25 44 ALA B CA 1
ATOM 3000 C C . ALA B 1 44 ? -7.031 19.125 17.734 1 85.25 44 ALA B C 1
ATOM 3002 O O . ALA B 1 44 ? -6.289 20.016 18.141 1 85.25 44 ALA B O 1
ATOM 3003 N N . HIS B 1 45 ? -6.645 17.875 17.609 1 83.12 45 HIS B N 1
ATOM 3004 C CA . HIS B 1 45 ? -5.309 17.469 18.016 1 83.12 45 HIS B CA 1
ATOM 3005 C C . HIS B 1 45 ? -4.234 18.156 17.188 1 83.12 45 HIS B C 1
ATOM 3007 O O . HIS B 1 45 ? -3.223 18.609 17.719 1 83.12 45 HIS B O 1
ATOM 3013 N N . THR B 1 46 ? -4.48 18.25 15.914 1 86.75 46 THR B N 1
ATOM 3014 C CA . THR B 1 46 ? -3.5 18.812 15 1 86.75 46 THR B CA 1
ATOM 3015 C C . THR B 1 46 ? -3.389 20.328 15.211 1 86.75 46 THR B C 1
ATOM 3017 O O . THR B 1 46 ? -2.287 20.859 15.375 1 86.75 46 THR B O 1
ATOM 3020 N N . LEU B 1 47 ? -4.516 21.031 15.328 1 86.44 47 LEU B N 1
ATOM 3021 C CA . LEU B 1 47 ? -4.504 22.484 15.375 1 86.44 47 LEU B CA 1
ATOM 3022 C C . LEU B 1 47 ? -4.086 22.984 16.75 1 86.44 47 LEU B C 1
ATOM 3024 O O . LEU B 1 47 ? -3.441 24.031 16.875 1 86.44 47 LEU B O 1
ATOM 3028 N N . LEU B 1 48 ? -4.457 22.234 17.781 1 85.12 48 LEU B N 1
ATOM 3029 C CA . LEU B 1 48 ? -3.992 22.578 19.109 1 85.12 48 LEU B CA 1
ATOM 3030 C C . LEU B 1 48 ? -2.469 22.531 19.188 1 85.12 48 LEU B C 1
ATOM 3032 O O . LEU B 1 48 ? -1.854 23.406 19.797 1 85.12 48 LEU B O 1
ATOM 3036 N N . ARG B 1 49 ? -1.862 21.609 18.578 1 85.56 49 ARG B N 1
ATOM 3037 C CA . ARG B 1 49 ? -0.413 21.438 18.609 1 85.56 49 ARG B CA 1
ATOM 3038 C C . ARG B 1 49 ? 0.278 22.422 17.672 1 85.56 49 ARG B C 1
ATOM 3040 O O . ARG B 1 49 ? 1.415 22.828 17.922 1 85.56 49 ARG B O 1
ATOM 3047 N N . ALA B 1 50 ? -0.437 22.812 16.672 1 88.19 50 ALA B N 1
ATOM 3048 C CA . ALA B 1 50 ? 0.142 23.719 15.68 1 88.19 50 ALA B CA 1
ATOM 3049 C C . ALA B 1 50 ? 0.114 25.156 16.172 1 88.19 50 ALA B C 1
ATOM 3051 O O . ALA B 1 50 ? 1 25.953 15.852 1 88.19 50 ALA B O 1
ATOM 3052 N N . GLN B 1 51 ? -0.834 25.531 16.938 1 85.38 51 GLN B N 1
ATOM 3053 C CA . GLN B 1 51 ? -1.178 26.906 17.281 1 85.38 51 GLN B CA 1
ATOM 3054 C C . GLN B 1 51 ? 0.015 27.625 17.891 1 85.38 51 GLN B C 1
ATOM 3056 O O . GLN B 1 51 ? 0.329 28.75 17.516 1 85.38 51 GLN B O 1
ATOM 3061 N N . PRO B 1 52 ? 0.791 26.938 18.797 1 85.75 52 PRO B N 1
ATOM 3062 C CA . PRO B 1 52 ? 1.907 27.641 19.422 1 85.75 52 PRO B CA 1
ATOM 3063 C C . PRO B 1 52 ? 3.021 27.984 18.438 1 85.75 52 PRO B C 1
ATOM 3065 O O . PRO B 1 52 ? 3.893 28.797 18.734 1 85.75 52 PRO B O 1
ATOM 3068 N N . HIS B 1 53 ? 2.943 27.469 17.281 1 88.38 53 HIS B N 1
ATOM 3069 C CA . HIS B 1 53 ? 4.035 27.609 16.328 1 88.38 53 HIS B CA 1
ATOM 3070 C C . HIS B 1 53 ? 3.676 28.609 15.227 1 88.38 53 HIS B C 1
ATOM 3072 O O . HIS B 1 53 ? 4.461 28.828 14.305 1 88.38 53 HIS B O 1
ATOM 3078 N N . ILE B 1 54 ? 2.492 29.188 15.312 1 86.25 54 ILE B N 1
ATOM 3079 C CA . ILE B 1 54 ? 2.027 30.109 14.281 1 86.25 54 ILE B CA 1
ATOM 3080 C C . ILE B 1 54 ? 1.79 31.484 14.883 1 86.25 54 ILE B C 1
ATOM 3082 O O . ILE B 1 54 ? 0.981 31.641 15.805 1 86.25 54 ILE B O 1
ATOM 3086 N N . LYS B 1 55 ? 2.375 32.438 14.312 1 80.06 55 LYS B N 1
ATOM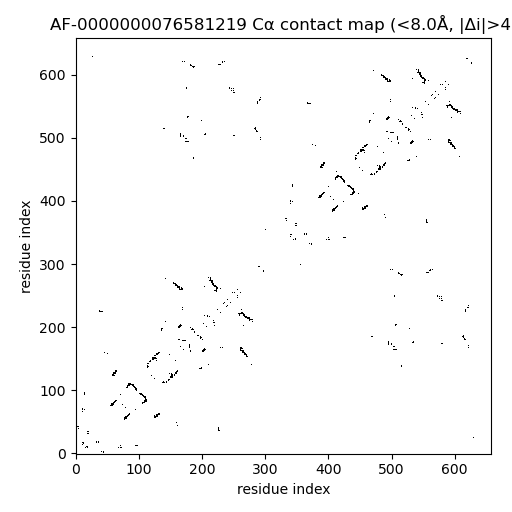 3087 C CA . LYS B 1 55 ? 2.199 33.844 14.742 1 80.06 55 LYS B CA 1
ATOM 3088 C C . LYS B 1 55 ? 1.084 34.531 13.961 1 80.06 55 LYS B C 1
ATOM 3090 O O . LYS B 1 55 ? 0.845 34.188 12.797 1 80.06 55 LYS B O 1
ATOM 3095 N N . PRO B 1 56 ? 0.411 35.406 14.625 1 76.19 56 PRO B N 1
ATOM 3096 C CA . PRO B 1 56 ? -0.564 36.188 13.875 1 76.19 56 PRO B CA 1
ATOM 3097 C C . PRO B 1 56 ? 0.042 36.875 12.648 1 76.19 56 PRO B C 1
ATOM 3099 O O . PRO B 1 56 ? 1.184 37.344 12.695 1 76.19 56 PRO B O 1
ATOM 3102 N N . GLY B 1 57 ? -0.666 36.875 11.57 1 76.44 57 GLY B N 1
ATOM 3103 C CA . GLY B 1 57 ? -0.197 37.5 10.352 1 76.44 57 GLY B CA 1
ATOM 3104 C C . GLY B 1 57 ? 0.674 36.594 9.5 1 76.44 57 GLY B C 1
ATOM 3105 O O . GLY B 1 57 ? 1.133 37 8.43 1 76.44 57 GLY B O 1
ATOM 3106 N N . SER B 1 58 ? 0.952 35.406 10.016 1 85.25 58 SER B N 1
ATOM 3107 C CA . SER B 1 58 ? 1.751 34.469 9.25 1 85.25 58 SER B CA 1
ATOM 3108 C C . SER B 1 58 ? 1.112 34.156 7.898 1 85.25 58 SER B C 1
ATOM 3110 O O . SER B 1 58 ? -0.115 34.125 7.781 1 85.25 58 SER B O 1
ATOM 3112 N N . ARG B 1 59 ? 1.967 34.031 6.934 1 86.5 59 ARG B N 1
ATOM 3113 C CA . ARG B 1 59 ? 1.517 33.531 5.648 1 86.5 59 ARG B CA 1
ATOM 3114 C C . ARG B 1 59 ? 1.434 32 5.672 1 86.5 59 ARG B C 1
ATOM 3116 O O . ARG B 1 59 ? 2.449 31.312 5.836 1 86.5 59 ARG B O 1
ATOM 3123 N N . ILE B 1 60 ? 0.178 31.516 5.484 1 88.19 60 ILE B N 1
ATOM 3124 C CA . ILE B 1 60 ? -0.062 30.078 5.641 1 88.19 60 ILE B CA 1
ATOM 3125 C C . ILE B 1 60 ? -0.584 29.5 4.328 1 88.19 60 ILE B C 1
ATOM 3127 O O . ILE B 1 60 ? -1.43 30.109 3.666 1 88.19 60 ILE B O 1
ATOM 3131 N N . VAL B 1 61 ? -0.03 28.328 3.979 1 85.69 61 VAL B N 1
ATOM 3132 C CA . VAL B 1 61 ? -0.527 27.578 2.83 1 85.69 61 VAL B CA 1
ATOM 3133 C C . VAL B 1 61 ? -1.054 26.219 3.285 1 85.69 61 VAL B C 1
ATOM 3135 O O . VAL B 1 61 ? -0.381 25.5 4.031 1 85.69 61 VAL B O 1
ATOM 3138 N N . ALA B 1 62 ? -2.264 25.891 2.945 1 86.12 62 ALA B N 1
ATOM 3139 C CA . ALA B 1 62 ? -2.824 24.547 3.152 1 86.12 62 ALA B CA 1
ATOM 3140 C C . ALA B 1 62 ? -2.914 23.781 1.836 1 86.12 62 ALA B C 1
ATOM 3142 O O . ALA B 1 62 ? -3.6 24.219 0.905 1 86.12 62 ALA B O 1
ATOM 3143 N N . LEU B 1 63 ? -2.232 22.656 1.82 1 84.94 63 LEU B N 1
ATOM 3144 C CA . LEU B 1 63 ? -2.205 21.859 0.6 1 84.94 63 LEU B CA 1
ATOM 3145 C C . LEU B 1 63 ? -3.186 20.688 0.688 1 84.94 63 LEU B C 1
ATOM 3147 O O . LEU B 1 63 ? -3.186 19.953 1.671 1 84.94 63 LEU B O 1
ATOM 3151 N N . GLY B 1 64 ? -3.977 20.469 -0.353 1 78.25 64 GLY B N 1
ATOM 3152 C CA . GLY B 1 64 ? -4.844 19.312 -0.5 1 78.25 64 GLY B CA 1
ATOM 3153 C C . GLY B 1 64 ? -6.031 19.328 0.445 1 78.25 64 GLY B C 1
ATOM 3154 O O . GLY B 1 64 ? -6.695 18.312 0.638 1 78.25 64 GLY B O 1
ATOM 3155 N N . GLU B 1 65 ? -6.367 20.328 1.148 1 69.44 65 GLU B N 1
ATOM 3156 C CA . GLU B 1 65 ? -7.398 20.344 2.18 1 69.44 65 GLU B CA 1
ATOM 3157 C C . GLU B 1 65 ? -8.734 20.828 1.619 1 69.44 65 GLU B C 1
ATOM 3159 O O . GLU B 1 65 ? -8.758 21.641 0.688 1 69.44 65 GLU B O 1
ATOM 3164 N N . LYS B 1 66 ? -9.688 20.188 2.256 1 70.06 66 LYS B N 1
ATOM 3165 C CA . LYS B 1 66 ? -11.055 20.625 1.968 1 70.06 66 LYS B CA 1
ATOM 3166 C C . LYS B 1 66 ? -11.391 21.906 2.727 1 70.06 66 LYS B C 1
ATOM 3168 O O . LYS B 1 66 ? -10.547 22.453 3.436 1 70.06 66 LYS B O 1
ATOM 3173 N N . GLY B 1 67 ? -12.539 22.484 2.514 1 75.44 67 GLY B N 1
ATOM 3174 C CA . GLY B 1 67 ? -13.016 23.766 3.023 1 75.44 67 GLY B CA 1
ATOM 3175 C C . GLY B 1 67 ? -13 23.844 4.539 1 75.44 67 GLY B C 1
ATOM 3176 O O . GLY B 1 67 ? -12.898 24.938 5.102 1 75.44 67 GLY B O 1
ATOM 3177 N N . HIS B 1 68 ? -12.953 22.75 5.305 1 83.94 68 HIS B N 1
ATOM 3178 C CA . HIS B 1 68 ? -13.039 22.797 6.762 1 83.94 68 HIS B CA 1
ATOM 3179 C C . HIS B 1 68 ? -11.727 23.266 7.375 1 83.94 68 HIS B C 1
ATOM 3181 O O . HIS B 1 68 ? -11.719 24.172 8.203 1 83.94 68 HIS B O 1
ATOM 3187 N N . VAL B 1 69 ? -10.664 22.719 6.867 1 83.44 69 VAL B N 1
ATOM 3188 C CA . VAL B 1 69 ? -9.375 23.047 7.453 1 83.44 69 VAL B CA 1
ATOM 3189 C C . VAL B 1 69 ? -9.016 24.5 7.125 1 83.44 69 VAL B C 1
ATOM 3191 O O . VAL B 1 69 ? -8.68 25.281 8.016 1 83.44 69 VAL B O 1
ATOM 3194 N N . PRO B 1 70 ? -9.188 24.891 5.945 1 81.44 70 PRO B N 1
ATOM 3195 C CA . PRO B 1 70 ? -8.914 26.297 5.645 1 81.44 70 PRO B CA 1
ATOM 3196 C C . PRO B 1 70 ? -9.773 27.25 6.477 1 81.44 70 PRO B C 1
ATOM 3198 O O . PRO B 1 70 ? -9.297 28.312 6.902 1 81.44 70 PRO B O 1
ATOM 3201 N N . ALA B 1 71 ? -11 26.938 6.66 1 83.5 71 ALA B N 1
ATOM 3202 C CA . ALA B 1 71 ? -11.891 27.766 7.469 1 83.5 71 ALA B CA 1
ATOM 3203 C C . ALA B 1 71 ? -11.398 27.859 8.906 1 83.5 71 ALA B C 1
ATOM 3205 O O . ALA B 1 71 ? -11.391 28.938 9.508 1 83.5 71 ALA B O 1
ATOM 3206 N N . LEU B 1 72 ? -11.008 26.75 9.438 1 86.56 72 LEU B N 1
ATOM 3207 C CA . LEU B 1 72 ? -10.492 26.703 10.797 1 86.56 72 LEU B CA 1
ATOM 3208 C C . LEU B 1 72 ? -9.203 27.531 10.914 1 86.56 72 LEU B C 1
ATOM 3210 O O . LEU B 1 72 ? -9.031 28.297 11.859 1 86.56 72 LEU B O 1
ATOM 3214 N N . LEU B 1 73 ? -8.375 27.359 9.938 1 83.81 73 LEU B N 1
ATOM 3215 C CA . LEU B 1 73 ? -7.109 28.094 9.93 1 83.81 73 LEU B CA 1
ATOM 3216 C C . LEU B 1 73 ? -7.355 29.594 9.875 1 83.81 73 LEU B C 1
ATOM 3218 O O . LEU B 1 73 ? -6.703 30.359 10.586 1 83.81 73 LEU B O 1
ATOM 3222 N N . HIS B 1 74 ? -8.273 29.953 9.062 1 82 74 HIS B N 1
ATOM 3223 C CA . HIS B 1 74 ? -8.602 31.375 8.945 1 82 74 HIS B CA 1
ATOM 3224 C C . HIS B 1 74 ? -9.133 31.922 10.266 1 82 74 HIS B C 1
ATOM 3226 O O . HIS B 1 74 ? -8.719 33 10.703 1 82 74 HIS B O 1
ATOM 3232 N N . ALA B 1 75 ? -10.031 31.25 10.781 1 83.5 75 ALA B N 1
ATOM 3233 C CA . ALA B 1 75 ? -10.672 31.703 12.008 1 83.5 75 ALA B CA 1
ATOM 3234 C C . ALA B 1 75 ? -9.68 31.766 13.164 1 83.5 75 ALA B C 1
ATOM 3236 O O . ALA B 1 75 ? -9.758 32.625 14.023 1 83.5 75 ALA B O 1
ATOM 3237 N N . LEU B 1 76 ? -8.719 30.844 13.109 1 82.44 76 LEU B N 1
ATOM 3238 C CA . LEU B 1 76 ? -7.809 30.719 14.242 1 82.44 76 LEU B CA 1
ATOM 3239 C C . LEU B 1 76 ? -6.621 31.672 14.086 1 82.44 76 LEU B C 1
ATOM 3241 O O . LEU B 1 76 ? -6.121 32.219 15.078 1 82.44 76 LEU B O 1
ATOM 3245 N N . PHE B 1 77 ? -6.223 31.875 12.781 1 77.81 77 PHE B N 1
ATOM 3246 C CA . PHE B 1 77 ? -4.926 32.531 12.625 1 77.81 77 PHE B CA 1
ATOM 3247 C C . PHE B 1 77 ? -5.047 33.781 11.75 1 77.81 77 PHE B C 1
ATOM 3249 O O . PHE B 1 77 ? -4.09 34.531 11.625 1 77.81 77 PHE B O 1
ATOM 3256 N N . GLN B 1 78 ? -6.156 34.062 11.203 1 66.31 78 GLN B N 1
ATOM 3257 C CA . GLN B 1 78 ? -6.398 35.219 10.344 1 66.31 78 GLN B CA 1
ATOM 3258 C C . GLN B 1 78 ? -5.277 35.406 9.328 1 66.31 78 GLN B C 1
ATOM 3260 O O . GLN B 1 78 ? -4.715 36.469 9.195 1 66.31 78 GLN B O 1
ATOM 3265 N N . PRO B 1 79 ? -4.828 34.156 8.758 1 56.94 79 PRO B N 1
ATOM 3266 C CA . PRO B 1 79 ? -3.688 34.219 7.844 1 56.94 79 PRO B CA 1
ATOM 3267 C C . PRO B 1 79 ? -4.082 34.719 6.445 1 56.94 79 PRO B C 1
ATOM 3269 O O . PRO B 1 79 ? -5.266 34.719 6.102 1 56.94 79 PRO B O 1
ATOM 3272 N N . SER B 1 80 ? -3.23 35.438 5.699 1 48.91 80 SER B N 1
ATOM 3273 C CA . SER B 1 80 ? -3.389 35.438 4.25 1 48.91 80 SER B CA 1
ATOM 3274 C C . SER B 1 80 ? -3.307 34.031 3.688 1 48.91 80 SER B C 1
ATOM 3276 O O . SER B 1 80 ? -2.305 33.344 3.883 1 48.91 80 SER B O 1
ATOM 3278 N N . LEU B 1 81 ? -4.41 33.281 3.893 1 50.5 81 LEU B N 1
ATOM 3279 C CA . LEU B 1 81 ? -4.426 31.844 3.635 1 50.5 81 LEU B CA 1
ATOM 3280 C C . LEU B 1 81 ? -4.395 31.562 2.137 1 50.5 81 LEU B C 1
ATOM 3282 O O . LEU B 1 81 ? -5.102 32.219 1.364 1 50.5 81 LEU B O 1
ATOM 3286 N N . LEU B 1 82 ? -3.213 31.219 1.404 1 45.5 82 LEU B N 1
ATOM 3287 C CA . LEU B 1 82 ? -3.207 30.688 0.043 1 45.5 82 LEU B CA 1
ATOM 3288 C C . LEU B 1 82 ? -3.471 29.188 0.037 1 45.5 82 LEU B C 1
ATOM 3290 O O . LEU B 1 82 ? -2.979 28.469 0.905 1 45.5 82 LEU B O 1
ATOM 3294 N N . LYS B 1 83 ? -4.703 28.734 -0.393 1 45.59 83 LYS B N 1
ATOM 3295 C CA . LYS B 1 83 ? -5.055 27.328 -0.522 1 45.59 83 LYS B CA 1
ATOM 3296 C C . LYS B 1 83 ? -4.492 26.734 -1.812 1 45.59 83 LYS B C 1
ATOM 3298 O O . LYS B 1 83 ? -4.602 27.344 -2.879 1 45.59 83 LYS B O 1
ATOM 3303 N N . VAL B 1 84 ? -3.34 26.094 -1.88 1 43.62 84 VAL B N 1
ATOM 3304 C CA . VAL B 1 84 ? -2.891 25.422 -3.094 1 43.62 84 VAL B CA 1
ATOM 3305 C C . VAL B 1 84 ? -3.453 24 -3.135 1 43.62 84 VAL B C 1
ATOM 3307 O O . VAL B 1 84 ? -3.26 23.219 -2.199 1 43.62 84 VAL B O 1
ATOM 3310 N N . THR B 1 85 ? -4.66 23.781 -3.602 1 44.56 85 THR B N 1
ATOM 3311 C CA . THR B 1 85 ? -5.203 22.422 -3.631 1 44.56 85 THR B CA 1
ATOM 3312 C C . THR B 1 85 ? -4.723 21.672 -4.871 1 44.56 85 THR B C 1
ATOM 3314 O O . THR B 1 85 ? -4.586 22.266 -5.945 1 44.56 85 THR B O 1
ATOM 3317 N N . THR B 1 86 ? -3.789 20.922 -4.742 1 44.28 86 THR B N 1
ATOM 3318 C CA . THR B 1 86 ? -3.568 20.125 -5.938 1 44.28 86 THR B CA 1
ATOM 3319 C C . THR B 1 86 ? -4.887 19.844 -6.652 1 44.28 86 THR B C 1
ATOM 3321 O O . THR B 1 86 ? -4.895 19.453 -7.824 1 44.28 86 THR B O 1
ATOM 3324 N N . MET B 1 87 ? -5.742 19.016 -6.047 1 41.75 87 MET B N 1
ATOM 3325 C CA . MET B 1 87 ? -6.789 18.391 -6.852 1 41.75 87 MET B CA 1
ATOM 3326 C C . MET B 1 87 ? -7.711 19.453 -7.457 1 41.75 87 MET B C 1
ATOM 3328 O O . MET B 1 87 ? -7.242 20.375 -8.125 1 41.75 87 MET B O 1
ATOM 3332 N N . GLU B 1 88 ? -9.047 19.562 -6.836 1 43.03 88 GLU B N 1
ATOM 3333 C CA . GLU B 1 88 ? -10.18 19.969 -7.656 1 43.03 88 GLU B CA 1
ATOM 3334 C C . GLU B 1 88 ? -10.219 21.484 -7.852 1 43.03 88 GLU B C 1
ATOM 3336 O O . GLU B 1 88 ? -9.992 21.969 -8.953 1 43.03 88 GLU B O 1
ATOM 3341 N N . TYR B 1 89 ? -10.953 22.344 -7.227 1 43.38 89 TYR B N 1
ATOM 3342 C CA . TYR B 1 89 ? -11.797 23.391 -7.777 1 43.38 89 TYR B CA 1
ATOM 3343 C C . TYR B 1 89 ? -11.094 24.734 -7.738 1 43.38 89 TYR B C 1
ATOM 3345 O O . TYR B 1 89 ? -11.047 25.391 -6.691 1 43.38 89 TYR B O 1
ATOM 3353 N N . PRO B 1 90 ? -10.305 25.047 -8.898 1 54.22 90 PRO B N 1
ATOM 3354 C CA . PRO B 1 90 ? -9.82 26.422 -8.953 1 54.22 90 PRO B CA 1
ATOM 3355 C C . PRO B 1 90 ? -10.891 27.453 -8.578 1 54.22 90 PRO B C 1
ATOM 3357 O O . PRO B 1 90 ? -12.086 27.156 -8.688 1 54.22 90 PRO B O 1
ATOM 3360 N N . GLY B 1 91 ? -10.602 28.453 -7.949 1 59.22 91 GLY B N 1
ATOM 3361 C CA . GLY B 1 91 ? -11.453 29.594 -7.609 1 59.22 91 GLY B CA 1
ATOM 3362 C C . GLY B 1 91 ? -11.336 30 -6.156 1 59.22 91 GLY B C 1
ATOM 3363 O O . GLY B 1 91 ? -10.289 29.812 -5.531 1 59.22 91 GLY B O 1
ATOM 3364 N N . ALA B 1 92 ? -12.18 30.859 -5.68 1 58.25 92 ALA B N 1
ATOM 3365 C CA . ALA B 1 92 ? -12.227 31.359 -4.305 1 58.25 92 ALA B CA 1
ATOM 3366 C C . ALA B 1 92 ? -13.227 30.562 -3.473 1 58.25 92 ALA B C 1
ATOM 3368 O O . ALA B 1 92 ? -14.312 30.219 -3.949 1 58.25 92 ALA B O 1
ATOM 3369 N N . LEU B 1 93 ? -12.602 29.953 -2.416 1 64.62 93 LEU B N 1
ATOM 3370 C CA . LEU B 1 93 ? -13.523 29.422 -1.416 1 64.62 93 LEU B CA 1
ATOM 3371 C C . LEU B 1 93 ? -14.164 30.547 -0.617 1 64.62 93 LEU B C 1
ATOM 3373 O O . LEU B 1 93 ? -13.477 31.281 0.101 1 64.62 93 LEU B O 1
ATOM 3377 N N . VAL B 1 94 ? -15.367 30.844 -0.859 1 70.44 94 VAL B N 1
ATOM 3378 C CA . VAL B 1 94 ? -16.078 31.875 -0.124 1 70.44 94 VAL B CA 1
ATOM 3379 C C . VAL B 1 94 ? -16.75 31.266 1.112 1 70.44 94 VAL B C 1
ATOM 3381 O O . VAL B 1 94 ? -17.547 30.344 1.004 1 70.44 94 VAL B O 1
ATOM 3384 N N . LEU B 1 95 ? -16.266 31.719 2.186 1 74.69 95 LEU B N 1
ATOM 3385 C CA . LEU B 1 95 ? -16.828 31.297 3.459 1 74.69 95 LEU B CA 1
ATOM 3386 C C . LEU B 1 95 ? -17.75 32.375 4.027 1 74.69 95 LEU B C 1
ATOM 3388 O O . LEU B 1 95 ? -17.344 33.5 4.215 1 74.69 95 LEU B O 1
ATOM 3392 N N . ASN B 1 96 ? -18.938 31.938 4.191 1 78.25 96 ASN B N 1
ATOM 3393 C CA . ASN B 1 96 ? -19.906 32.844 4.801 1 78.25 96 ASN B CA 1
ATOM 3394 C C . ASN B 1 96 ? -20.031 32.594 6.305 1 78.25 96 ASN B C 1
ATOM 3396 O O . ASN B 1 96 ? -20.266 31.469 6.742 1 78.25 96 ASN B O 1
ATOM 3400 N N . ASP B 1 97 ? -19.797 33.688 6.953 1 77.56 97 ASP B N 1
ATOM 3401 C CA . ASP B 1 97 ? -19.906 33.625 8.406 1 77.56 97 ASP B CA 1
ATOM 3402 C C . ASP B 1 97 ? -21.328 33.938 8.867 1 77.56 97 ASP B C 1
ATOM 3404 O O . ASP B 1 97 ? -21.781 35.094 8.773 1 77.56 97 ASP B O 1
ATOM 3408 N N . THR B 1 98 ? -21.969 33.031 9.453 1 83.44 98 THR B N 1
ATOM 3409 C CA . THR B 1 98 ? -23.375 33.188 9.805 1 83.44 98 THR B CA 1
ATOM 3410 C C . THR B 1 98 ? -23.531 34.062 11.039 1 83.44 98 THR B C 1
ATOM 3412 O O . THR B 1 98 ? -24.609 34.625 11.281 1 83.44 98 THR B O 1
ATOM 3415 N N . LEU B 1 99 ? -22.5 34.156 11.812 1 79.94 99 LEU B N 1
ATOM 3416 C CA . LEU B 1 99 ? -22.578 34.938 13.031 1 79.94 99 LEU B CA 1
ATOM 3417 C C . LEU B 1 99 ? -22.469 36.438 12.719 1 79.94 99 LEU B C 1
ATOM 3419 O O . LEU B 1 99 ? -23.203 37.25 13.273 1 79.94 99 LEU B O 1
ATOM 3423 N N . THR B 1 100 ? -21.562 36.688 11.789 1 78.81 100 THR B N 1
ATOM 3424 C CA . THR B 1 100 ? -21.297 38.094 11.5 1 78.81 100 THR B CA 1
ATOM 3425 C C . THR B 1 100 ? -21.953 38.531 10.188 1 78.81 100 THR B C 1
ATOM 3427 O O . THR B 1 100 ? -21.953 39.688 9.836 1 78.81 100 THR B O 1
ATOM 3430 N N . ASN B 1 101 ? -22.531 37.594 9.555 1 82.75 101 ASN B N 1
ATOM 3431 C CA . ASN B 1 101 ? -23.109 37.844 8.242 1 82.75 101 ASN B CA 1
ATOM 3432 C C . ASN B 1 101 ? -22.078 38.469 7.297 1 82.75 101 ASN B C 1
ATOM 3434 O O . ASN B 1 101 ? -22.375 39.469 6.621 1 82.75 101 ASN B O 1
ATOM 3438 N N . SER B 1 102 ? -20.891 38.031 7.488 1 80.62 102 SER B N 1
ATOM 3439 C CA . SER B 1 102 ? -19.781 38.469 6.633 1 80.62 102 SER B CA 1
ATOM 3440 C C . SER B 1 102 ? -19.203 37.281 5.84 1 80.62 102 SER B C 1
ATOM 3442 O O . SER B 1 102 ? -19.578 36.125 6.082 1 80.62 102 SER B O 1
ATOM 3444 N N . SER B 1 103 ? -18.469 37.688 4.816 1 81.56 103 SER B N 1
ATOM 3445 C CA . SER B 1 103 ? -17.844 36.656 3.998 1 81.56 103 SER B CA 1
ATOM 3446 C C . SER B 1 103 ? -16.344 36.844 3.918 1 81.56 103 SER B C 1
ATOM 3448 O O . SER B 1 103 ? -15.836 37.969 4.008 1 81.56 103 SER B O 1
ATOM 3450 N N . VAL B 1 104 ? -15.766 35.75 3.975 1 75.5 104 VAL B N 1
ATOM 3451 C CA . VAL B 1 104 ? -14.32 35.719 3.77 1 75.5 104 VAL B CA 1
ATOM 3452 C C . VAL B 1 104 ? -14 34.906 2.51 1 75.5 104 VAL B C 1
ATOM 3454 O O . VAL B 1 104 ? -14.633 33.875 2.227 1 75.5 104 VAL B O 1
ATOM 3457 N N . SER B 1 105 ? -12.977 35.469 1.86 1 73.62 105 SER B N 1
ATOM 3458 C CA . SER B 1 105 ? -12.539 34.812 0.643 1 73.62 105 SER B CA 1
ATOM 3459 C C . SER B 1 105 ? -11.133 34.219 0.8 1 73.62 105 SER B C 1
ATOM 3461 O O . SER B 1 105 ? -10.203 34.938 1.175 1 73.62 105 SER B O 1
ATOM 3463 N N . ILE B 1 106 ? -11.133 32.969 0.669 1 74.12 106 ILE B N 1
ATOM 3464 C CA . ILE B 1 106 ? -9.844 32.281 0.678 1 74.12 106 ILE B CA 1
ATOM 3465 C C . ILE B 1 106 ? -9.453 31.922 -0.749 1 74.12 106 ILE B C 1
ATOM 3467 O O . ILE B 1 106 ? -10.227 31.281 -1.467 1 74.12 106 ILE B O 1
ATOM 3471 N N . GLN B 1 107 ? -8.281 32.375 -1.076 1 72.56 107 GLN B N 1
ATOM 3472 C CA . GLN B 1 107 ? -7.816 32.062 -2.426 1 72.56 107 GLN B CA 1
ATOM 3473 C C . GLN B 1 107 ? -7.523 30.562 -2.588 1 72.56 107 GLN B C 1
ATOM 3475 O O . GLN B 1 107 ? -6.891 29.953 -1.727 1 72.56 107 GLN B O 1
ATOM 3480 N N . GLN B 1 108 ? -8.156 30.031 -3.613 1 73.69 108 GLN B N 1
ATOM 3481 C CA . GLN B 1 108 ? -7.895 28.641 -3.98 1 73.69 108 GLN B CA 1
ATOM 3482 C C . GLN B 1 108 ? -7.191 28.547 -5.332 1 73.69 108 GLN B C 1
ATOM 3484 O O . GLN B 1 108 ? -7.598 29.219 -6.293 1 73.69 108 GLN B O 1
ATOM 3489 N N . LEU B 1 109 ? -6.078 27.922 -5.316 1 72.25 109 LEU B N 1
ATOM 3490 C CA . LEU B 1 109 ? -5.32 27.688 -6.547 1 72.25 109 LEU B CA 1
ATOM 3491 C C . LEU B 1 109 ? -5.316 26.219 -6.922 1 72.25 109 LEU B C 1
ATOM 3493 O O . LEU B 1 109 ? -5.172 25.359 -6.051 1 72.25 109 LEU B O 1
ATOM 3497 N N . GLN B 1 110 ? -5.668 25.984 -8.125 1 73.12 110 GLN B N 1
ATOM 3498 C CA . GLN B 1 110 ? -5.473 24.625 -8.641 1 73.12 110 GLN B CA 1
ATOM 3499 C C . GLN B 1 110 ? -4.016 24.406 -9.047 1 73.12 110 GLN B C 1
ATOM 3501 O O . GLN B 1 110 ? -3.461 25.172 -9.844 1 73.12 110 GLN B O 1
ATOM 3506 N N . HIS B 1 111 ? -3.453 23.531 -8.422 1 76.38 111 HIS B N 1
ATOM 3507 C CA . HIS B 1 111 ? -2.043 23.266 -8.68 1 76.38 111 HIS B CA 1
ATOM 3508 C C . HIS B 1 111 ? -1.711 21.781 -8.461 1 76.38 111 HIS B C 1
ATOM 3510 O O . HIS B 1 111 ? -2.219 21.172 -7.523 1 76.38 111 HIS B O 1
ATOM 3516 N N . ASN B 1 112 ? -0.906 21.219 -9.336 1 79.38 112 ASN B N 1
ATOM 3517 C CA . ASN B 1 112 ? -0.412 19.859 -9.156 1 79.38 112 ASN B CA 1
ATOM 3518 C C . ASN B 1 112 ? 0.879 19.828 -8.344 1 79.38 112 ASN B C 1
ATOM 3520 O O . ASN B 1 112 ? 1.974 19.906 -8.906 1 79.38 112 ASN B O 1
ATOM 3524 N N . ALA B 1 113 ? 0.727 19.672 -7.086 1 82.12 113 ALA B N 1
ATOM 3525 C CA . ALA B 1 113 ? 1.862 19.734 -6.172 1 82.12 113 ALA B CA 1
ATOM 3526 C C . ALA B 1 113 ? 2.775 18.516 -6.348 1 82.12 113 ALA B C 1
ATOM 3528 O O . ALA B 1 113 ? 3.902 18.516 -5.848 1 82.12 113 ALA B O 1
ATOM 3529 N N . GLU B 1 114 ? 2.348 17.484 -7.059 1 81.5 114 GLU B N 1
ATOM 3530 C CA . GLU B 1 114 ? 3.15 16.281 -7.234 1 81.5 114 GLU B CA 1
ATOM 3531 C C . GLU B 1 114 ? 4.141 16.438 -8.391 1 81.5 114 GLU B C 1
ATOM 3533 O O . GLU B 1 114 ? 5.137 15.719 -8.461 1 81.5 114 GLU B O 1
ATOM 3538 N N . MET B 1 115 ? 3.795 17.344 -9.258 1 79.31 115 MET B N 1
ATOM 3539 C CA . MET B 1 115 ? 4.578 17.375 -10.492 1 79.31 115 MET B CA 1
ATOM 3540 C C . MET B 1 115 ? 5.082 18.781 -10.789 1 79.31 115 MET B C 1
ATOM 3542 O O . MET B 1 115 ? 6.023 18.969 -11.562 1 79.31 115 MET B O 1
ATOM 3546 N N . GLU B 1 116 ? 4.426 19.734 -10.188 1 83.31 116 GLU B N 1
ATOM 3547 C CA . GLU B 1 116 ? 4.766 21.125 -10.492 1 83.31 116 GLU B CA 1
ATOM 3548 C C . GLU B 1 116 ? 5.297 21.844 -9.258 1 83.31 116 GLU B C 1
ATOM 3550 O O . GLU B 1 116 ? 4.809 21.625 -8.148 1 83.31 116 GLU B O 1
ATOM 3555 N N . PRO B 1 117 ? 6.273 22.766 -9.539 1 88.38 117 PRO B N 1
ATOM 3556 C CA . PRO B 1 117 ? 6.703 23.594 -8.414 1 88.38 117 PRO B CA 1
ATOM 3557 C C . PRO B 1 117 ? 5.566 24.438 -7.828 1 88.38 117 PRO B C 1
ATOM 3559 O O . PRO B 1 117 ? 4.723 24.953 -8.57 1 88.38 117 PRO B O 1
ATOM 3562 N N . LEU B 1 118 ? 5.535 24.422 -6.52 1 87.75 118 LEU B N 1
ATOM 3563 C CA . LEU B 1 118 ? 4.52 25.266 -5.895 1 87.75 118 LEU B CA 1
ATOM 3564 C C . LEU B 1 118 ? 4.645 26.719 -6.375 1 87.75 118 LEU B C 1
ATOM 3566 O O . LEU B 1 118 ? 5.754 27.219 -6.551 1 87.75 118 LEU B O 1
ATOM 3570 N N . PRO B 1 119 ? 3.547 27.391 -6.617 1 86 119 PRO B N 1
ATOM 3571 C CA . PRO B 1 119 ? 3.568 28.734 -7.188 1 86 119 PRO B CA 1
ATOM 3572 C C . PRO B 1 119 ? 3.848 29.812 -6.141 1 86 119 PRO B C 1
ATOM 3574 O O . PRO B 1 119 ? 3.127 30.812 -6.07 1 86 119 PRO B O 1
ATOM 3577 N N . PHE B 1 120 ? 4.832 29.672 -5.352 1 88.12 120 PHE B N 1
ATOM 3578 C CA . PHE B 1 120 ? 5.305 30.609 -4.336 1 88.12 120 PHE B CA 1
ATOM 3579 C C . PHE B 1 120 ? 6.816 30.781 -4.418 1 88.12 120 PHE B C 1
ATOM 3581 O O . PHE B 1 120 ? 7.531 29.844 -4.797 1 88.12 120 PHE B O 1
ATOM 3588 N N . GLN B 1 121 ? 7.258 31.938 -4.074 1 91.88 121 GLN B N 1
ATOM 3589 C CA . GLN B 1 121 ? 8.695 32.188 -4.043 1 91.88 121 GLN B CA 1
ATOM 3590 C C . GLN B 1 121 ? 9.375 31.406 -2.934 1 91.88 121 GLN B C 1
ATOM 3592 O O . GLN B 1 121 ? 8.766 31.109 -1.901 1 91.88 121 GLN B O 1
ATOM 3597 N N . SER B 1 122 ? 10.641 31.125 -3.195 1 95.62 122 SER B N 1
ATOM 3598 C CA . SER B 1 122 ? 11.43 30.469 -2.158 1 95.62 122 SER B CA 1
ATOM 3599 C C . SER B 1 122 ? 11.453 31.297 -0.876 1 95.62 122 SER B C 1
ATOM 3601 O O . SER B 1 122 ? 11.594 32.531 -0.923 1 95.62 122 SER B O 1
ATOM 3603 N N . GLY B 1 123 ? 11.242 30.641 0.214 1 95.31 123 GLY B N 1
ATOM 3604 C CA . GLY B 1 123 ? 11.367 31.281 1.512 1 95.31 123 GLY B CA 1
ATOM 3605 C C . GLY B 1 123 ? 10.312 32.344 1.752 1 95.31 123 GLY B C 1
ATOM 3606 O O . GLY B 1 123 ? 10.594 33.375 2.377 1 95.31 123 GLY B O 1
ATOM 3607 N N . SER B 1 124 ? 9.133 32.188 1.281 1 92.12 124 SER B N 1
ATOM 3608 C CA . SER B 1 124 ? 8.133 33.25 1.361 1 92.12 124 SER B CA 1
ATOM 3609 C C . SER B 1 124 ? 6.984 32.875 2.289 1 92.12 124 SER B C 1
ATOM 3611 O O . SER B 1 124 ? 6.148 33.688 2.633 1 92.12 124 SER B O 1
ATOM 3613 N N . ILE B 1 125 ? 6.926 31.625 2.723 1 91.75 125 ILE B N 1
ATOM 3614 C CA . ILE B 1 125 ? 5.801 31.109 3.486 1 91.75 125 ILE B CA 1
ATOM 3615 C C . ILE B 1 125 ? 6.242 30.797 4.914 1 91.75 125 ILE B C 1
ATOM 3617 O O . ILE B 1 125 ? 7.324 30.25 5.133 1 91.75 125 ILE B O 1
ATOM 3621 N N . ASP B 1 126 ? 5.355 31.125 5.883 1 91.75 126 ASP B N 1
ATOM 3622 C CA . ASP B 1 126 ? 5.684 30.891 7.285 1 91.75 126 ASP B CA 1
ATOM 3623 C C . ASP B 1 126 ? 5.332 29.453 7.703 1 91.75 126 ASP B C 1
ATOM 3625 O O . ASP B 1 126 ? 6.051 28.844 8.492 1 91.75 126 ASP B O 1
ATOM 3629 N N . ALA B 1 127 ? 4.242 29 7.148 1 92.5 127 ALA B N 1
ATOM 3630 C CA . ALA B 1 127 ? 3.773 27.672 7.555 1 92.5 127 ALA B CA 1
ATOM 3631 C C . ALA B 1 127 ? 3.031 26.984 6.418 1 92.5 127 ALA B C 1
ATOM 3633 O O . ALA B 1 127 ? 2.268 27.625 5.688 1 92.5 127 ALA B O 1
ATOM 3634 N N . VAL B 1 128 ? 3.271 25.688 6.285 1 91.75 128 VAL B N 1
ATOM 3635 C CA . VAL B 1 128 ? 2.543 24.844 5.336 1 91.75 128 VAL B CA 1
ATOM 3636 C C . VAL B 1 128 ? 1.792 23.75 6.09 1 91.75 128 VAL B C 1
ATOM 3638 O O . VAL B 1 128 ? 2.355 23.094 6.969 1 91.75 128 VAL B O 1
ATOM 3641 N N . PHE B 1 129 ? 0.521 23.656 5.82 1 90.75 129 PHE B N 1
ATOM 3642 C CA . PHE B 1 129 ? -0.283 22.547 6.324 1 90.75 129 PHE B CA 1
ATOM 3643 C C . PHE B 1 129 ? -0.49 21.484 5.246 1 90.75 129 PHE B C 1
ATOM 3645 O O . PHE B 1 129 ? -0.992 21.797 4.164 1 90.75 129 PHE B O 1
ATOM 3652 N N . PHE B 1 130 ? -0.047 20.297 5.512 1 90.5 130 PHE B N 1
ATOM 3653 C CA . PHE B 1 130 ? -0.135 19.125 4.648 1 90.5 130 PHE B CA 1
ATOM 3654 C C . PHE B 1 130 ? -0.766 17.953 5.387 1 90.5 130 PHE B C 1
ATOM 3656 O O . PHE B 1 130 ? -0.086 16.969 5.703 1 90.5 130 PHE B O 1
ATOM 3663 N N . LEU B 1 131 ? -2.072 18.062 5.59 1 90.56 131 LEU B N 1
ATOM 3664 C CA . LEU B 1 131 ? -2.793 17.156 6.488 1 90.56 131 LEU B CA 1
ATOM 3665 C C . LEU B 1 131 ? -3.6 16.125 5.703 1 90.56 131 LEU B C 1
ATOM 3667 O O . LEU B 1 131 ? -4.531 16.484 4.984 1 90.56 131 LEU B O 1
ATOM 3671 N N . GLU B 1 132 ? -3.25 14.844 5.891 1 88.62 132 GLU B N 1
ATOM 3672 C CA . GLU B 1 132 ? -3.969 13.734 5.277 1 88.62 132 GLU B CA 1
ATOM 3673 C C . GLU B 1 132 ? -3.93 13.82 3.754 1 88.62 132 GLU B C 1
ATOM 3675 O O . GLU B 1 132 ? -4.957 13.664 3.092 1 88.62 132 GLU B O 1
ATOM 3680 N N . VAL B 1 133 ? -2.832 14.172 3.213 1 87.44 133 VAL B N 1
ATOM 3681 C CA . VAL B 1 133 ? -2.666 14.336 1.773 1 87.44 133 VAL B CA 1
ATOM 3682 C C . VAL B 1 133 ? -1.583 13.383 1.268 1 87.44 133 VAL B C 1
ATOM 3684 O O . VAL B 1 133 ? -1.747 12.742 0.225 1 87.44 133 VAL B O 1
ATOM 3687 N N . LEU B 1 134 ? -0.537 13.234 2.027 1 89.88 134 LEU B N 1
ATOM 3688 C CA . LEU B 1 134 ? 0.649 12.477 1.631 1 89.88 134 LEU B CA 1
ATOM 3689 C C . LEU B 1 134 ? 0.271 11.078 1.154 1 89.88 134 LEU B C 1
ATOM 3691 O O . LEU B 1 134 ? 0.806 10.594 0.155 1 89.88 134 LEU B O 1
ATOM 3695 N N . GLU B 1 135 ? -0.619 10.391 1.815 1 88.19 135 GLU B N 1
ATOM 3696 C CA . GLU B 1 135 ? -0.997 9.008 1.552 1 88.19 135 GLU B CA 1
ATOM 3697 C C . GLU B 1 135 ? -1.741 8.883 0.226 1 88.19 135 GLU B C 1
ATOM 3699 O O . GLU B 1 135 ? -1.89 7.781 -0.305 1 88.19 135 GLU B O 1
ATOM 3704 N N . HIS B 1 136 ? -2.119 9.984 -0.283 1 84.25 136 HIS B N 1
ATOM 3705 C CA . HIS B 1 136 ? -2.904 9.953 -1.513 1 84.25 136 HIS B CA 1
ATOM 3706 C C . HIS B 1 136 ? -2.043 10.297 -2.723 1 84.25 136 HIS B C 1
ATOM 3708 O O . HIS B 1 136 ? -2.502 10.203 -3.863 1 84.25 136 HIS B O 1
ATOM 3714 N N . LEU B 1 137 ? -0.85 10.727 -2.51 1 81.62 137 LEU B N 1
ATOM 3715 C CA . LEU B 1 137 ? 0.001 11.109 -3.631 1 81.62 137 LEU B CA 1
ATOM 3716 C C . LEU B 1 137 ? 0.286 9.906 -4.531 1 81.62 137 LEU B C 1
ATOM 3718 O O . LEU B 1 137 ? 0.602 8.82 -4.039 1 81.62 137 LEU B O 1
ATOM 3722 N N . GLN B 1 138 ? 0.17 10.219 -5.785 1 76.5 138 GLN B N 1
ATOM 3723 C CA . GLN B 1 138 ? 0.354 9.156 -6.77 1 76.5 138 GLN B CA 1
ATOM 3724 C C . GLN B 1 138 ? 1.82 9.031 -7.176 1 76.5 138 GLN B C 1
ATOM 3726 O O . GLN B 1 138 ? 2.256 7.969 -7.621 1 76.5 138 GLN B O 1
ATOM 3731 N N . LYS B 1 139 ? 2.48 10.102 -7.066 1 78.88 139 LYS B N 1
ATOM 3732 C CA . LYS B 1 139 ? 3.885 10.133 -7.469 1 78.88 139 LYS B CA 1
ATOM 3733 C C . LYS B 1 139 ? 4.805 10.133 -6.25 1 78.88 139 LYS B C 1
ATOM 3735 O O . LYS B 1 139 ? 4.336 10.117 -5.109 1 78.88 139 LYS B O 1
ATOM 3740 N N . ASP B 1 140 ? 6.066 10.109 -6.582 1 78.62 140 ASP B N 1
ATOM 3741 C CA . ASP B 1 140 ? 7.059 10.188 -5.512 1 78.62 140 ASP B CA 1
ATOM 3742 C C . ASP B 1 140 ? 6.82 11.414 -4.633 1 78.62 140 ASP B C 1
ATOM 3744 O O . ASP B 1 140 ? 6.879 12.547 -5.109 1 78.62 140 ASP B O 1
ATOM 3748 N N . PRO B 1 141 ? 6.609 11.195 -3.357 1 82.62 141 PRO B N 1
ATOM 3749 C CA . PRO B 1 141 ? 6.242 12.305 -2.477 1 82.62 141 PRO B CA 1
ATOM 3750 C C . PRO B 1 141 ? 7.41 13.25 -2.197 1 82.62 141 PRO B C 1
ATOM 3752 O O . PRO B 1 141 ? 7.211 14.344 -1.678 1 82.62 141 PRO B O 1
ATOM 3755 N N . PHE B 1 142 ? 8.602 12.805 -2.459 1 85.88 142 PHE B N 1
ATOM 3756 C CA . PHE B 1 142 ? 9.766 13.594 -2.088 1 85.88 142 PHE B CA 1
ATOM 3757 C C . PHE B 1 142 ? 9.781 14.93 -2.83 1 85.88 142 PHE B C 1
ATOM 3759 O O . PHE B 1 142 ? 10.211 15.945 -2.281 1 85.88 142 PHE B O 1
ATOM 3766 N N . PHE B 1 143 ? 9.344 14.945 -4.07 1 86.5 143 PHE B N 1
ATOM 3767 C CA . PHE B 1 143 ? 9.266 16.203 -4.816 1 86.5 143 PHE B CA 1
ATOM 3768 C C . PHE B 1 143 ? 8.406 17.219 -4.078 1 86.5 143 PHE B C 1
ATOM 3770 O O . PHE B 1 143 ? 8.82 18.359 -3.891 1 86.5 143 PHE B O 1
ATOM 3777 N N . ALA B 1 144 ? 7.234 16.797 -3.699 1 88.88 144 ALA B N 1
ATOM 3778 C CA . ALA B 1 144 ? 6.324 17.688 -2.982 1 88.88 144 ALA B CA 1
ATOM 3779 C C . ALA B 1 144 ? 6.949 18.172 -1.677 1 88.88 144 ALA B C 1
ATOM 3781 O O . ALA B 1 144 ? 6.812 19.344 -1.31 1 88.88 144 ALA B O 1
ATOM 3782 N N . ILE B 1 145 ? 7.594 17.297 -0.94 1 92.62 145 ILE B N 1
ATOM 3783 C CA . ILE B 1 145 ? 8.219 17.625 0.333 1 92.62 145 ILE B CA 1
ATOM 3784 C C . ILE B 1 145 ? 9.328 18.656 0.11 1 92.62 145 ILE B C 1
ATOM 3786 O O . ILE B 1 145 ? 9.438 19.625 0.861 1 92.62 145 ILE B O 1
ATOM 3790 N N . LEU B 1 146 ? 10.07 18.5 -0.928 1 94.06 146 LEU B N 1
ATOM 3791 C CA . LEU B 1 146 ? 11.141 19.438 -1.246 1 94.06 146 LEU B CA 1
ATOM 3792 C C . LEU B 1 146 ? 10.57 20.797 -1.629 1 94.06 146 LEU B C 1
ATOM 3794 O O . LEU B 1 146 ? 11.148 21.828 -1.295 1 94.06 146 LEU B O 1
ATOM 3798 N N . GLU B 1 147 ? 9.531 20.75 -2.359 1 93.19 147 GLU B N 1
ATOM 3799 C CA . GLU B 1 147 ? 8.898 22.016 -2.736 1 93.19 147 GLU B CA 1
ATOM 3800 C C . GLU B 1 147 ? 8.359 22.75 -1.512 1 93.19 147 GLU B C 1
ATOM 3802 O O . GLU B 1 147 ? 8.453 23.969 -1.422 1 93.19 147 GLU B O 1
ATOM 3807 N N . MET B 1 148 ? 7.781 22.047 -0.591 1 94.81 148 MET B N 1
ATOM 3808 C CA . MET B 1 148 ? 7.328 22.672 0.647 1 94.81 148 MET B CA 1
ATOM 3809 C C . MET B 1 148 ? 8.5 23.25 1.43 1 94.81 148 MET B C 1
ATOM 3811 O O . MET B 1 148 ? 8.398 24.328 2.002 1 94.81 148 MET B O 1
ATOM 3815 N N . HIS B 1 149 ? 9.602 22.5 1.416 1 97.19 149 HIS B N 1
ATOM 3816 C CA . HIS B 1 149 ? 10.82 23.016 2.014 1 97.19 149 HIS B CA 1
ATOM 3817 C C . HIS B 1 149 ? 11.266 24.312 1.333 1 97.19 149 HIS B C 1
ATOM 3819 O O . HIS B 1 149 ? 11.609 25.281 2.006 1 97.19 149 HIS B O 1
ATOM 3825 N N . ARG B 1 150 ? 11.258 24.312 0.05 1 96.5 150 ARG B N 1
ATOM 3826 C CA . ARG B 1 150 ? 11.719 25.453 -0.724 1 96.5 150 ARG B CA 1
ATOM 3827 C C . ARG B 1 150 ? 10.914 26.703 -0.381 1 96.5 150 ARG B C 1
ATOM 3829 O O . ARG B 1 150 ? 11.484 27.781 -0.174 1 96.5 150 ARG B O 1
ATOM 3836 N N . VAL B 1 151 ? 9.664 26.656 -0.283 1 94.38 151 VAL B N 1
ATOM 3837 C CA . VAL B 1 151 ? 8.82 27.844 -0.174 1 94.38 151 VAL B CA 1
ATOM 3838 C C . VAL B 1 151 ? 8.805 28.328 1.273 1 94.38 151 VAL B C 1
ATOM 3840 O O . VAL B 1 151 ? 8.484 29.5 1.54 1 94.38 151 VAL B O 1
ATOM 3843 N N . LEU B 1 152 ? 9.047 27.453 2.193 1 96.81 152 LEU B N 1
ATOM 3844 C CA . LEU B 1 152 ? 9.062 27.844 3.6 1 96.81 152 LEU B CA 1
ATOM 3845 C C . LEU B 1 152 ? 10.242 28.766 3.895 1 96.81 152 LEU B C 1
ATOM 3847 O O . LEU B 1 152 ? 11.344 28.547 3.377 1 96.81 152 LEU B O 1
ATOM 3851 N N . LYS B 1 153 ? 10.039 29.766 4.727 1 95.75 153 LYS B N 1
ATOM 3852 C CA . LYS B 1 153 ? 11.117 30.578 5.281 1 95.75 153 LYS B CA 1
ATOM 3853 C C . LYS B 1 153 ? 12.047 29.734 6.141 1 95.75 153 LYS B C 1
ATOM 3855 O O . LYS B 1 153 ? 11.656 28.688 6.648 1 95.75 153 LYS B O 1
ATOM 3860 N N . PRO B 1 154 ? 13.305 30.203 6.215 1 96.5 154 PRO B N 1
ATOM 3861 C CA . PRO B 1 154 ? 14.109 29.562 7.262 1 96.5 154 PRO B CA 1
ATOM 3862 C C . PRO B 1 154 ? 13.398 29.516 8.609 1 96.5 154 PRO B C 1
ATOM 3864 O O . PRO B 1 154 ? 12.82 30.516 9.039 1 96.5 154 PRO B O 1
ATOM 3867 N N . ASN B 1 155 ? 13.344 28.438 9.211 1 95.56 155 ASN B N 1
ATOM 3868 C CA . ASN B 1 155 ? 12.656 28.188 10.477 1 95.56 155 ASN B CA 1
ATOM 3869 C C . ASN B 1 155 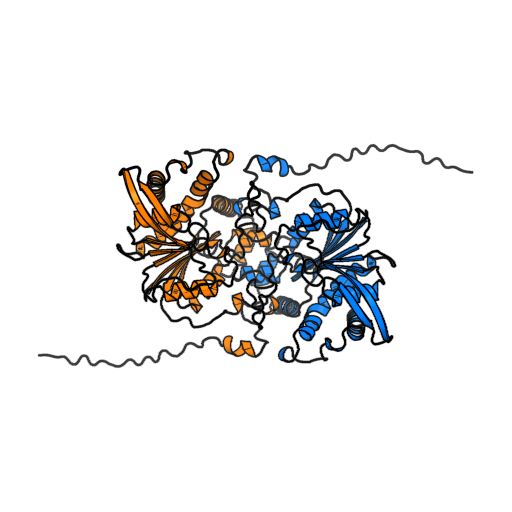? 11.141 28.125 10.297 1 95.56 155 ASN B C 1
ATOM 3871 O O . ASN B 1 155 ? 10.398 28.094 11.281 1 95.56 155 ASN B O 1
ATOM 3875 N N . GLY B 1 156 ? 10.742 28.234 9.039 1 96.19 156 GLY B N 1
ATOM 3876 C CA . GLY B 1 156 ? 9.336 27.969 8.789 1 96.19 156 GLY B CA 1
ATOM 3877 C C . GLY B 1 156 ? 8.922 26.562 9.148 1 96.19 156 GLY B C 1
ATOM 3878 O O . GLY B 1 156 ? 9.773 25.703 9.383 1 96.19 156 GLY B O 1
ATOM 3879 N N . THR B 1 157 ? 7.602 26.328 9.242 1 95.81 157 THR B N 1
ATOM 3880 C CA . THR B 1 157 ? 7.156 25.062 9.812 1 95.81 157 THR B CA 1
ATOM 3881 C C . THR B 1 157 ? 6.219 24.344 8.852 1 95.81 157 THR B C 1
ATOM 3883 O O . THR B 1 157 ? 5.316 24.953 8.273 1 95.81 157 THR B O 1
ATOM 3886 N N . LEU B 1 158 ? 6.48 23.062 8.648 1 96.25 158 LEU B N 1
ATOM 3887 C CA . LEU B 1 158 ? 5.566 22.141 7.992 1 96.25 158 LEU B CA 1
ATOM 3888 C C . LEU B 1 158 ? 4.777 21.328 9.016 1 96.25 158 LEU B C 1
ATOM 3890 O O . LEU B 1 158 ? 5.363 20.688 9.898 1 96.25 158 LEU B O 1
ATOM 3894 N N . PHE B 1 159 ? 3.475 21.453 8.953 1 94.31 159 PHE B N 1
ATOM 3895 C CA . PHE B 1 159 ? 2.578 20.594 9.719 1 94.31 159 PHE B CA 1
ATOM 3896 C C . PHE B 1 159 ? 2.035 19.469 8.852 1 94.31 159 PHE B C 1
ATOM 3898 O O . PHE B 1 159 ? 1.319 19.719 7.883 1 94.31 159 PHE B O 1
ATOM 3905 N N . LEU B 1 160 ? 2.424 18.203 9.203 1 94.75 160 LEU B N 1
ATOM 3906 C CA . LEU B 1 160 ? 2.088 17.047 8.391 1 94.75 160 LEU B CA 1
ATOM 3907 C C . LEU B 1 160 ? 1.342 16 9.211 1 94.75 160 LEU B C 1
ATOM 3909 O O . LEU B 1 160 ? 1.748 15.68 10.328 1 94.75 160 LEU B O 1
ATOM 3913 N N . SER B 1 161 ? 0.195 15.586 8.719 1 92.62 161 SER B N 1
ATOM 3914 C CA . SER B 1 161 ? -0.469 14.438 9.32 1 92.62 161 SER B CA 1
ATOM 3915 C C . SER B 1 161 ? -0.83 13.391 8.266 1 92.62 161 SER B C 1
ATOM 3917 O O . SER B 1 161 ? -1.074 13.734 7.109 1 92.62 161 SER B O 1
ATOM 3919 N N . THR B 1 162 ? -0.794 12.203 8.594 1 92.12 162 THR B N 1
ATOM 3920 C CA . THR B 1 162 ? -1.167 11.07 7.758 1 92.12 162 THR B CA 1
ATOM 3921 C C . THR B 1 162 ? -1.444 9.836 8.617 1 92.12 162 THR B C 1
ATOM 3923 O O . THR B 1 162 ? -0.995 9.758 9.758 1 92.12 162 THR B O 1
ATOM 3926 N N . PRO B 1 163 ? -2.262 8.938 8.164 1 89.06 163 PRO B N 1
ATOM 3927 C CA . PRO B 1 163 ? -2.371 7.688 8.914 1 89.06 163 PRO B CA 1
ATOM 3928 C C . PRO B 1 163 ? -1.01 7.074 9.234 1 89.06 163 PRO B C 1
ATOM 3930 O O . PRO B 1 163 ? -0.097 7.117 8.406 1 89.06 163 PRO B O 1
ATOM 3933 N N . ASN B 1 164 ? -0.907 6.555 10.43 1 89.94 164 ASN B N 1
ATOM 3934 C CA . ASN B 1 164 ? 0.347 5.969 10.891 1 89.94 164 ASN B CA 1
ATOM 3935 C C . ASN B 1 164 ? 0.349 4.453 10.734 1 89.94 164 ASN B C 1
ATOM 3937 O O . ASN B 1 164 ? -0.171 3.736 11.594 1 89.94 164 ASN B O 1
ATOM 3941 N N . LEU B 1 165 ? 1.078 4.004 9.766 1 90.31 165 LEU B N 1
ATOM 3942 C CA . LEU B 1 165 ? 1.158 2.572 9.5 1 90.31 165 LEU B CA 1
ATOM 3943 C C . LEU B 1 165 ? 1.977 1.865 10.57 1 90.31 165 LEU B C 1
ATOM 3945 O O . LEU B 1 165 ? 1.923 0.639 10.695 1 90.31 165 LEU B O 1
ATOM 3949 N N . GLY B 1 166 ? 2.723 2.566 11.297 1 86.62 166 GLY B N 1
ATOM 3950 C CA . GLY B 1 166 ? 3.508 2.002 12.383 1 86.62 166 GLY B CA 1
ATOM 3951 C C . GLY B 1 166 ? 2.785 2.02 13.719 1 86.62 166 GLY B C 1
ATOM 3952 O O . GLY B 1 166 ? 3.361 1.665 14.742 1 86.62 166 GLY B O 1
ATOM 3953 N N . GLY B 1 167 ? 1.589 2.498 13.758 1 84 167 GLY B N 1
ATOM 3954 C CA . GLY B 1 167 ? 0.808 2.553 14.984 1 84 167 GLY B CA 1
ATOM 3955 C C . GLY B 1 167 ? 0.386 1.185 15.484 1 84 167 GLY B C 1
ATOM 3956 O O . GLY B 1 167 ? 0.533 0.186 14.773 1 84 167 GLY B O 1
ATOM 3957 N N . PHE B 1 168 ? -0.136 1.214 16.625 1 79 168 PHE B N 1
ATOM 3958 C CA . PHE B 1 168 ? -0.483 -0.031 17.297 1 79 168 PHE B CA 1
ATOM 3959 C C . PHE B 1 168 ? -1.535 -0.8 16.516 1 79 168 PHE B C 1
ATOM 3961 O O . PHE B 1 168 ? -1.475 -2.027 16.422 1 79 168 PHE B O 1
ATOM 3968 N N . SER B 1 169 ? -2.5 -0.146 16 1 77.81 169 SER B N 1
ATOM 3969 C CA . SER B 1 169 ? -3.564 -0.808 15.258 1 77.81 169 SER B CA 1
ATOM 3970 C C . SER B 1 169 ? -3.01 -1.551 14.047 1 77.81 169 SER B C 1
ATOM 3972 O O . SER B 1 169 ? -3.414 -2.68 13.766 1 77.81 169 SER B O 1
ATOM 3974 N N . ALA B 1 170 ? -2.133 -0.94 13.312 1 83.75 170 ALA B N 1
ATOM 3975 C CA . ALA B 1 170 ? -1.514 -1.57 12.148 1 83.75 170 ALA B CA 1
ATOM 3976 C C . ALA B 1 170 ? -0.691 -2.789 12.555 1 83.75 170 ALA B C 1
ATOM 3978 O O . ALA B 1 170 ? -0.775 -3.844 11.922 1 83.75 170 ALA B O 1
ATOM 3979 N N . LEU B 1 171 ? 0.089 -2.609 13.609 1 83.44 171 LEU B N 1
ATOM 3980 C CA . LEU B 1 171 ? 0.898 -3.703 14.133 1 83.44 171 LEU B CA 1
ATOM 3981 C C . LEU B 1 171 ? 0.022 -4.887 14.531 1 83.44 171 LEU B C 1
ATOM 3983 O O . LEU B 1 171 ? 0.315 -6.027 14.172 1 83.44 171 LEU B O 1
ATOM 3987 N N . ALA B 1 172 ? -1.014 -4.609 15.25 1 78.44 172 ALA B N 1
ATOM 3988 C CA . ALA B 1 172 ? -1.916 -5.656 15.727 1 78.44 172 ALA B CA 1
ATOM 3989 C C . ALA B 1 172 ? -2.586 -6.375 14.555 1 78.44 172 ALA B C 1
ATOM 3991 O O . ALA B 1 172 ? -2.736 -7.602 14.578 1 78.44 172 ALA B O 1
ATOM 3992 N N . ARG B 1 173 ? -2.988 -5.684 13.594 1 81.38 173 ARG B N 1
ATOM 3993 C CA . ARG B 1 173 ? -3.625 -6.285 12.43 1 81.38 173 ARG B CA 1
ATOM 3994 C C . ARG B 1 173 ? -2.668 -7.227 11.711 1 81.38 173 ARG B C 1
ATOM 3996 O O . ARG B 1 173 ? -3.029 -8.359 11.391 1 81.38 173 ARG B O 1
ATOM 4003 N N . LEU B 1 174 ? -1.511 -6.707 11.453 1 85.25 174 LEU B N 1
ATOM 4004 C CA . LEU B 1 174 ? -0.547 -7.531 10.734 1 85.25 174 LEU B CA 1
ATOM 4005 C C . LEU B 1 174 ? -0.181 -8.773 11.547 1 85.25 174 LEU B C 1
ATOM 4007 O O . LEU B 1 174 ? -0.008 -9.859 10.984 1 85.25 174 LEU B O 1
ATOM 4011 N N . HIS B 1 175 ? -0.099 -8.625 12.836 1 80.88 175 HIS B N 1
ATOM 4012 C CA . HIS B 1 175 ? 0.194 -9.75 13.711 1 80.88 175 HIS B CA 1
ATOM 4013 C C . HIS B 1 175 ? -0.897 -10.812 13.625 1 80.88 175 HIS B C 1
ATOM 4015 O O . HIS B 1 175 ? -0.626 -12 13.812 1 80.88 175 HIS B O 1
ATOM 4021 N N . ASN B 1 176 ? -2.037 -10.359 13.344 1 78.88 176 ASN B N 1
ATOM 4022 C CA . ASN B 1 176 ? -3.154 -11.297 13.25 1 78.88 176 ASN B CA 1
ATOM 4023 C C . ASN B 1 176 ? -3.389 -11.742 11.812 1 78.88 176 ASN B C 1
ATOM 4025 O O . ASN B 1 176 ? -4.41 -12.367 11.508 1 78.88 176 ASN B O 1
ATOM 4029 N N . GLY B 1 177 ? -2.502 -11.406 10.93 1 81.38 177 GLY B N 1
ATOM 4030 C CA . GLY B 1 177 ? -2.52 -11.93 9.57 1 81.38 177 GLY B CA 1
ATOM 4031 C C . GLY B 1 177 ? -3.293 -11.062 8.602 1 81.38 177 GLY B C 1
ATOM 4032 O O . GLY B 1 177 ? -3.5 -11.438 7.449 1 81.38 177 GLY B O 1
ATOM 4033 N N . TRP B 1 178 ? -3.689 -9.859 9.039 1 83.44 178 TRP B N 1
ATOM 4034 C CA . TRP B 1 178 ? -4.461 -8.977 8.18 1 83.44 178 TRP B CA 1
ATOM 4035 C C . TRP B 1 178 ? -3.611 -7.805 7.699 1 83.44 178 TRP B C 1
ATOM 4037 O O . TRP B 1 178 ? -2.611 -7.453 8.336 1 83.44 178 TRP B O 1
ATOM 4047 N N . GLY B 1 179 ? -4.047 -7.242 6.555 1 86.44 179 GLY B N 1
ATOM 4048 C CA . GLY B 1 179 ? -3.348 -6.062 6.066 1 86.44 179 GLY B CA 1
ATOM 4049 C C . GLY B 1 179 ? -3.303 -4.934 7.074 1 86.44 179 GLY B C 1
ATOM 4050 O O . GLY B 1 179 ? -4.293 -4.664 7.762 1 86.44 179 GLY B O 1
ATOM 4051 N N . PRO B 1 180 ? -2.195 -4.281 7.195 1 87.31 180 PRO B N 1
ATOM 4052 C CA . PRO B 1 180 ? -2.037 -3.242 8.219 1 87.31 180 PRO B CA 1
ATOM 4053 C C . PRO B 1 180 ? -2.615 -1.896 7.785 1 87.31 180 PRO B C 1
ATOM 4055 O O . PRO B 1 180 ? -2.547 -0.92 8.539 1 87.31 180 PRO B O 1
ATOM 4058 N N . TYR B 1 181 ? -3.266 -1.819 6.691 1 82.12 181 TYR B N 1
ATOM 4059 C CA . TYR B 1 181 ? -3.699 -0.563 6.09 1 82.12 181 TYR B CA 1
ATOM 4060 C C . TYR B 1 181 ? -4.836 0.062 6.891 1 82.12 181 TYR B C 1
ATOM 4062 O O . TYR B 1 181 ? -5.727 -0.644 7.371 1 82.12 181 TYR B O 1
ATOM 4070 N N . ALA B 1 182 ? -4.742 1.372 7.074 1 72.69 182 ALA B N 1
ATOM 4071 C CA . ALA B 1 182 ? -5.828 2.107 7.719 1 72.69 182 ALA B CA 1
ATOM 4072 C C . ALA B 1 182 ? -7.066 2.148 6.828 1 72.69 182 ALA B C 1
ATOM 4074 O O . ALA B 1 182 ? -8.195 2.031 7.316 1 72.69 182 ALA B O 1
ATOM 4075 N N . TYR B 1 183 ? -6.816 2.4 5.578 1 69.56 183 TYR B N 1
ATOM 4076 C CA . TYR B 1 183 ? -7.902 2.471 4.609 1 69.56 183 TYR B CA 1
ATOM 4077 C C . TYR B 1 183 ? -7.641 1.546 3.428 1 69.56 183 TYR B C 1
ATOM 4079 O O . TYR B 1 183 ? -6.504 1.425 2.969 1 69.56 183 TYR B O 1
ATOM 4087 N N . SER B 1 184 ? -8.734 0.82 3.184 1 61.22 184 SER B N 1
ATOM 4088 C CA . SER B 1 184 ? -8.594 -0.091 2.051 1 61.22 184 SER B CA 1
ATOM 4089 C C . SER B 1 184 ? -8.469 0.675 0.739 1 61.22 184 SER B C 1
ATOM 4091 O O . SER B 1 184 ? -9.141 1.69 0.539 1 61.22 184 SER B O 1
ATOM 4093 N N . LYS B 1 185 ? -7.48 0.235 0.001 1 62.47 185 LYS B N 1
ATOM 4094 C CA . LYS B 1 185 ? -7.289 0.811 -1.327 1 62.47 185 LYS B CA 1
ATOM 4095 C C . LYS B 1 185 ? -8.555 0.674 -2.17 1 62.47 185 LYS B C 1
ATOM 4097 O O . LYS B 1 185 ? -8.781 1.467 -3.088 1 62.47 185 LYS B O 1
ATOM 4102 N N . TYR B 1 186 ? -9.297 -0.305 -1.903 1 60.94 186 TYR B N 1
ATOM 4103 C CA . TYR B 1 186 ? -10.43 -0.571 -2.789 1 60.94 186 TYR B CA 1
ATOM 4104 C C . TYR B 1 186 ? -11.742 -0.178 -2.129 1 60.94 186 TYR B C 1
ATOM 4106 O O . TYR B 1 186 ? -12.805 -0.674 -2.508 1 60.94 186 TYR B O 1
ATOM 4114 N N . LEU B 1 187 ? -11.617 0.654 -1.12 1 53.44 187 LEU B N 1
ATOM 4115 C CA . LEU B 1 187 ? -12.852 1.141 -0.507 1 53.44 187 LEU B CA 1
ATOM 4116 C C . LEU B 1 187 ? -13.727 1.854 -1.533 1 53.44 187 LEU B C 1
ATOM 4118 O O . LEU B 1 187 ? -13.227 2.662 -2.322 1 53.44 187 LEU B O 1
ATOM 4122 N N . SER B 1 188 ? -14.609 1.058 -2.207 1 48 188 SER B N 1
ATOM 4123 C CA . SER B 1 188 ? -15.594 1.707 -3.062 1 48 188 SER B CA 1
ATOM 4124 C C . SER B 1 188 ? -16.453 2.697 -2.275 1 48 188 SER B C 1
ATOM 4126 O O . SER B 1 188 ? -16.812 2.434 -1.127 1 48 188 SER B O 1
ATOM 4128 N N . ASN B 1 189 ? -16.188 3.932 -2.467 1 45.91 189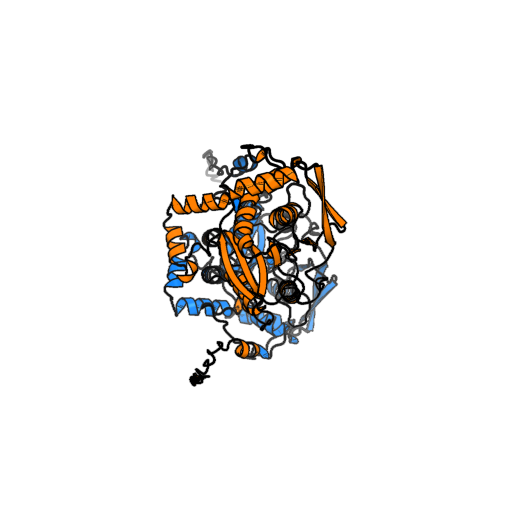 ASN B N 1
ATOM 4129 C CA . ASN B 1 189 ? -17.266 4.789 -1.977 1 45.91 189 ASN B CA 1
ATOM 4130 C C . ASN B 1 189 ? -18.641 4.195 -2.275 1 45.91 189 ASN B C 1
ATOM 4132 O O . ASN B 1 189 ? -18.812 3.471 -3.26 1 45.91 189 ASN B O 1
ATOM 4136 N N . GLU B 1 190 ? -19.391 3.896 -1.307 1 44.22 190 GLU B N 1
ATOM 4137 C CA . GLU B 1 190 ? -20.766 3.453 -1.485 1 44.22 190 GLU B CA 1
ATOM 4138 C C . GLU B 1 190 ? -21.312 3.871 -2.85 1 44.22 190 GLU B C 1
ATOM 4140 O O . GLU B 1 190 ? -22.125 3.162 -3.441 1 44.22 190 GLU B O 1
ATOM 4145 N N . ASP B 1 191 ? -21.062 5.062 -3.262 1 39.66 191 ASP B N 1
ATOM 4146 C CA . ASP B 1 191 ? -21.75 5.609 -4.434 1 39.66 191 ASP B CA 1
ATOM 4147 C C . ASP B 1 191 ? -21 5.25 -5.715 1 39.66 191 ASP B C 1
ATOM 4149 O O . ASP B 1 191 ? -21.359 5.719 -6.801 1 39.66 191 ASP B O 1
ATOM 4153 N N . GLY B 1 192 ? -20.062 4.324 -5.676 1 42.94 192 GLY B N 1
ATOM 4154 C CA . GLY B 1 192 ? -19.438 3.906 -6.918 1 42.94 192 GLY B CA 1
ATOM 4155 C C . GLY B 1 192 ? -18.312 4.824 -7.359 1 42.94 192 GLY B C 1
ATOM 4156 O O . GLY B 1 192 ? -17.734 4.641 -8.438 1 42.94 192 GLY B O 1
ATOM 4157 N N . THR B 1 193 ? -18.266 6.043 -6.891 1 41.78 193 THR B N 1
ATOM 4158 C CA . THR B 1 193 ? -17.312 7.039 -7.391 1 41.78 193 THR B CA 1
ATOM 4159 C C . THR B 1 193 ? -15.906 6.738 -6.895 1 41.78 193 THR B C 1
ATOM 4161 O O . THR B 1 193 ? -15.719 6.305 -5.758 1 41.78 193 THR B O 1
ATOM 4164 N N . GLY B 1 194 ? -15.141 6.074 -7.547 1 46.5 194 GLY B N 1
ATOM 4165 C CA . GLY B 1 194 ? -13.727 5.773 -7.391 1 46.5 194 GLY B CA 1
ATOM 4166 C C . GLY B 1 194 ? -13.117 6.402 -6.148 1 46.5 194 GLY B C 1
ATOM 4167 O O . GLY B 1 194 ? -13.273 7.602 -5.918 1 46.5 194 GLY B O 1
ATOM 4168 N N . SER B 1 195 ? -13.328 5.973 -4.941 1 48.97 195 SER B N 1
ATOM 4169 C CA . SER B 1 195 ? -12.883 6.492 -3.654 1 48.97 195 SER B CA 1
ATOM 4170 C C . SER B 1 195 ? -11.391 6.801 -3.672 1 48.97 195 SER B C 1
ATOM 4172 O O . SER B 1 195 ? -10.633 6.172 -4.41 1 48.97 195 SER B O 1
ATOM 4174 N N . ILE B 1 196 ? -11.125 8.062 -3.307 1 55.09 196 ILE B N 1
ATOM 4175 C CA . ILE B 1 196 ? -9.773 8.484 -2.961 1 55.09 196 ILE B CA 1
ATOM 4176 C C . ILE B 1 196 ? -9.133 7.449 -2.035 1 55.09 196 ILE B C 1
ATOM 4178 O O . ILE B 1 196 ? -9.648 7.18 -0.948 1 55.09 196 ILE B O 1
ATOM 4182 N N . THR B 1 197 ? -8.445 6.516 -2.555 1 68.75 197 THR B N 1
ATOM 4183 C CA . THR B 1 197 ? -7.801 5.48 -1.749 1 68.75 197 THR B CA 1
ATOM 4184 C C . THR B 1 197 ? -6.352 5.859 -1.444 1 68.75 197 THR B C 1
ATOM 4186 O O . THR B 1 197 ? -5.793 6.758 -2.074 1 68.75 197 THR B O 1
ATOM 4189 N N . HIS B 1 198 ? -6.004 5.453 -0.244 1 81.25 198 HIS B N 1
ATOM 4190 C CA . HIS B 1 198 ? -4.594 5.613 0.095 1 81.25 198 HIS B CA 1
ATOM 4191 C C . HIS B 1 198 ? -3.703 4.875 -0.899 1 81.25 198 HIS B C 1
ATOM 4193 O O . HIS B 1 198 ? -3.893 3.682 -1.145 1 81.25 198 HIS B O 1
ATOM 4199 N N . VAL B 1 199 ? -2.914 5.652 -1.511 1 79.69 199 VAL B N 1
ATOM 4200 C CA . VAL B 1 199 ? -1.95 5.082 -2.447 1 79.69 199 VAL B CA 1
ATOM 4201 C C . VAL B 1 199 ? -0.837 4.379 -1.676 1 79.69 199 VAL B C 1
ATOM 4203 O O . VAL B 1 199 ? -0.452 3.256 -2.018 1 79.69 199 VAL B O 1
ATOM 4206 N N . ARG B 1 200 ? -0.39 4.992 -0.706 1 85.06 200 ARG B N 1
ATOM 4207 C CA . ARG B 1 200 ? 0.608 4.418 0.192 1 85.06 200 ARG B CA 1
ATOM 4208 C C . ARG B 1 200 ? 0.469 4.988 1.6 1 85.06 200 ARG B C 1
ATOM 4210 O O . ARG B 1 200 ? 0.257 6.191 1.771 1 85.06 200 ARG B O 1
ATOM 4217 N N . GLU B 1 201 ? 0.541 4.168 2.51 1 89.5 201 GLU B N 1
ATOM 4218 C CA . GLU B 1 201 ? 0.609 4.613 3.898 1 89.5 201 GLU B CA 1
ATOM 4219 C C . GLU B 1 201 ? 2.031 4.508 4.441 1 89.5 201 GLU B C 1
ATOM 4221 O O . GLU B 1 201 ? 2.832 3.711 3.951 1 89.5 201 GLU B O 1
ATOM 4226 N N . TYR B 1 202 ? 2.316 5.352 5.445 1 90.44 202 TYR B N 1
ATOM 4227 C CA . TYR B 1 202 ? 3.684 5.512 5.93 1 90.44 202 TYR B CA 1
ATOM 4228 C C . TYR B 1 202 ? 3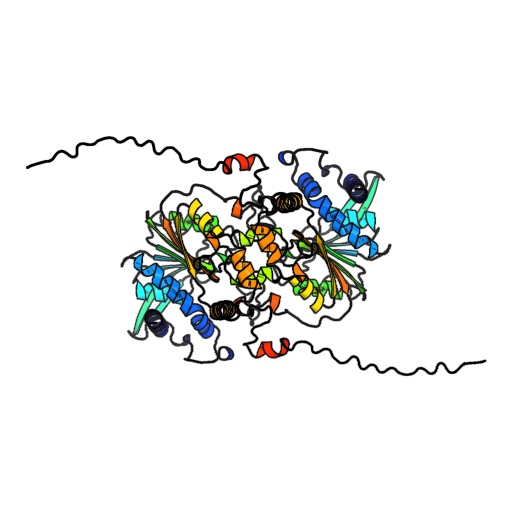.762 5.277 7.434 1 90.44 202 TYR B C 1
ATOM 4230 O O . TYR B 1 202 ? 2.803 5.543 8.156 1 90.44 202 TYR B O 1
ATOM 4238 N N . THR B 1 203 ? 4.934 4.742 7.84 1 89.94 203 THR B N 1
ATOM 4239 C CA . THR B 1 203 ? 5.199 4.672 9.273 1 89.94 203 THR B CA 1
ATOM 4240 C C . THR B 1 203 ? 5.777 5.988 9.781 1 89.94 203 THR B C 1
ATOM 4242 O O . THR B 1 203 ? 6.305 6.785 9 1 89.94 203 THR B O 1
ATOM 4245 N N . TRP B 1 204 ? 5.609 6.164 11.078 1 89 204 TRP B N 1
ATOM 4246 C CA . TRP B 1 204 ? 6.191 7.344 11.703 1 89 204 TRP B CA 1
ATOM 4247 C C . TRP B 1 204 ? 7.684 7.438 11.406 1 89 204 TRP B C 1
ATOM 4249 O O . TRP B 1 204 ? 8.219 8.531 11.203 1 89 204 TRP B O 1
ATOM 4259 N N . ARG B 1 205 ? 8.406 6.359 11.367 1 86.94 205 ARG B N 1
ATOM 4260 C CA . ARG B 1 205 ? 9.844 6.352 11.141 1 86.94 205 ARG B CA 1
ATOM 4261 C C . ARG B 1 205 ? 10.172 6.781 9.719 1 86.94 205 ARG B C 1
ATOM 4263 O O . ARG B 1 205 ? 11.148 7.496 9.484 1 86.94 205 ARG B O 1
ATOM 4270 N N . GLU B 1 206 ? 9.43 6.273 8.82 1 87.38 206 GLU B N 1
ATOM 4271 C CA . GLU B 1 206 ? 9.609 6.699 7.438 1 87.38 206 GLU B CA 1
ATOM 4272 C C . GLU B 1 206 ? 9.414 8.203 7.293 1 87.38 206 GLU B C 1
ATOM 4274 O O . GLU B 1 206 ? 10.172 8.875 6.59 1 87.38 206 GLU B O 1
ATOM 4279 N N . LEU B 1 207 ? 8.383 8.703 7.938 1 91.75 207 LEU B N 1
ATOM 4280 C CA . LEU B 1 207 ? 8.078 10.125 7.875 1 91.75 207 LEU B CA 1
ATOM 4281 C C . LEU B 1 207 ? 9.219 10.953 8.461 1 91.75 207 LEU B C 1
ATOM 4283 O O . LEU B 1 207 ? 9.625 11.961 7.879 1 91.75 207 LEU B O 1
ATOM 4287 N N . GLU B 1 208 ? 9.664 10.547 9.602 1 89.56 208 GLU B N 1
ATOM 4288 C CA . GLU B 1 208 ? 10.789 11.25 10.211 1 89.56 208 GLU B CA 1
ATOM 4289 C C . GLU B 1 208 ? 12 11.258 9.281 1 89.56 208 GLU B C 1
ATOM 4291 O O . GLU B 1 208 ? 12.648 12.289 9.109 1 89.56 208 GLU B O 1
ATOM 4296 N N . ARG B 1 209 ? 12.242 10.125 8.711 1 85.94 209 ARG B N 1
ATOM 4297 C CA . ARG B 1 209 ? 13.398 10.008 7.828 1 85.94 209 ARG B CA 1
ATOM 4298 C C . ARG B 1 209 ? 13.242 10.898 6.602 1 85.94 209 ARG B C 1
ATOM 4300 O O . ARG B 1 209 ? 14.172 11.617 6.227 1 85.94 209 ARG B O 1
ATOM 4307 N N . PHE B 1 210 ? 12.07 10.93 5.969 1 88.31 210 PHE B N 1
ATOM 4308 C CA . PHE B 1 210 ? 11.773 11.789 4.828 1 88.31 210 PHE B CA 1
ATOM 4309 C C . PHE B 1 210 ? 12.047 13.25 5.164 1 88.31 210 PHE B C 1
ATOM 4311 O O . PHE B 1 210 ? 12.727 13.953 4.41 1 88.31 210 PHE B O 1
ATOM 4318 N N . LEU B 1 211 ? 11.484 13.625 6.242 1 93.88 211 LEU B N 1
ATOM 4319 C CA . LEU B 1 211 ? 11.547 15.039 6.609 1 93.88 211 LEU B CA 1
ATOM 4320 C C . LEU B 1 211 ? 12.977 15.438 6.977 1 93.88 211 LEU B C 1
ATOM 4322 O O . LEU B 1 211 ? 13.43 16.516 6.613 1 93.88 211 LEU B O 1
ATOM 4326 N N . GLU B 1 212 ? 13.695 14.508 7.672 1 91.88 212 GLU B N 1
ATOM 4327 C CA . GLU B 1 212 ? 15.078 14.797 8.047 1 91.88 212 GLU B CA 1
ATOM 4328 C C . GLU B 1 212 ? 15.945 15.016 6.816 1 91.88 212 GLU B C 1
ATOM 4330 O O . GLU B 1 212 ? 16.656 16.016 6.727 1 91.88 212 GLU B O 1
ATOM 4335 N N . VAL B 1 213 ? 15.836 14.133 5.922 1 89.06 213 VAL B N 1
ATOM 4336 C CA . VAL B 1 213 ? 16.719 14.219 4.758 1 89.06 213 VAL B CA 1
ATOM 4337 C C . VAL B 1 213 ? 16.297 15.391 3.873 1 89.06 213 VAL B C 1
ATOM 4339 O O . VAL B 1 213 ? 17.094 15.906 3.096 1 89.06 213 VAL B O 1
ATOM 4342 N N . ALA B 1 214 ? 15.07 15.828 3.967 1 94.06 214 ALA B N 1
ATOM 4343 C CA . ALA B 1 214 ? 14.555 16.953 3.193 1 94.06 214 ALA B CA 1
ATOM 4344 C C . ALA B 1 214 ? 14.93 18.281 3.848 1 94.06 214 ALA B C 1
ATOM 4346 O O . ALA B 1 214 ? 14.617 19.359 3.318 1 94.06 214 ALA B O 1
ATOM 4347 N N . GLY B 1 215 ? 15.586 18.234 5.012 1 95.69 215 GLY B N 1
ATOM 4348 C CA . GLY B 1 215 ? 16.109 19.453 5.617 1 95.69 215 GLY B CA 1
ATOM 4349 C C . GLY B 1 215 ? 15.258 19.953 6.77 1 95.69 215 GLY B C 1
ATOM 4350 O O . GLY B 1 215 ? 15.445 21.078 7.238 1 95.69 215 GLY B O 1
ATOM 4351 N N . PHE B 1 216 ? 14.32 19.156 7.184 1 96.88 216 PHE B N 1
ATOM 4352 C CA . PHE B 1 216 ? 13.477 19.531 8.312 1 96.88 216 PHE B CA 1
ATOM 4353 C C . PHE B 1 216 ? 13.992 18.906 9.602 1 96.88 216 PHE B C 1
ATOM 4355 O O . PHE B 1 216 ? 14.789 17.969 9.578 1 96.88 216 PHE B O 1
ATOM 4362 N N . ALA B 1 217 ? 13.625 19.516 10.727 1 94.38 217 ALA B N 1
ATOM 4363 C CA . ALA B 1 217 ? 13.734 18.938 12.07 1 94.38 217 ALA B CA 1
ATOM 4364 C C . ALA B 1 217 ? 12.359 18.562 12.609 1 94.38 217 ALA B C 1
ATOM 4366 O O . ALA B 1 217 ? 11.656 19.391 13.18 1 94.38 217 ALA B O 1
ATOM 4367 N N . PRO B 1 218 ? 11.992 17.281 12.445 1 91.62 218 PRO B N 1
ATOM 4368 C CA . PRO B 1 218 ? 10.633 16.875 12.805 1 91.62 218 PRO B CA 1
ATOM 4369 C C . PRO B 1 218 ? 10.484 16.562 14.289 1 91.62 218 PRO B C 1
ATOM 4371 O O . PRO B 1 218 ? 11.406 16.031 14.914 1 91.62 218 PRO B O 1
ATOM 4374 N N . THR B 1 219 ? 9.445 17.047 14.82 1 84.31 219 THR B N 1
ATOM 4375 C CA . THR B 1 219 ? 8.93 16.562 16.094 1 84.31 219 THR B CA 1
ATOM 4376 C C . THR B 1 219 ? 7.645 15.781 15.891 1 84.31 219 THR B C 1
ATOM 4378 O O . THR B 1 219 ? 6.688 16.281 15.297 1 84.31 219 THR B O 1
ATOM 4381 N N . LEU B 1 220 ? 7.742 14.555 16.391 1 79 220 LEU B N 1
ATOM 4382 C CA . LEU B 1 220 ? 6.648 13.625 16.141 1 79 220 LEU B CA 1
ATOM 4383 C C . LEU B 1 220 ? 5.656 13.633 17.297 1 79 220 LEU B C 1
ATOM 4385 O O . LEU B 1 220 ? 6.055 13.68 18.469 1 79 220 LEU B O 1
ATOM 4389 N N . ALA B 1 221 ? 4.43 13.727 16.922 1 73.12 221 ALA B N 1
ATOM 4390 C CA . ALA B 1 221 ? 3.336 13.445 17.859 1 73.12 221 ALA B CA 1
ATOM 4391 C C . ALA B 1 221 ? 2.287 12.547 17.203 1 73.12 221 ALA B C 1
ATOM 4393 O O . ALA B 1 221 ? 1.545 12.984 16.328 1 73.12 221 ALA B O 1
ATOM 4394 N N . CYS B 1 222 ? 2.352 11.281 17.609 1 74.62 222 CYS B N 1
ATOM 4395 C CA . CYS B 1 222 ? 1.295 10.398 17.125 1 74.62 222 CYS B CA 1
ATOM 4396 C C . CYS B 1 222 ? 0.113 10.375 18.078 1 74.62 222 CYS B C 1
ATOM 4398 O O . CYS B 1 222 ? 0.291 10.508 19.297 1 74.62 222 CYS B O 1
ATOM 4400 N N . PHE B 1 223 ? -1.035 10.359 17.516 1 69.5 223 PHE B N 1
ATOM 4401 C CA . PHE B 1 223 ? -2.24 10.281 18.344 1 69.5 223 PHE B CA 1
ATOM 4402 C C . PHE B 1 223 ? -3.301 9.43 17.656 1 69.5 223 PHE B C 1
ATOM 4404 O O . PHE B 1 223 ? -3.109 8.969 16.531 1 69.5 223 PHE B O 1
ATOM 4411 N N . SER B 1 224 ? -4.328 8.977 18.438 1 62.62 224 SER B N 1
ATOM 4412 C CA . SER B 1 224 ? -5.422 8.133 17.969 1 62.62 224 SER B CA 1
ATOM 4413 C C . SER B 1 224 ? -6.758 8.867 18.047 1 62.62 224 SER B C 1
ATOM 4415 O O . SER B 1 224 ? -7.48 8.734 19.031 1 62.62 224 SER B O 1
ATOM 4417 N N . PRO B 1 225 ? -7.023 9.547 16.984 1 57.75 225 PRO B N 1
ATOM 4418 C CA . PRO B 1 225 ? -8.188 10.43 17.078 1 57.75 225 PRO B CA 1
ATOM 4419 C C . PRO B 1 225 ? -9.5 9.711 16.75 1 57.75 225 PRO B C 1
ATOM 4421 O O . PRO B 1 225 ? -10.578 10.25 17 1 57.75 225 PRO B O 1
ATOM 4424 N N . TYR B 1 226 ? -9.359 8.531 16.281 1 62.53 226 TYR B N 1
ATOM 4425 C CA . TYR B 1 226 ? -10.57 7.926 15.742 1 62.53 226 TYR B CA 1
ATOM 4426 C C . TYR B 1 226 ? -11.203 6.98 16.75 1 62.53 226 TYR B C 1
ATOM 4428 O O . TYR B 1 226 ? -10.5 6.352 17.562 1 62.53 226 TYR B O 1
ATOM 4436 N N . PRO B 1 227 ? -12.508 7.066 16.797 1 52.38 227 PRO B N 1
ATOM 4437 C CA . PRO B 1 227 ? -13.203 6.211 17.766 1 52.38 227 PRO B CA 1
ATOM 4438 C C . PRO B 1 227 ? -12.703 4.773 17.75 1 52.38 227 PRO B C 1
ATOM 4440 O O . PRO B 1 227 ? -12.586 4.145 18.812 1 52.38 227 PRO B O 1
ATOM 4443 N N . GLY B 1 228 ? -12.398 4.309 16.578 1 54.16 228 GLY B N 1
ATOM 4444 C CA . GLY B 1 228 ? -11.891 2.949 16.516 1 54.16 228 GLY B CA 1
ATOM 4445 C C . GLY B 1 228 ? -10.57 2.773 17.25 1 54.16 228 GLY B C 1
ATOM 4446 O O . GLY B 1 228 ? -10.273 1.688 17.75 1 54.16 228 GLY B O 1
ATOM 4447 N N . ASP B 1 229 ? -9.93 3.904 17.344 1 59.03 229 ASP B N 1
ATOM 4448 C CA . ASP B 1 229 ? -8.656 3.875 18.062 1 59.03 229 ASP B CA 1
ATOM 4449 C C . ASP B 1 229 ? -8.875 3.656 19.562 1 59.03 229 ASP B C 1
ATOM 4451 O O . ASP B 1 229 ? -8.148 2.887 20.188 1 59.03 229 ASP B O 1
ATOM 4455 N N . LYS B 1 230 ? -9.805 4.52 20 1 52.78 230 LYS B N 1
ATOM 4456 C CA . LYS B 1 230 ? -10.133 4.359 21.422 1 52.78 230 LYS B CA 1
ATOM 4457 C C . LYS B 1 230 ? -10.539 2.924 21.734 1 52.78 230 LYS B C 1
ATOM 4459 O O . LYS B 1 230 ? -10.102 2.355 22.734 1 52.78 230 LYS B O 1
ATOM 4464 N N . GLU B 1 231 ? -11.398 2.457 20.859 1 48.34 231 GLU B N 1
ATOM 4465 C CA . GLU B 1 231 ? -11.859 1.088 21.062 1 48.34 231 GLU B CA 1
ATOM 4466 C C . GLU B 1 231 ? -10.695 0.102 21.047 1 48.34 231 GLU B C 1
ATOM 4468 O O . GLU B 1 231 ? -10.648 -0.827 21.859 1 48.34 231 GLU B O 1
ATOM 4473 N N . PHE B 1 232 ? -9.883 0.385 20.172 1 50.28 232 PHE B N 1
ATOM 4474 C CA . PHE B 1 232 ? -8.672 -0.434 20.141 1 50.28 232 PHE B CA 1
ATOM 4475 C C . PHE B 1 232 ? -7.902 -0.306 21.453 1 50.28 232 PHE B C 1
ATOM 4477 O O . PHE B 1 232 ? -7.516 -1.312 22.047 1 50.28 232 PHE B O 1
ATOM 4484 N N . TRP B 1 233 ? -7.785 0.971 21.859 1 50.91 233 TRP B N 1
ATOM 4485 C CA . TRP B 1 233 ? -7 1.208 23.062 1 50.91 233 TRP B CA 1
ATOM 4486 C C . TRP B 1 233 ? -7.711 0.649 24.297 1 50.91 233 TRP B C 1
ATOM 4488 O O . TRP B 1 233 ? -7.066 0.104 25.188 1 50.91 233 TRP B O 1
ATOM 4498 N N . ASP B 1 234 ? -8.992 0.869 24.219 1 50.5 234 ASP B N 1
ATOM 4499 C CA . ASP B 1 234 ? -9.766 0.293 25.312 1 50.5 234 ASP B CA 1
ATOM 4500 C C . ASP B 1 234 ? -9.664 -1.23 25.312 1 50.5 234 ASP B C 1
ATOM 4502 O O . ASP B 1 234 ? -9.523 -1.847 26.375 1 50.5 234 ASP B O 1
ATOM 4506 N N . PHE B 1 235 ? -9.898 -1.691 24.172 1 44.88 235 PHE B N 1
ATOM 4507 C CA . PHE B 1 235 ? -9.758 -3.137 24.047 1 44.88 235 PHE B CA 1
ATOM 4508 C C . PHE B 1 235 ? -8.367 -3.59 24.469 1 44.88 235 PHE B C 1
ATOM 4510 O O . PHE B 1 235 ? -8.227 -4.559 25.219 1 44.88 235 PHE B O 1
ATOM 4517 N N . ALA B 1 236 ? -7.418 -2.893 23.938 1 47.91 236 ALA B N 1
ATOM 4518 C CA . ALA B 1 236 ? -6.043 -3.201 24.312 1 47.91 236 ALA B CA 1
ATOM 4519 C C . ALA B 1 236 ? -5.855 -3.078 25.828 1 47.91 236 ALA B C 1
ATOM 4521 O O . ALA B 1 236 ? -5.109 -3.852 26.438 1 47.91 236 ALA B O 1
ATOM 4522 N N . ALA B 1 237 ? -6.543 -2.051 26.344 1 47.97 237 ALA B N 1
ATOM 4523 C CA . ALA B 1 237 ? -6.441 -1.814 27.781 1 47.97 237 ALA B CA 1
ATOM 4524 C C . ALA B 1 237 ? -7.191 -2.887 28.562 1 47.97 237 ALA B C 1
ATOM 4526 O O . ALA B 1 237 ? -6.77 -3.27 29.672 1 47.97 237 ALA B O 1
ATOM 4527 N N . GLN B 1 238 ? -8.43 -3.039 28.203 1 44.38 238 GLN B N 1
ATOM 4528 C CA . GLN B 1 238 ? -9.273 -3.957 28.969 1 44.38 238 GLN B CA 1
ATOM 4529 C C . GLN B 1 238 ? -8.82 -5.402 28.781 1 44.38 238 GLN B C 1
ATOM 4531 O O . GLN B 1 238 ? -8.984 -6.23 29.672 1 44.38 238 GLN B O 1
ATOM 4536 N N . GLN B 1 239 ? -8.781 -5.785 27.688 1 40.72 239 GLN B N 1
ATOM 4537 C CA . GLN B 1 239 ? -8.359 -7.168 27.469 1 40.72 239 GLN B CA 1
ATOM 4538 C C . GLN B 1 239 ? -6.848 -7.258 27.281 1 40.72 239 GLN B C 1
ATOM 4540 O O . GLN B 1 239 ? -6.344 -7.078 26.172 1 40.72 239 GLN B O 1
ATOM 4545 N N . PRO B 1 240 ? -6.156 -6.91 28.188 1 46.06 240 PRO B N 1
ATOM 4546 C CA . PRO B 1 240 ? -4.699 -7.082 28.141 1 46.06 240 PRO B CA 1
ATOM 4547 C C . PRO B 1 240 ? -4.27 -8.242 27.25 1 46.06 240 PRO B C 1
ATOM 4549 O O . PRO B 1 240 ? -3.258 -8.891 27.531 1 46.06 240 PRO B O 1
ATOM 4552 N N . LYS B 1 241 ? -5.043 -8.664 26.25 1 51.03 241 LYS B N 1
ATOM 4553 C CA . LYS B 1 241 ? -4.738 -10.023 25.781 1 51.03 241 LYS B CA 1
ATOM 4554 C C . LYS B 1 241 ? -3.236 -10.211 25.594 1 51.03 241 LYS B C 1
ATOM 4556 O O . LYS B 1 241 ? -2.521 -9.266 25.266 1 51.03 241 LYS B O 1
ATOM 4561 N N . GLN B 1 242 ? -2.787 -11.109 26.406 1 57.81 242 GLN B N 1
ATOM 4562 C CA . GLN B 1 242 ? -1.421 -11.617 26.484 1 57.81 242 GLN B CA 1
ATOM 4563 C C . GLN B 1 242 ? -0.698 -11.43 25.141 1 57.81 242 GLN B C 1
ATOM 4565 O O . GLN B 1 242 ? 0.47 -11.039 25.125 1 57.81 242 GLN B O 1
ATOM 4570 N N . GLN B 1 243 ? -1.56 -11.414 24.172 1 61.16 243 GLN B N 1
ATOM 4571 C CA . GLN B 1 243 ? -0.919 -11.359 22.875 1 61.16 243 GLN B CA 1
ATOM 4572 C C . GLN B 1 243 ? -0.468 -9.938 22.531 1 61.16 243 GLN B C 1
ATOM 4574 O O . GLN B 1 243 ? 0.617 -9.742 21.984 1 61.16 243 GLN B O 1
ATOM 4579 N N . TYR B 1 244 ? -1.184 -8.953 22.969 1 66.62 244 TYR B N 1
ATOM 4580 C CA . TYR B 1 244 ? -0.81 -7.578 22.641 1 66.62 244 TYR B CA 1
ATOM 4581 C C . TYR B 1 244 ? 0.316 -7.086 23.547 1 66.62 244 TYR B C 1
ATOM 4583 O O . TYR B 1 244 ? 1.181 -6.324 23.109 1 66.62 244 TYR B O 1
ATOM 4591 N N . GLN B 1 245 ? 0.197 -7.566 24.734 1 69.25 245 GLN B N 1
ATOM 4592 C CA . GLN B 1 245 ? 1.322 -7.258 25.609 1 69.25 245 GLN B CA 1
ATOM 4593 C C . GLN B 1 245 ? 2.621 -7.844 25.062 1 69.25 245 GLN B C 1
ATOM 4595 O O . GLN B 1 245 ? 3.672 -7.203 25.125 1 69.25 245 GLN B O 1
ATOM 4600 N N . GLN B 1 246 ? 2.4 -9.008 24.578 1 72.38 246 GLN B N 1
ATOM 4601 C CA . GLN B 1 246 ? 3.576 -9.648 24 1 72.38 246 GLN B CA 1
ATOM 4602 C C . GLN B 1 246 ? 4.043 -8.914 22.75 1 72.38 246 GLN B C 1
ATOM 4604 O O . GLN B 1 246 ? 5.242 -8.773 22.516 1 72.38 246 GLN B O 1
ATOM 4609 N N . LEU B 1 247 ? 3.029 -8.438 22.062 1 75.81 247 LEU B N 1
ATOM 4610 C CA . LEU B 1 247 ? 3.371 -7.668 20.875 1 75.81 247 LEU B CA 1
ATOM 4611 C C . LEU B 1 247 ? 4.109 -6.387 21.25 1 75.81 247 LEU B C 1
ATOM 4613 O O . LEU B 1 247 ? 5.145 -6.066 20.656 1 75.81 247 LEU B O 1
ATOM 4617 N N . LEU B 1 248 ? 3.586 -5.719 22.219 1 74.25 248 LEU B N 1
ATOM 4618 C CA . LEU B 1 248 ? 4.211 -4.473 22.656 1 74.25 248 LEU B CA 1
ATOM 4619 C C . LEU B 1 248 ? 5.594 -4.738 23.25 1 74.25 248 LEU B C 1
ATOM 4621 O O . LEU B 1 248 ? 6.531 -3.973 23.016 1 74.25 248 LEU B O 1
ATOM 4625 N N . ALA B 1 249 ? 5.668 -5.848 23.938 1 72.81 249 ALA B N 1
ATOM 4626 C CA . ALA B 1 249 ? 6.934 -6.191 24.578 1 72.81 249 ALA B CA 1
ATOM 4627 C C . ALA B 1 249 ? 8 -6.539 23.531 1 72.81 249 ALA B C 1
ATOM 4629 O O . ALA B 1 249 ? 9.195 -6.414 23.797 1 72.81 249 ALA B O 1
ATOM 4630 N N . ALA B 1 250 ? 7.523 -6.918 22.438 1 73.56 250 ALA B N 1
ATOM 4631 C CA . ALA B 1 250 ? 8.453 -7.336 21.391 1 73.56 250 ALA B CA 1
ATOM 4632 C C . ALA B 1 250 ? 8.969 -6.137 20.609 1 73.56 250 ALA B C 1
ATOM 4634 O O . ALA B 1 250 ? 9.961 -6.238 19.875 1 73.56 250 ALA B O 1
ATOM 4635 N N . LEU B 1 251 ? 8.281 -5.016 20.812 1 74.56 251 LEU B N 1
ATOM 4636 C CA . LEU B 1 251 ? 8.727 -3.818 20.109 1 74.56 251 LEU B CA 1
ATOM 4637 C C . LEU B 1 251 ? 10.016 -3.279 20.719 1 74.56 251 LEU B C 1
ATOM 4639 O O . LEU B 1 251 ? 10.234 -3.393 21.922 1 74.56 251 LEU B O 1
ATOM 4643 N N . PRO B 1 252 ? 10.82 -2.73 19.781 1 68.88 252 PRO B N 1
ATOM 4644 C CA . PRO B 1 252 ? 11.938 -1.99 20.375 1 68.88 252 PRO B CA 1
ATOM 4645 C C . PRO B 1 252 ? 11.484 -0.931 21.375 1 68.88 252 PRO B C 1
ATOM 4647 O O . PRO B 1 252 ? 10.422 -0.321 21.203 1 68.88 252 PRO B O 1
ATOM 4650 N N . GLN B 1 253 ? 12.266 -0.79 22.406 1 65.12 253 GLN B N 1
ATOM 4651 C CA . GLN B 1 253 ? 11.914 0.099 23.5 1 65.12 253 GLN B CA 1
ATOM 4652 C C . GLN B 1 253 ? 11.578 1.499 23 1 65.12 253 GLN B C 1
ATOM 4654 O O . GLN B 1 253 ? 10.625 2.125 23.469 1 65.12 253 GLN B O 1
ATOM 4659 N N . GLN B 1 254 ? 12.305 1.942 22.016 1 64.38 254 GLN B N 1
ATOM 4660 C CA . GLN B 1 254 ? 12.117 3.293 21.484 1 64.38 254 GLN B CA 1
ATOM 4661 C C . GLN B 1 254 ? 10.789 3.426 20.75 1 64.38 254 GLN B C 1
ATOM 4663 O O . GLN B 1 254 ? 10.312 4.539 20.531 1 64.38 254 GLN B O 1
ATOM 4668 N N . HIS B 1 255 ? 10.242 2.232 20.484 1 68.69 255 HIS B N 1
ATOM 4669 C CA . HIS B 1 255 ? 9 2.238 19.719 1 68.69 255 HIS B CA 1
ATOM 4670 C C . HIS B 1 255 ? 7.785 2.115 20.625 1 68.69 255 HIS B C 1
ATOM 4672 O O . HIS B 1 255 ? 6.648 2.285 20.172 1 68.69 255 HIS B O 1
ATOM 4678 N N . GLN B 1 256 ? 8.117 1.88 21.828 1 63.62 256 GLN B N 1
ATOM 4679 C CA . GLN B 1 256 ? 7.047 1.541 22.766 1 63.62 256 GLN B CA 1
ATOM 4680 C C . GLN B 1 256 ? 6.406 2.797 23.344 1 63.62 256 GLN B C 1
ATOM 4682 O O . GLN B 1 256 ? 5.625 2.719 24.297 1 63.62 256 GLN B O 1
ATOM 4687 N N . THR B 1 257 ? 6.68 3.963 22.75 1 63.34 257 THR B N 1
ATOM 4688 C CA . THR B 1 257 ? 6.078 5.168 23.312 1 63.34 257 THR B CA 1
ATOM 4689 C C . THR B 1 257 ? 4.758 5.488 22.609 1 63.34 257 THR B C 1
ATOM 4691 O O . THR B 1 257 ? 4.602 5.23 21.422 1 63.34 257 THR B O 1
ATOM 4694 N N . LEU B 1 258 ? 3.844 5.871 23.438 1 60.56 258 LEU B N 1
ATOM 4695 C CA . LEU B 1 258 ? 2.506 6.215 22.969 1 60.56 258 LEU B CA 1
ATOM 4696 C C . LEU B 1 258 ? 2.574 7.227 21.828 1 60.56 258 LEU B C 1
ATOM 4698 O O . LEU B 1 258 ? 1.698 7.254 20.969 1 60.56 258 LEU B O 1
ATOM 4702 N N . ASP B 1 259 ? 3.66 7.93 21.828 1 67.19 259 ASP B N 1
ATOM 4703 C CA . ASP B 1 259 ? 3.771 8.984 20.828 1 67.19 259 ASP B CA 1
ATOM 4704 C C . ASP B 1 259 ? 4.07 8.406 19.453 1 67.19 259 ASP B C 1
ATOM 4706 O O . ASP B 1 259 ? 3.992 9.117 18.453 1 67.19 259 ASP B O 1
ATOM 4710 N N . ARG B 1 260 ? 4.195 7.117 19.438 1 78.69 260 ARG B N 1
ATOM 4711 C CA . ARG B 1 260 ? 4.512 6.539 18.141 1 78.69 260 ARG B CA 1
ATOM 4712 C C . ARG B 1 260 ? 3.445 5.535 17.719 1 78.69 260 ARG B C 1
ATOM 4714 O O . ARG B 1 260 ? 3.32 5.223 16.531 1 78.69 260 ARG B O 1
ATOM 4721 N N . LEU B 1 261 ? 2.666 5.133 18.672 1 78.88 261 LEU B N 1
ATOM 4722 C CA . LEU B 1 261 ? 1.782 4 18.422 1 78.88 261 LEU B CA 1
ATOM 4723 C C . LEU B 1 261 ? 0.385 4.473 18.031 1 78.88 261 LEU B C 1
ATOM 4725 O O . LEU B 1 261 ? -0.486 3.656 17.719 1 78.88 261 LEU B O 1
ATOM 4729 N N . GLY B 1 262 ? 0.178 5.777 18 1 80.56 262 GLY B N 1
ATOM 4730 C CA . GLY B 1 262 ? -1.111 6.285 17.562 1 80.56 262 GLY B CA 1
ATOM 4731 C C . GLY B 1 262 ? -1.404 5.98 16.094 1 80.56 262 GLY B C 1
ATOM 4732 O O . GLY B 1 262 ? -0.487 5.742 15.312 1 80.56 262 GLY B O 1
ATOM 4733 N N . SER B 1 263 ? -2.666 5.98 15.727 1 82.88 263 SER B N 1
ATOM 4734 C CA . SER B 1 263 ? -3.096 5.613 14.383 1 82.88 263 SER B CA 1
ATOM 4735 C C . SER B 1 263 ? -2.857 6.75 13.391 1 82.88 263 SER B C 1
ATOM 4737 O O . SER B 1 263 ? -2.926 6.547 12.18 1 82.88 263 SER B O 1
ATOM 4739 N N . THR B 1 264 ? -2.611 7.887 13.93 1 87.88 264 THR B N 1
ATOM 4740 C CA . THR B 1 264 ? -2.309 9.047 13.102 1 87.88 264 THR B CA 1
ATOM 4741 C C . THR B 1 264 ? -0.961 9.656 13.492 1 87.88 264 THR B C 1
ATOM 4743 O O . THR B 1 264 ? -0.673 9.836 14.672 1 87.88 264 THR B O 1
ATOM 4746 N N . ALA B 1 265 ? -0.159 9.828 12.508 1 90.94 265 ALA B N 1
ATOM 4747 C CA . ALA B 1 265 ? 1.104 10.531 12.719 1 90.94 265 ALA B CA 1
ATOM 4748 C C . ALA B 1 265 ? 0.955 12.023 12.453 1 90.94 265 ALA B C 1
ATOM 4750 O O . ALA B 1 265 ? 0.367 12.43 11.445 1 90.94 265 ALA B O 1
ATOM 4751 N N . PHE B 1 266 ? 1.297 12.797 13.43 1 91.12 266 PHE B N 1
ATOM 4752 C CA . PHE B 1 266 ? 1.381 14.25 13.273 1 91.12 266 PHE B CA 1
ATOM 4753 C C . PHE B 1 266 ? 2.801 14.742 13.523 1 91.12 266 PHE B C 1
ATOM 4755 O O . PHE B 1 266 ? 3.396 14.43 14.562 1 91.12 266 PHE B O 1
ATOM 4762 N N . LEU B 1 267 ? 3.355 15.453 12.578 1 93.75 267 LEU B N 1
ATOM 4763 C CA . LEU B 1 267 ? 4.723 15.953 12.688 1 93.75 267 LEU B CA 1
ATOM 4764 C C . LEU B 1 267 ? 4.762 17.469 12.531 1 93.75 267 LEU B C 1
ATOM 4766 O O . LEU B 1 267 ? 4.066 18.031 11.68 1 93.75 267 LEU B O 1
ATOM 4770 N N . ILE B 1 268 ? 5.398 18.094 13.422 1 94.56 268 ILE B N 1
ATOM 4771 C CA . ILE B 1 268 ? 5.816 19.484 13.297 1 94.56 268 ILE B CA 1
ATOM 4772 C C . ILE B 1 268 ? 7.273 19.547 12.852 1 94.56 268 ILE B C 1
ATOM 4774 O O . ILE B 1 268 ? 8.18 19.172 13.609 1 94.56 268 ILE B O 1
ATOM 4778 N N . ALA B 1 269 ? 7.457 20 11.633 1 96.75 269 ALA B N 1
ATOM 4779 C CA . ALA B 1 269 ? 8.781 19.922 11.031 1 96.75 269 ALA B CA 1
ATOM 4780 C C . ALA B 1 269 ? 9.305 21.312 10.672 1 96.75 269 ALA B C 1
ATOM 4782 O O . ALA B 1 269 ? 8.805 21.953 9.734 1 96.75 269 ALA B O 1
ATOM 4783 N N . ARG B 1 270 ? 10.305 21.75 11.359 1 96.75 270 ARG B N 1
ATOM 4784 C CA . ARG B 1 270 ? 10.891 23.062 11.117 1 96.75 270 ARG B CA 1
ATOM 4785 C C . ARG B 1 270 ? 11.992 22.984 10.07 1 96.75 270 ARG B C 1
ATOM 4787 O O . ARG B 1 270 ? 12.812 22.062 10.094 1 96.75 270 ARG B O 1
ATOM 4794 N N . LYS B 1 271 ? 11.883 23.891 9.172 1 97.56 271 LYS B N 1
ATOM 4795 C CA . LYS B 1 271 ? 12.969 24 8.195 1 97.56 271 LYS B CA 1
ATOM 4796 C C . LYS B 1 271 ? 14.258 24.469 8.852 1 97.56 271 LYS B C 1
ATOM 4798 O O . LYS B 1 271 ? 14.383 25.641 9.234 1 97.56 271 LYS B O 1
ATOM 4803 N N . MET B 1 272 ? 15.266 23.562 8.898 1 95.19 272 MET B N 1
ATOM 4804 C CA . MET B 1 272 ? 16.453 23.891 9.688 1 95.19 272 MET B CA 1
ATOM 4805 C C . MET B 1 272 ? 17.719 23.766 8.844 1 95.19 272 MET B C 1
ATOM 4807 O O . MET B 1 272 ? 18.75 24.328 9.18 1 95.19 272 MET B O 1
ATOM 4811 N N . ARG B 1 273 ? 17.719 22.984 7.793 1 94.12 273 ARG B N 1
ATOM 4812 C CA . ARG B 1 273 ? 18.891 22.75 6.965 1 94.12 273 ARG B CA 1
ATOM 4813 C C . ARG B 1 273 ? 18.5 22.531 5.504 1 94.12 273 ARG B C 1
ATOM 4815 O O . ARG B 1 273 ? 17.312 22.516 5.172 1 94.12 273 ARG B O 1
ATOM 4822 N N . ILE B 1 274 ? 19.516 22.516 4.723 1 93.88 274 ILE B N 1
ATOM 4823 C CA . ILE B 1 274 ? 19.281 22.188 3.32 1 93.88 274 ILE B CA 1
ATOM 4824 C C . ILE B 1 274 ? 19.078 20.688 3.156 1 93.88 274 ILE B C 1
ATOM 4826 O O . ILE B 1 274 ? 19.656 19.891 3.9 1 93.88 274 ILE B O 1
ATOM 4830 N N . PRO B 1 275 ? 18.188 20.328 2.221 1 92.44 275 PRO B N 1
ATOM 4831 C CA . PRO B 1 275 ? 18.094 18.891 1.931 1 92.44 275 PRO B CA 1
ATOM 4832 C C . PRO B 1 275 ? 19.469 18.266 1.659 1 92.44 275 PRO B C 1
ATOM 4834 O O . PRO B 1 275 ? 20.328 18.875 1.03 1 92.44 275 PRO B O 1
ATOM 4837 N N . TYR B 1 276 ? 19.641 17.078 2.148 1 86.5 276 TYR B N 1
ATOM 4838 C CA . TYR B 1 276 ? 21 16.547 2.018 1 86.5 276 TYR B CA 1
ATOM 4839 C C . TYR B 1 276 ? 20.984 15.156 1.401 1 86.5 276 TYR B C 1
ATOM 4841 O O . TYR B 1 276 ? 22.031 14.57 1.143 1 86.5 276 TYR B O 1
ATOM 4849 N N . GLU B 1 277 ? 19.922 14.539 1.199 1 79.19 277 GLU B N 1
ATOM 4850 C CA . GLU B 1 277 ? 19.781 13.25 0.53 1 79.19 277 GLU B CA 1
ATOM 4851 C C . GLU B 1 277 ? 18.453 13.172 -0.243 1 79.19 277 GLU B C 1
ATOM 4853 O O . GLU B 1 277 ? 17.406 13.578 0.265 1 79.19 277 GLU B O 1
ATOM 4858 N N . ARG B 1 278 ? 18.75 12.766 -1.512 1 77.38 278 ARG B N 1
ATOM 4859 C CA . ARG B 1 278 ? 17.547 12.492 -2.287 1 77.38 278 ARG B CA 1
ATOM 4860 C C . ARG B 1 278 ? 17.234 11 -2.303 1 77.38 278 ARG B C 1
ATOM 4862 O O . ARG B 1 278 ? 18.141 10.172 -2.363 1 77.38 278 ARG B O 1
ATOM 4869 N N . ARG B 1 279 ? 16.016 10.57 -2.064 1 73.31 279 ARG B N 1
ATOM 4870 C CA . ARG B 1 279 ? 15.531 9.195 -2.164 1 73.31 279 ARG B CA 1
ATOM 4871 C C . ARG B 1 279 ? 16.219 8.297 -1.142 1 73.31 279 ARG B C 1
ATOM 4873 O O . ARG B 1 279 ? 16.938 7.371 -1.51 1 73.31 279 ARG B O 1
ATOM 4880 N N . PRO B 1 280 ? 16.062 8.633 0.125 1 72.62 280 PRO B N 1
ATOM 4881 C CA . PRO B 1 280 ? 16.609 7.723 1.126 1 72.62 280 PRO B CA 1
ATOM 4882 C C . PRO B 1 280 ? 16.25 6.266 0.868 1 72.62 280 PRO B C 1
ATOM 4884 O O . PRO B 1 280 ? 15.086 5.965 0.57 1 72.62 280 PRO B O 1
ATOM 4887 N N . TRP B 1 281 ? 17.141 5.395 0.926 1 65.69 281 TRP B N 1
ATOM 4888 C CA . TRP B 1 281 ? 17 4.004 0.5 1 65.69 281 TRP B CA 1
ATOM 4889 C C . TRP B 1 281 ? 15.875 3.318 1.258 1 65.69 281 TRP B C 1
ATOM 4891 O O . TRP B 1 281 ? 15.203 2.428 0.721 1 65.69 281 TRP B O 1
ATOM 4901 N N . GLN B 1 282 ? 15.641 3.668 2.441 1 64.25 282 GLN B N 1
ATOM 4902 C CA . GLN B 1 282 ? 14.633 3.033 3.279 1 64.25 282 GLN B CA 1
ATOM 4903 C C . GLN B 1 282 ? 13.242 3.152 2.652 1 64.25 282 GLN B C 1
ATOM 4905 O O . GLN B 1 282 ? 12.367 2.332 2.92 1 64.25 282 GLN B O 1
ATOM 4910 N N . LEU B 1 283 ? 13.141 4.168 1.834 1 67.31 283 LEU B N 1
ATOM 4911 C CA . LEU B 1 283 ? 11.82 4.422 1.257 1 67.31 283 LEU B CA 1
ATOM 4912 C C . LEU B 1 283 ? 11.75 3.92 -0.181 1 67.31 283 LEU B C 1
ATOM 4914 O O . LEU B 1 283 ? 10.664 3.785 -0.745 1 67.31 283 LEU B O 1
ATOM 4918 N N . TYR B 1 284 ? 12.938 3.621 -0.701 1 67.44 284 TYR B N 1
ATOM 4919 C CA . TYR B 1 284 ? 12.977 3.357 -2.135 1 67.44 284 TYR B CA 1
ATOM 4920 C C . TYR B 1 284 ? 13.578 1.987 -2.422 1 67.44 284 TYR B C 1
ATOM 4922 O O . TYR B 1 284 ? 13.648 1.564 -3.578 1 67.44 284 TYR B O 1
ATOM 4930 N N . ALA B 1 285 ? 14.039 1.351 -1.34 1 59.12 285 ALA B N 1
ATOM 4931 C CA . ALA B 1 285 ? 14.727 0.08 -1.547 1 59.12 285 ALA B CA 1
ATOM 4932 C C . ALA B 1 285 ? 13.734 -1.075 -1.634 1 59.12 285 ALA B C 1
ATOM 4934 O O . ALA B 1 285 ? 12.617 -0.98 -1.12 1 59.12 285 ALA B O 1
ATOM 4935 N N . TYR B 1 286 ? 14.258 -2.051 -2.393 1 57.25 286 TYR B N 1
ATOM 4936 C CA . TYR B 1 286 ? 13.578 -3.342 -2.398 1 57.25 286 TYR B CA 1
ATOM 4937 C C . TYR B 1 286 ? 13.703 -4.027 -1.044 1 57.25 286 TYR B C 1
ATOM 4939 O O . TYR B 1 286 ? 14.703 -3.855 -0.341 1 57.25 286 TYR B O 1
ATOM 4947 N N . ALA B 1 287 ? 12.492 -4.508 -0.55 1 52 287 ALA B N 1
ATOM 4948 C CA . ALA B 1 287 ? 12.508 -5.25 0.707 1 52 287 ALA B CA 1
ATOM 4949 C C . ALA B 1 287 ? 13.75 -6.137 0.803 1 52 287 ALA B C 1
ATOM 4951 O O . ALA B 1 287 ? 14.305 -6.324 1.89 1 52 287 ALA B O 1
ATOM 4952 N N . THR B 1 288 ? 14.125 -6.66 -0.436 1 47.06 288 THR B N 1
ATOM 4953 C CA . THR B 1 288 ? 15.234 -7.605 -0.402 1 47.06 288 THR B CA 1
ATOM 4954 C C . THR B 1 288 ? 16.531 -6.902 -0.021 1 47.06 288 THR B C 1
ATOM 4956 O O . THR B 1 288 ? 17.531 -7.555 0.265 1 47.06 288 THR B O 1
ATOM 4959 N N . GLN B 1 289 ? 16.391 -5.598 -0.026 1 45.91 289 GLN B N 1
ATOM 4960 C CA . GLN B 1 289 ? 17.609 -4.844 0.257 1 45.91 289 GLN B CA 1
ATOM 4961 C C . GLN B 1 289 ? 17.688 -4.469 1.734 1 45.91 289 GLN B C 1
ATOM 4963 O O . GLN B 1 289 ? 18.625 -3.775 2.152 1 45.91 289 GLN B O 1
ATOM 4968 N N . PHE B 1 290 ? 16.656 -4.777 2.465 1 42.75 290 PHE B N 1
ATOM 4969 C CA . PHE B 1 290 ? 16.672 -4.414 3.877 1 42.75 290 PHE B CA 1
ATOM 4970 C C . PHE B 1 290 ? 17.469 -5.434 4.688 1 42.75 290 PHE B C 1
ATOM 4972 O O . PHE B 1 290 ? 17.328 -6.641 4.488 1 42.75 290 PHE B O 1
ATOM 4979 N N . GLU B 1 291 ? 18.547 -5.062 5.129 1 41.09 291 GLU B N 1
ATOM 4980 C CA . GLU B 1 291 ? 19.156 -5.863 6.195 1 41.09 291 GLU B CA 1
ATOM 4981 C C . GLU B 1 291 ? 18.234 -5.934 7.414 1 41.09 291 GLU B C 1
ATOM 4983 O O . GLU B 1 291 ? 17.609 -4.938 7.785 1 41.09 291 GLU B O 1
ATOM 4988 N N . PHE B 1 292 ? 17.766 -6.98 7.746 1 36.22 292 PHE B N 1
ATOM 4989 C CA . PHE B 1 292 ? 16.812 -7.199 8.828 1 36.22 292 PHE B CA 1
ATOM 4990 C C . PHE B 1 292 ? 17.125 -6.301 10.016 1 36.22 292 PHE B C 1
ATOM 4992 O O . PHE B 1 292 ? 16.234 -5.953 10.789 1 36.22 292 PHE B O 1
ATOM 4999 N N . GLY B 1 293 ? 18.344 -6.152 10.367 1 35.44 293 GLY B N 1
ATOM 5000 C CA . GLY B 1 293 ? 18.719 -5.402 11.555 1 35.44 293 GLY B CA 1
ATOM 5001 C C . GLY B 1 293 ? 18.578 -3.9 11.383 1 35.44 293 GLY B C 1
ATOM 5002 O O . GLY B 1 293 ? 19.188 -3.123 12.125 1 35.44 293 GLY B O 1
ATOM 5003 N N . GLY B 1 294 ? 17.656 -3.516 10.516 1 35.53 294 GLY B N 1
ATOM 5004 C CA . GLY B 1 294 ? 17.484 -2.09 10.281 1 35.53 294 GLY B CA 1
ATOM 5005 C C . GLY B 1 294 ? 18.453 -1.54 9.25 1 35.53 294 GLY B C 1
ATOM 5006 O O . GLY B 1 294 ? 18.391 -0.362 8.891 1 35.53 294 GLY B O 1
ATOM 5007 N N . TYR B 1 295 ? 19.625 -2.143 9.125 1 31.11 295 TYR B N 1
ATOM 5008 C CA . TYR B 1 295 ? 20.703 -1.559 8.328 1 31.11 295 TYR B CA 1
ATOM 5009 C C . TYR B 1 295 ? 20.703 -2.129 6.918 1 31.11 295 TYR B C 1
ATOM 5011 O O . TYR B 1 295 ? 20.281 -3.268 6.699 1 31.11 295 TYR B O 1
ATOM 5019 N N . PRO B 1 296 ? 20.797 -1.27 5.91 1 36.19 296 PRO B N 1
ATOM 5020 C CA . PRO B 1 296 ? 20.922 -1.659 4.508 1 36.19 296 PRO B CA 1
ATOM 5021 C C . PRO B 1 296 ? 21.891 -2.82 4.305 1 36.19 296 PRO B C 1
ATOM 5023 O O . PRO B 1 296 ? 22.938 -2.885 4.969 1 36.19 296 PRO B O 1
ATOM 5026 N N . VAL B 1 297 ? 21.609 -3.98 4.031 1 35.06 297 VAL B N 1
ATOM 5027 C CA . VAL B 1 297 ? 22.656 -4.828 3.447 1 35.06 297 VAL B CA 1
ATOM 5028 C C . VAL B 1 297 ? 23.188 -4.184 2.172 1 35.06 297 VAL B C 1
ATOM 5030 O O . VAL B 1 297 ? 22.453 -4.02 1.194 1 35.06 297 VAL B O 1
ATOM 5033 N N . CYS B 1 298 ? 24 -3.225 2.205 1 33.5 298 CYS B N 1
ATOM 5034 C CA . CYS B 1 298 ? 24.688 -2.48 1.154 1 33.5 298 CYS B CA 1
ATOM 5035 C C . CYS B 1 298 ? 25.312 -3.426 0.131 1 33.5 298 CYS B C 1
ATOM 5037 O O . CYS B 1 298 ? 26.5 -3.742 0.211 1 33.5 298 CYS B O 1
ATOM 5039 N N . ARG B 1 299 ? 24.812 -4.473 -0.136 1 34.97 299 ARG B N 1
ATOM 5040 C CA . ARG B 1 299 ? 25.688 -5.199 -1.061 1 34.97 299 ARG B CA 1
ATOM 5041 C C . ARG B 1 299 ? 25.906 -4.402 -2.34 1 34.97 299 ARG B C 1
ATOM 5043 O O . ARG B 1 299 ? 26.656 -4.832 -3.219 1 34.97 299 ARG B O 1
ATOM 5050 N N . HIS B 1 300 ? 24.953 -3.715 -2.824 1 32.19 300 HIS B N 1
ATOM 5051 C CA . HIS B 1 300 ? 25.406 -3.119 -4.078 1 32.19 300 HIS B CA 1
ATOM 5052 C C . HIS B 1 300 ? 26.391 -1.976 -3.822 1 32.19 300 HIS B C 1
ATOM 5054 O O . HIS B 1 300 ? 26.188 -1.178 -2.902 1 32.19 300 HIS B O 1
ATOM 5060 N N . LYS B 1 301 ? 27.547 -2.014 -4.18 1 34.06 301 LYS B N 1
ATOM 5061 C CA . LYS B 1 301 ? 28.625 -1.017 -4.152 1 34.06 301 LYS B CA 1
ATOM 5062 C C . LYS B 1 301 ? 28.047 0.397 -4.254 1 34.06 301 LYS B C 1
ATOM 5064 O O . LYS B 1 301 ? 28.594 1.332 -3.66 1 34.06 301 LYS B O 1
ATOM 5069 N N . ARG B 1 302 ? 27.156 0.603 -5.008 1 32.84 302 ARG B N 1
ATOM 5070 C CA . ARG B 1 302 ? 26.734 1.988 -5.184 1 32.84 302 ARG B CA 1
ATOM 5071 C C . ARG B 1 302 ? 26.141 2.545 -3.895 1 32.84 302 ARG B C 1
ATOM 5073 O O . ARG B 1 302 ? 26.062 3.762 -3.715 1 32.84 302 ARG B O 1
ATOM 5080 N N . HIS B 1 303 ? 25.641 1.627 -3.051 1 31.95 303 HIS B N 1
ATOM 5081 C CA . HIS B 1 303 ? 25 2.131 -1.844 1 31.95 303 HIS B CA 1
ATOM 5082 C C . HIS B 1 303 ? 25.938 2.062 -0.647 1 31.95 303 HIS B C 1
ATOM 5084 O O . HIS B 1 303 ? 25.562 2.424 0.469 1 31.95 303 HIS B O 1
ATOM 5090 N N . GLN B 1 304 ? 27 1.479 -0.668 1 31.28 304 GLN B N 1
ATOM 5091 C CA . GLN B 1 304 ? 28.047 1.534 0.354 1 31.28 304 GLN B CA 1
ATOM 5092 C C . GLN B 1 304 ? 28.375 2.977 0.721 1 31.28 304 GLN B C 1
ATOM 5094 O O . GLN B 1 304 ? 28.672 3.275 1.881 1 31.28 304 GLN B O 1
ATOM 5099 N N . GLN B 1 305 ? 28.484 3.836 -0.231 1 30.62 305 GLN B N 1
ATOM 5100 C CA . GLN B 1 305 ? 28.844 5.203 0.145 1 30.62 305 GLN B CA 1
ATOM 5101 C C . GLN B 1 305 ? 27.75 5.832 1.008 1 30.62 305 GLN B C 1
ATOM 5103 O O . GLN B 1 305 ? 28.016 6.73 1.805 1 30.62 305 GLN B O 1
ATOM 5108 N N . LEU B 1 306 ? 26.609 5.414 0.74 1 30.41 306 LEU B N 1
ATOM 5109 C CA . LEU B 1 306 ? 25.547 6.102 1.472 1 30.41 306 LEU B CA 1
ATOM 5110 C C . LEU B 1 306 ? 25.375 5.5 2.863 1 30.41 306 LEU B C 1
ATOM 5112 O O . LEU B 1 306 ? 24.656 6.062 3.697 1 30.41 306 LEU B O 1
ATOM 5116 N N . CYS B 1 307 ? 25.859 4.301 2.992 1 30.09 307 CYS B N 1
ATOM 5117 C CA . CYS B 1 307 ? 25.703 3.625 4.277 1 30.09 307 CYS B CA 1
ATOM 5118 C C . CYS B 1 307 ? 26.797 4.043 5.25 1 30.09 307 CYS B C 1
ATOM 5120 O O . CYS B 1 307 ? 26.984 3.406 6.289 1 30.09 307 CYS B O 1
ATOM 5122 N N . LYS B 1 308 ? 27.703 4.836 4.852 1 28.94 308 LYS B N 1
ATOM 5123 C CA . LYS B 1 308 ? 28.609 5.215 5.926 1 28.94 308 LYS B CA 1
ATOM 5124 C C . LYS B 1 308 ? 27.875 5.918 7.055 1 28.94 308 LYS B C 1
ATOM 5126 O O . LYS B 1 308 ? 27.109 6.863 6.816 1 28.94 308 LYS B O 1
ATOM 5131 N N . PRO B 1 309 ? 27.703 5.273 8.141 1 26.61 309 PRO B N 1
ATOM 5132 C CA . PRO B 1 309 ? 27.188 6.066 9.258 1 26.61 309 PRO B CA 1
ATOM 5133 C C . PRO B 1 309 ? 27.812 7.457 9.336 1 26.61 309 PRO B C 1
ATOM 5135 O O . PRO B 1 309 ? 28.984 7.629 9 1 26.61 309 PRO B O 1
ATOM 5138 N N . ALA B 1 310 ? 27.094 8.5 9.125 1 27.42 310 ALA B N 1
ATOM 5139 C CA . ALA B 1 310 ? 27.688 9.789 9.477 1 27.42 310 ALA B CA 1
ATOM 5140 C C . ALA B 1 310 ? 28.5 9.688 10.766 1 27.42 310 ALA B C 1
ATOM 5142 O O . ALA B 1 310 ? 27.938 9.406 11.828 1 27.42 310 ALA B O 1
ATOM 5143 N N . VAL B 1 311 ? 29.703 9.273 10.734 1 27.53 311 VAL B N 1
ATOM 5144 C CA . VAL B 1 311 ? 30.562 9.555 11.883 1 27.53 311 VAL B CA 1
ATOM 5145 C C . VAL B 1 311 ? 30.359 11 12.336 1 27.53 311 VAL B C 1
ATOM 5147 O O . VAL B 1 311 ? 30.172 11.891 11.508 1 27.53 311 VAL B O 1
ATOM 5150 N N . GLY B 1 312 ? 30 11.219 13.555 1 25.53 312 GLY B N 1
ATOM 5151 C CA . GLY B 1 312 ? 30.062 12.461 14.312 1 25.53 312 GLY B CA 1
ATOM 5152 C C . GLY B 1 312 ? 31.266 13.312 13.961 1 25.53 312 GLY B C 1
ATOM 5153 O O . GLY B 1 312 ? 32.406 12.852 14 1 25.53 312 GLY B O 1
ATOM 5154 N N . GLY B 1 313 ? 31.234 14.07 12.938 1 25.34 313 GLY B N 1
ATOM 5155 C CA . GLY B 1 313 ? 32.281 15.078 12.977 1 25.34 313 GLY B CA 1
ATOM 5156 C C . GLY B 1 313 ? 32.531 15.641 14.367 1 25.34 313 GLY B C 1
ATOM 5157 O O . GLY B 1 313 ? 31.594 15.703 15.18 1 25.34 313 GLY B O 1
ATOM 5158 N N . GLU B 1 314 ? 33.688 15.477 14.93 1 26.03 314 GLU B N 1
ATOM 5159 C CA . GLU B 1 314 ? 34.25 16.219 16.047 1 26.03 314 GLU B CA 1
ATOM 5160 C C . GLU B 1 314 ? 33.875 17.688 15.977 1 26.03 314 GLU B C 1
ATOM 5162 O O . GLU B 1 314 ? 34.188 18.359 14.992 1 26.03 314 GLU B O 1
ATOM 5167 N N . VAL B 1 315 ? 32.75 18.141 16.422 1 25.36 315 VAL B N 1
ATOM 5168 C CA . VAL B 1 315 ? 32.688 19.547 16.828 1 25.36 315 VAL B CA 1
ATOM 5169 C C . VAL B 1 315 ? 33.969 19.906 17.578 1 25.36 315 VAL B C 1
ATOM 5171 O O . VAL B 1 315 ? 34.281 19.312 18.609 1 25.36 315 VAL B O 1
ATOM 5174 N N . GLY B 1 316 ? 35.031 20.219 16.828 1 24 316 GLY B N 1
ATOM 5175 C CA . GLY B 1 316 ? 36.156 20.922 17.406 1 24 316 GLY B CA 1
ATOM 5176 C C . GLY B 1 316 ? 35.719 22 18.391 1 24 316 GLY B C 1
ATOM 5177 O O . GLY B 1 316 ? 34.844 22.812 18.094 1 24 316 GLY B O 1
ATOM 5178 N N . SER B 1 317 ? 35.781 21.703 19.703 1 23.73 317 SER B N 1
ATOM 5179 C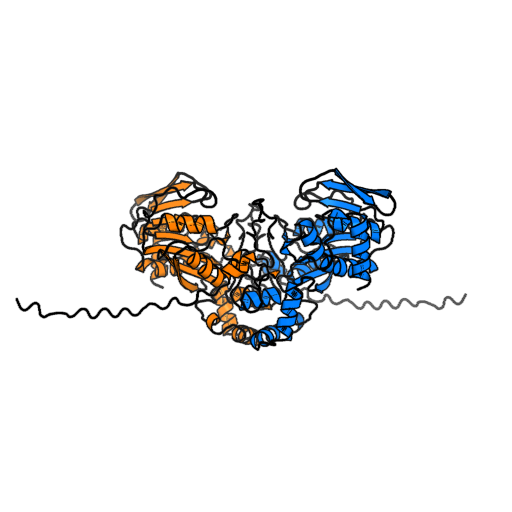 CA . SER B 1 317 ? 35.75 22.578 20.859 1 23.73 317 SER B CA 1
ATOM 5180 C C . SER B 1 317 ? 36.656 23.781 20.672 1 23.73 317 SER B C 1
ATOM 5182 O O . SER B 1 317 ? 37.781 23.828 21.219 1 23.73 317 SER B O 1
ATOM 5184 N N . GLU B 1 318 ? 36.812 24.422 19.453 1 22.86 318 GLU B N 1
ATOM 5185 C CA . GLU B 1 318 ? 37.594 25.625 19.672 1 22.86 318 GLU B CA 1
ATOM 5186 C C . GLU B 1 318 ? 36.938 26.547 20.672 1 22.86 318 GLU B C 1
ATOM 5188 O O . GLU B 1 318 ? 35.844 27.094 20.391 1 22.86 318 GLU B O 1
ATOM 5193 N N . ALA B 1 319 ? 37.062 26.141 22 1 25.16 319 ALA B N 1
ATOM 5194 C CA . ALA B 1 319 ? 37.031 27.062 23.141 1 25.16 319 ALA B CA 1
ATOM 5195 C C . ALA B 1 319 ? 37.906 28.297 22.875 1 25.16 319 ALA B C 1
ATOM 5197 O O . ALA B 1 319 ? 39.125 28.203 22.922 1 25.16 319 ALA B O 1
ATOM 5198 N N . GLY B 1 320 ? 37.688 29.016 21.75 1 21.97 320 GLY B N 1
ATOM 5199 C CA . GLY B 1 320 ? 38.25 30.344 21.828 1 21.97 320 GLY B CA 1
ATOM 5200 C C . GLY B 1 320 ? 37.844 31.109 23.078 1 21.97 320 GLY B C 1
ATOM 5201 O O . GLY B 1 320 ? 36.656 31.062 23.469 1 21.97 320 GLY B O 1
ATOM 5202 N N . GLY B 1 321 ? 38.781 31.188 24.141 1 21.69 321 GLY B N 1
ATOM 5203 C CA . GLY B 1 321 ? 39.031 32.062 25.266 1 21.69 321 GLY B CA 1
ATOM 5204 C C . GLY B 1 321 ? 38.812 33.531 24.938 1 21.69 321 GLY B C 1
ATOM 5205 O O . GLY B 1 321 ? 39.562 34.125 24.156 1 21.69 321 GLY B O 1
ATOM 5206 N N . SER B 1 322 ? 37.562 33.938 24.484 1 20.45 322 SER B N 1
ATOM 5207 C CA . SER B 1 322 ? 37.375 35.375 24.672 1 20.45 322 SER B CA 1
ATOM 5208 C C . SER B 1 322 ? 37.625 35.781 26.125 1 20.45 322 SER B C 1
ATOM 5210 O O . SER B 1 322 ? 37.094 35.188 27.047 1 20.45 322 SER B O 1
ATOM 5212 N N . SER B 1 323 ? 38.938 36.219 26.359 1 20.56 323 SER B N 1
ATOM 5213 C CA . SER B 1 323 ? 39.375 37.25 27.297 1 20.56 323 SER B CA 1
ATOM 5214 C C . SER B 1 323 ? 38.469 38.469 27.203 1 20.56 323 SER B C 1
ATOM 5216 O O . SER B 1 323 ? 38.281 39.031 26.109 1 20.56 323 SER B O 1
ATOM 5218 N N . ILE B 1 324 ? 37.25 38.469 27.859 1 19.34 324 ILE B N 1
ATOM 5219 C CA . ILE B 1 324 ? 36.688 39.688 28.406 1 19.34 324 ILE B CA 1
ATOM 5220 C C . ILE B 1 324 ? 37.781 40.469 29.141 1 19.34 324 ILE B C 1
ATOM 5222 O O . ILE B 1 324 ? 38.25 40.031 30.203 1 19.34 324 ILE B O 1
ATOM 5226 N N . ARG B 1 325 ? 38.812 40.969 28.422 1 21.97 325 ARG B N 1
ATOM 5227 C CA . ARG B 1 325 ? 39.438 42.219 28.859 1 21.97 325 ARG B CA 1
ATOM 5228 C C . ARG B 1 325 ? 38.375 43.25 29.188 1 21.97 325 ARG B C 1
ATOM 5230 O O . ARG B 1 325 ? 37.312 43.312 28.547 1 21.97 325 ARG B O 1
ATOM 5237 N N . SER B 1 326 ? 38.344 43.688 30.516 1 22.17 326 SER B N 1
ATOM 5238 C CA . SER B 1 326 ? 37.719 44.719 31.344 1 22.17 326 SER B CA 1
ATOM 5239 C C . SER B 1 326 ? 37.562 46.031 30.578 1 22.17 326 SER B C 1
ATOM 5241 O O . SER B 1 326 ? 38.562 46.625 30.156 1 22.17 326 SER B O 1
ATOM 5243 N N . VAL B 1 327 ? 37.031 46.031 29.375 1 21.47 327 VAL B N 1
ATOM 5244 C CA . VAL B 1 327 ? 36.938 47.469 29.016 1 21.47 327 VAL B CA 1
ATOM 5245 C C . VAL B 1 327 ? 36.25 48.25 30.125 1 21.47 327 VAL B C 1
ATOM 5247 O O . VAL B 1 327 ? 35.062 48 30.406 1 21.47 327 VAL B O 1
ATOM 5250 N N . ARG B 1 328 ? 37.125 48.5 31.297 1 22.11 328 ARG B N 1
ATOM 5251 C CA . ARG B 1 328 ? 37.188 49.656 32.219 1 22.11 328 ARG B CA 1
ATOM 5252 C C . ARG B 1 328 ? 37.031 50.969 31.453 1 22.11 328 ARG B C 1
ATOM 5254 O O . ARG B 1 328 ? 36.75 52 32.062 1 22.11 328 ARG B O 1
ATOM 5261 N N . ASN B 1 329 ? 36.75 51.344 30.219 1 21.36 329 ASN B N 1
ATOM 5262 C CA . ASN B 1 329 ? 36.438 52.781 30.406 1 21.36 329 ASN B CA 1
ATOM 5263 C C . ASN B 1 329 ? 35 52.938 30.922 1 21.36 329 ASN B C 1
ATOM 5265 O O . ASN B 1 329 ? 34.094 52.219 30.516 1 21.36 329 ASN B O 1
#

Sequence (658 aa):
MQYYAKLESILSRYFPAEMPPKNAPPAQLSNKQRYIRTHLPRFAHTLLRAQPHIKPGSRIVALGEKGHVPALLHALFQPSLLKVTTMEYPGALVLNDTLTNSSVSIQQLQHNAEMEPLPFQSGSIDAVFFLEVLEHLQKDPFFAILEMHRVLKPNGTLFLSTPNLGGFSALARLHNGWGPYAYSKYLSNEDGTGSITHVREYTWRELERFLEVAGFAPTLACFSPYPGDKEFWDFAAQQPKQQYQQLLAALPQQHQTLDRLGSTAFLIARKMRIPYERRPWQLYAYATQFEFGGYPVCRHKRHQQLCKPAVGGEVGSEAGGSSIRSVRNMQYYAKLESILSRYFPAEMPPKNAPPAQLSNKQRYIRTHLPRFAHTLLRAQPHIKPGSRIVALGEKGHVPALLHALFQPSLLKVTTMEYPGALVLNDTLTNSSVSIQQLQHNAEMEPLPFQSGSIDAVFFLEVLEHLQKDPFFAILEMHRVLKPNGTLFLSTPNLGGFSALARLHNGWGPYAYSKYLSNEDGTGSITHVREYTWRELERFLEVAGFAPTLACFSPYPGDKEFWDFAAQQPKQQYQQLLAALPQQHQTLDRLGSTAFLIARKMRIPYERRPWQLYAYATQFEFGGYPVCRHKRHQQLCKPAVGGEVGSEAGGSSIRSVRN

pLDDT: mean 71.77, std 21.49, range [19.34, 97.62]

Solvent-accessible surface area (backbone atoms only — not comparable to full-atom values): 35209 Å² total; per-residue (Å²): 112,68,62,53,52,51,52,50,53,52,46,43,32,56,39,54,89,39,55,56,64,86,89,57,57,74,87,75,42,51,72,59,16,44,46,48,65,54,41,45,47,46,50,41,58,52,49,63,66,46,48,86,76,56,58,81,69,36,38,32,35,36,36,53,58,59,75,63,58,56,50,52,46,36,75,74,40,61,34,64,46,42,32,38,23,49,62,79,78,58,45,68,50,71,40,48,31,68,82,73,72,42,74,44,78,35,51,35,39,55,36,48,48,65,81,41,79,62,96,60,56,71,46,67,28,43,33,40,39,38,53,68,33,70,30,52,44,87,51,58,61,62,57,34,53,43,43,54,49,45,22,26,20,87,64,12,36,40,38,36,29,34,62,16,45,40,2,48,67,17,50,52,31,34,55,71,30,34,65,39,55,58,50,26,58,56,30,60,36,91,82,66,52,78,38,92,31,50,51,46,77,41,12,56,50,49,49,50,51,54,40,41,31,45,9,28,52,64,43,78,44,22,39,52,54,36,70,40,40,46,51,38,49,46,44,51,62,70,49,55,46,66,47,56,53,32,44,52,65,29,32,48,73,89,56,63,39,67,50,49,31,14,49,28,31,33,32,48,24,29,34,74,52,72,59,76,53,82,76,57,54,91,63,40,37,46,40,60,39,50,26,80,86,77,42,68,51,50,71,55,72,81,42,46,71,70,61,52,70,80,69,75,70,76,76,73,77,77,76,74,79,78,77,85,70,77,80,74,125,110,68,62,52,51,52,52,49,52,54,45,42,33,55,38,55,89,40,54,59,64,86,86,58,55,74,88,76,44,52,72,58,16,44,48,46,65,53,40,46,48,44,52,40,58,52,50,63,68,45,48,86,76,56,58,79,66,35,36,33,34,40,37,54,57,60,74,64,56,58,51,51,47,37,74,74,39,60,30,63,48,45,31,42,24,36,64,78,76,59,46,67,51,71,39,46,30,66,84,74,74,43,74,44,78,34,47,33,38,58,35,53,49,67,83,39,79,62,96,59,57,71,46,66,28,44,32,37,38,39,52,67,33,71,30,52,45,87,53,58,61,62,56,34,53,44,42,54,48,46,23,27,21,89,65,13,36,38,38,37,30,34,62,15,45,38,2,48,66,17,50,53,30,34,54,71,30,35,63,38,56,58,48,25,58,55,30,60,37,90,82,67,54,80,36,92,30,50,51,45,77,43,12,56,49,48,50,48,50,53,38,42,31,43,9,27,53,65,43,79,43,22,40,52,54,37,70,40,39,47,48,38,50,44,44,51,61,70,49,52,47,67,47,54,52,34,45,54,66,30,30,47,75,88,56,63,38,67,49,48,30,15,49,28,30,31,31,47,25,30,34,74,51,72,59,76,52,82,75,57,54,89,63,40,37,46,40,62,40,51,26,80,86,78,42,66,52,50,71,55,71,83,43,45,74,71,60,52,71,79,69,76,71,75,77,73,76,77,74,73,77,75,74,80,70,76,78,71,122